Protein AF-A0A8T0ZNR1-F1 (afdb_monomer_lite)

pLDDT: mean 70.71, std 19.86, range [31.72, 97.38]

Secondary structure (DSSP, 8-state):
-HHHHHHHHHHHHHHHTT-----HHHHHHHHHHHHHHHHHS---S---HHHHHHHHHHHHHHH--------------------SS-HHHHHHHHHHHHHHHHHHHHHHHHHHHHHHHHHHHHHHHHHHHHHHHHHHHHHHHTT-----S---S----S-S-HHHHHHHHHHHHHHHHHHHHHHHHHHHHHHHHHHHHHHHHHHHHHHHHHHHHHHHHHHHHHHHHHHHHHHHHHHHHHHHTS----S-----HHHHHHHHHHHHHHHHHHHHHHHHHHHHHHHHHHHHHHHHHHHHHHHHHHHHHHHHHHHHHHHHHHHHHHHSPPP-HHHHHHHHHHHHHHHTS-HHHHHHHHHHHTTT---TTHHHHHHHHHHHHHHHHHS---HHHHHHHHHHHHHHHHHHHHSSHHHHHHHHHHHHHHHHHHHHHHHHHHHHHS---

Foldseek 3Di:
DVVVVVVVVVVVVVVVVVDPPDDLVNLVVVLVVLVVVVVVPPDPDDPPPVSVVVNVVSCCSNPPDDPDDDDDDDDDDDDDDDDPDDVVNVVVVVVVVVVVVVVVVVVVVVVVVVVVVVVVCVVVVVVVVVVVVVVVVVCVVVVNPPPDDDDDDDDDDDDPDPPVVVVVVVVVVVVVVVVVVVVVVVVVVVVVVVVVVVVVVVVVVVVVVVVVVVVVVVVVVVVVVVVVVVVVVVVVVVVVPPDPDDDDDDDPPVNVVVVVVNVVVVVVVVVVVVVVVVVVVVVVVVVVVVVVVVVVVVVVVVVVVVVVVVVVVVVVVVVCVVPPPDPPVVVVVVVVVVVVVVVVPDPVVVVVVVVVVVVVDPCPPVVVVVVVLVVQLVCLVPDPDDPVVSVVSNVVSVVVVCCVVPPDPVVVVVVVVVVVVVVVVVVVVVVVVVVVPDDDD

Structure (mmCIF, N/CA/C/O backbone):
data_AF-A0A8T0ZNR1-F1
#
_entry.id   AF-A0A8T0ZNR1-F1
#
loop_
_atom_site.group_PDB
_atom_site.id
_atom_site.type_symbol
_atom_site.label_atom_id
_atom_site.label_alt_id
_atom_site.label_comp_id
_atom_site.label_asym_id
_atom_site.label_entity_id
_atom_site.label_seq_id
_atom_site.pdbx_PDB_ins_code
_atom_site.Cartn_x
_atom_site.Cartn_y
_atom_site.Cartn_z
_atom_site.occupancy
_atom_site.B_iso_or_equiv
_atom_site.auth_seq_id
_atom_site.auth_comp_id
_atom_site.auth_asym_id
_atom_site.auth_atom_id
_atom_site.pdbx_PDB_model_num
ATOM 1 N N . MET A 1 1 ? -52.649 -24.348 -21.344 1.00 48.81 1 MET A N 1
ATOM 2 C CA . MET A 1 1 ? -52.124 -25.465 -20.521 1.00 48.81 1 MET A CA 1
ATOM 3 C C . MET A 1 1 ? -50.754 -25.939 -21.011 1.00 48.81 1 MET A C 1
ATOM 5 O O . MET A 1 1 ? -49.906 -26.199 -20.173 1.00 48.81 1 MET A O 1
ATOM 9 N N . GLU A 1 2 ? -50.481 -25.982 -22.322 1.00 47.03 2 GLU A N 1
ATOM 10 C CA . GLU A 1 2 ? -49.165 -26.406 -22.851 1.00 47.03 2 GLU A CA 1
ATOM 11 C C . GLU A 1 2 ? -48.021 -25.394 -22.640 1.00 47.03 2 GLU A C 1
ATOM 13 O O . GLU A 1 2 ? -46.884 -25.802 -22.407 1.00 47.03 2 GLU A O 1
ATOM 18 N N . GLU A 1 3 ? -48.298 -24.085 -22.625 1.00 44.84 3 GLU A N 1
ATOM 19 C CA . GLU A 1 3 ? -47.256 -23.066 -22.389 1.00 44.84 3 GLU A CA 1
ATOM 20 C C . GLU A 1 3 ? -46.730 -23.054 -20.944 1.00 44.84 3 GLU A C 1
ATOM 22 O O . GLU A 1 3 ? -45.540 -22.843 -20.722 1.00 44.84 3 GLU A O 1
ATOM 27 N N . VAL A 1 4 ? -47.574 -23.364 -19.953 1.00 48.25 4 VAL A N 1
ATOM 28 C CA . VAL A 1 4 ? -47.161 -23.430 -18.536 1.00 48.25 4 VAL A CA 1
ATOM 29 C C . VAL A 1 4 ? -46.252 -24.640 -18.296 1.00 48.25 4 VAL A C 1
ATOM 31 O O . VAL A 1 4 ? -45.213 -24.513 -17.651 1.00 48.25 4 VAL A O 1
ATOM 34 N N . ALA A 1 5 ? -46.557 -25.778 -18.927 1.00 50.22 5 ALA A N 1
ATOM 35 C CA . ALA A 1 5 ? -45.730 -26.982 -18.856 1.00 50.22 5 ALA A CA 1
ATOM 36 C C . ALA A 1 5 ? -44.346 -26.799 -19.516 1.00 50.22 5 ALA A C 1
ATOM 38 O O . ALA A 1 5 ? -43.355 -27.378 -19.065 1.00 50.22 5 ALA A O 1
ATOM 39 N N . GLN A 1 6 ? -44.241 -25.972 -20.565 1.00 50.59 6 GLN A N 1
ATOM 40 C CA . GLN A 1 6 ? -42.950 -25.632 -21.177 1.00 50.59 6 GLN A CA 1
ATOM 41 C C . GLN A 1 6 ? -42.121 -24.658 -20.330 1.00 50.59 6 GLN A C 1
ATOM 43 O O . GLN A 1 6 ? -40.892 -24.775 -20.304 1.00 50.59 6 GLN A O 1
ATOM 48 N N . VAL A 1 7 ? -42.761 -23.727 -19.618 1.00 51.62 7 VAL A N 1
ATOM 49 C CA . VAL A 1 7 ? -42.075 -22.798 -18.705 1.00 51.62 7 VAL A CA 1
ATOM 50 C C . VAL A 1 7 ? -41.575 -23.522 -17.452 1.00 51.62 7 VAL A C 1
ATOM 52 O O . VAL A 1 7 ? -40.447 -23.265 -17.026 1.00 51.62 7 VAL A O 1
ATOM 55 N N . GLU A 1 8 ? -42.333 -24.488 -16.926 1.00 49.97 8 GLU A N 1
ATOM 56 C CA . GLU A 1 8 ? -41.901 -25.345 -15.812 1.00 49.97 8 GLU A CA 1
ATOM 57 C C . GLU A 1 8 ? -40.755 -26.283 -16.210 1.00 49.97 8 GLU A C 1
ATOM 59 O O . GLU A 1 8 ? -39.782 -26.400 -15.465 1.00 49.97 8 GLU A O 1
ATOM 64 N N . LYS A 1 9 ? -40.781 -26.863 -17.421 1.00 52.44 9 LYS A N 1
ATOM 65 C CA . LYS A 1 9 ? -39.648 -27.651 -17.945 1.00 52.44 9 LYS A CA 1
ATOM 66 C C . LYS A 1 9 ? -38.381 -26.817 -18.136 1.00 52.44 9 LYS A C 1
ATOM 68 O O . LYS A 1 9 ? -37.293 -27.312 -17.852 1.00 52.44 9 LYS A O 1
ATOM 73 N N . LYS A 1 10 ? -38.502 -25.564 -18.597 1.00 51.03 10 LYS A N 1
ATOM 74 C CA . LYS A 1 10 ? -37.365 -24.628 -18.715 1.00 51.03 10 LYS A CA 1
ATOM 75 C C . LYS A 1 10 ? -36.845 -24.163 -17.349 1.00 51.03 10 LYS A C 1
ATOM 77 O O . LYS A 1 10 ? -35.641 -23.988 -17.195 1.00 51.03 10 LYS A O 1
ATOM 82 N N . HIS A 1 11 ? -37.716 -24.008 -16.350 1.00 45.06 11 HIS A N 1
ATOM 83 C CA . HIS A 1 11 ? -37.299 -23.698 -14.979 1.00 45.06 11 HIS A CA 1
ATOM 84 C C . HIS A 1 11 ? -36.642 -24.894 -14.282 1.00 45.06 11 HIS A C 1
ATOM 86 O O . HIS A 1 11 ? -35.654 -24.710 -13.576 1.00 45.06 11 HIS A O 1
ATOM 92 N N . GLN A 1 12 ? -37.120 -26.120 -14.515 1.00 44.03 12 GLN A N 1
ATOM 93 C CA . GLN A 1 12 ? -36.501 -27.333 -13.970 1.00 44.03 12 GLN A CA 1
ATOM 94 C C . GLN A 1 12 ? -35.120 -27.608 -14.574 1.00 44.03 12 GLN A C 1
ATOM 96 O O . GLN A 1 12 ? -34.208 -27.956 -13.827 1.00 44.03 12 GLN A O 1
ATOM 101 N N . THR A 1 13 ? -34.916 -27.381 -15.877 1.00 47.59 13 THR A N 1
ATOM 102 C CA . THR A 1 13 ? -33.581 -27.509 -16.491 1.00 47.59 13 THR A CA 1
ATOM 103 C C . THR A 1 13 ? -32.620 -26.397 -16.062 1.00 47.59 13 THR A C 1
ATOM 105 O O . THR A 1 13 ? -31.439 -26.676 -15.853 1.00 47.59 13 THR A O 1
ATOM 108 N N . ALA A 1 14 ? -33.110 -25.174 -15.828 1.00 37.44 14 ALA A N 1
ATOM 109 C CA . ALA A 1 14 ? -32.304 -24.077 -15.283 1.00 37.44 14 ALA A CA 1
ATOM 110 C C . ALA A 1 14 ? -31.905 -24.297 -13.807 1.00 37.44 14 ALA A C 1
ATOM 112 O O . ALA A 1 14 ? -30.776 -23.997 -13.423 1.00 37.44 14 ALA A O 1
ATOM 113 N N . LEU A 1 15 ? -32.787 -24.885 -12.987 1.00 37.12 15 LEU A N 1
ATOM 114 C CA . LEU A 1 15 ? -32.496 -25.240 -11.589 1.00 37.12 15 LEU A CA 1
ATOM 115 C C . LEU A 1 15 ? -31.599 -26.483 -11.455 1.00 37.12 15 LEU A C 1
ATOM 117 O O . LEU A 1 15 ? -30.812 -26.562 -10.512 1.00 37.12 15 LEU A O 1
ATOM 121 N N . GLN A 1 16 ? -31.662 -27.432 -12.397 1.00 38.00 16 GLN A N 1
ATOM 122 C CA . GLN A 1 16 ? -30.753 -28.586 -12.424 1.00 38.00 16 GLN A CA 1
ATOM 123 C C . GLN A 1 16 ? -29.330 -28.216 -12.859 1.00 38.00 16 GLN A C 1
ATOM 125 O O . GLN A 1 16 ? -28.379 -28.764 -12.307 1.00 38.00 16 GLN A O 1
ATOM 130 N N . GLN A 1 17 ? -29.150 -27.245 -13.763 1.00 37.50 17 GLN A N 1
ATOM 131 C CA . GLN A 1 17 ? -27.810 -26.757 -14.129 1.00 37.50 17 GLN A CA 1
ATOM 132 C C . GLN A 1 17 ? -27.098 -25.999 -12.995 1.00 37.50 17 GLN A C 1
ATOM 134 O O . GLN A 1 17 ? -25.883 -25.822 -13.050 1.00 37.50 17 GLN A O 1
ATOM 139 N N . GLN A 1 18 ? -27.820 -25.600 -11.942 1.00 38.25 18 GLN A N 1
ATOM 140 C CA . GLN A 1 18 ? -27.259 -24.896 -10.786 1.00 38.25 18 GLN A CA 1
ATOM 141 C C . GLN A 1 18 ? -26.906 -25.814 -9.600 1.00 38.25 18 GLN A C 1
ATOM 143 O O . GLN A 1 18 ? -26.426 -25.335 -8.573 1.00 38.25 18 GLN A O 1
ATOM 148 N N . ARG A 1 19 ? -27.106 -27.133 -9.730 1.00 39.09 19 ARG A N 1
ATOM 149 C CA . ARG A 1 19 ? -26.689 -28.141 -8.743 1.00 39.09 19 ARG A CA 1
ATOM 150 C C . ARG A 1 19 ? -25.649 -29.086 -9.339 1.00 39.09 19 ARG A C 1
ATOM 152 O O . ARG A 1 19 ? -25.860 -30.292 -9.412 1.00 39.09 19 ARG A O 1
ATOM 159 N N . SER A 1 20 ? -24.497 -28.555 -9.735 1.00 39.94 20 SER A N 1
ATOM 160 C CA . SER A 1 20 ? -23.291 -29.380 -9.755 1.00 39.94 20 SER A CA 1
ATOM 161 C C . SER A 1 20 ? -22.900 -29.640 -8.300 1.00 39.94 20 SER A C 1
ATOM 163 O O . SER A 1 20 ? -22.406 -28.757 -7.600 1.00 39.94 20 SER A O 1
ATOM 165 N N . SER A 1 21 ? -23.200 -30.841 -7.803 1.00 45.31 21 SER A N 1
ATOM 166 C CA . SER A 1 21 ? -22.662 -31.316 -6.531 1.00 45.31 21 SER A CA 1
ATOM 167 C C . SER A 1 21 ? -21.142 -31.388 -6.673 1.00 45.31 21 SER A C 1
ATOM 169 O O . SER A 1 21 ? -20.616 -32.335 -7.252 1.00 45.31 21 SER A O 1
ATOM 171 N N . MET A 1 22 ? -20.446 -30.349 -6.217 1.00 44.75 22 MET A N 1
ATOM 172 C CA . MET A 1 22 ? -18.992 -30.369 -6.118 1.00 44.75 22 MET A CA 1
ATOM 173 C C . MET A 1 22 ? -18.576 -31.425 -5.102 1.00 44.75 22 MET A C 1
ATOM 175 O O . MET A 1 22 ? -19.174 -31.534 -4.027 1.00 44.75 22 MET A O 1
ATOM 179 N N . THR A 1 23 ? -17.535 -32.183 -5.429 1.00 52.84 23 THR A N 1
ATOM 180 C CA . THR A 1 23 ? -16.924 -33.095 -4.463 1.00 52.84 23 THR A CA 1
ATOM 181 C C . THR A 1 23 ? -16.218 -32.286 -3.362 1.00 52.84 23 THR A C 1
ATOM 183 O O . THR A 1 23 ? -15.810 -31.140 -3.593 1.00 52.84 23 THR A O 1
ATOM 186 N N . PRO A 1 24 ? -16.061 -32.837 -2.145 1.00 51.47 24 PRO A N 1
ATOM 187 C CA . PRO A 1 24 ? -15.398 -32.136 -1.044 1.00 51.47 24 PRO A CA 1
ATOM 188 C C . PRO A 1 24 ? -13.992 -31.654 -1.422 1.00 51.47 24 PRO A C 1
ATOM 190 O O . PRO A 1 24 ? -13.612 -30.530 -1.109 1.00 51.47 24 PRO A O 1
ATOM 193 N N . GLU A 1 25 ? -13.250 -32.466 -2.174 1.00 49.19 25 GLU A N 1
ATOM 194 C CA . GLU A 1 25 ? -11.897 -32.161 -2.650 1.00 49.19 25 GLU A CA 1
ATOM 195 C C . GLU A 1 25 ? -11.872 -30.981 -3.633 1.00 49.19 25 GLU A C 1
ATOM 197 O O . GLU A 1 25 ? -10.998 -30.118 -3.541 1.00 49.19 25 GLU A O 1
ATOM 202 N N . GLU A 1 26 ? -12.867 -30.868 -4.516 1.00 54.69 26 GLU A N 1
ATOM 203 C CA . GLU A 1 26 ? -13.018 -29.710 -5.402 1.00 54.69 26 GLU A CA 1
ATOM 204 C C . GLU A 1 26 ? -13.392 -28.440 -4.624 1.00 54.69 26 GLU A C 1
ATOM 206 O O . GLU A 1 26 ? -12.942 -27.344 -4.972 1.00 54.69 26 GLU A O 1
ATOM 211 N N . ALA A 1 27 ? -14.187 -28.564 -3.555 1.00 55.56 27 ALA A N 1
ATOM 212 C CA . ALA A 1 27 ? -14.527 -27.446 -2.671 1.00 55.56 27 ALA A CA 1
ATOM 213 C C . ALA A 1 27 ? -13.299 -26.939 -1.906 1.00 55.56 27 ALA A C 1
ATOM 215 O O . ALA A 1 27 ? -13.061 -25.728 -1.860 1.00 55.56 27 ALA A O 1
ATOM 216 N N . PHE A 1 28 ? -12.466 -27.851 -1.401 1.00 54.41 28 PHE A N 1
ATOM 217 C CA . PHE A 1 28 ? -11.188 -27.512 -0.775 1.00 54.41 28 PHE A CA 1
ATOM 218 C C . PHE A 1 28 ? -10.182 -26.934 -1.775 1.00 54.41 28 PHE A C 1
ATOM 220 O O . PHE A 1 28 ? -9.506 -25.956 -1.458 1.00 54.41 28 PHE A O 1
ATOM 227 N N . GLY A 1 29 ? -10.122 -27.460 -3.001 1.00 56.66 29 GLY A N 1
ATOM 228 C CA . GLY A 1 29 ? -9.283 -26.919 -4.073 1.00 56.66 29 GLY A CA 1
ATOM 229 C C . GLY A 1 29 ? -9.642 -25.474 -4.433 1.00 56.66 29 GLY A C 1
ATOM 230 O O . GLY A 1 29 ? -8.751 -24.630 -4.567 1.00 56.66 29 GLY A O 1
ATOM 231 N N . LYS A 1 30 ? -10.942 -25.154 -4.506 1.00 61.22 30 LYS A N 1
ATOM 232 C CA . LYS A 1 30 ? -11.409 -23.776 -4.729 1.00 61.22 30 LYS A CA 1
ATOM 233 C C . LYS A 1 30 ? -11.136 -22.869 -3.531 1.00 61.22 30 LYS A C 1
ATOM 235 O O . LYS A 1 30 ? -10.663 -21.757 -3.732 1.00 61.22 30 LYS A O 1
ATOM 240 N N . LEU A 1 31 ? -11.337 -23.344 -2.301 1.00 56.12 31 LEU A N 1
ATOM 241 C CA . LEU A 1 31 ? -11.024 -22.581 -1.086 1.00 56.12 31 LEU A CA 1
ATOM 242 C C . LEU A 1 31 ? -9.518 -22.276 -0.973 1.00 56.12 31 LEU A C 1
ATOM 244 O O . LEU A 1 31 ? -9.135 -21.155 -0.637 1.00 56.12 31 LEU A O 1
ATOM 248 N N . ARG A 1 32 ? -8.663 -23.234 -1.352 1.00 58.75 32 ARG A N 1
ATOM 249 C CA . ARG A 1 32 ? -7.205 -23.069 -1.453 1.00 58.75 32 ARG A CA 1
ATOM 250 C C . ARG A 1 32 ? -6.818 -22.050 -2.526 1.00 58.75 32 ARG A C 1
ATOM 252 O O . ARG A 1 32 ? -5.959 -21.211 -2.274 1.00 58.75 32 ARG A O 1
ATOM 259 N N . GLN A 1 33 ? -7.458 -22.079 -3.698 1.00 58.22 33 GLN A N 1
ATOM 260 C CA . GLN A 1 33 ? -7.250 -21.062 -4.737 1.00 58.22 33 GLN A CA 1
ATOM 261 C C . GLN A 1 33 ? -7.695 -19.670 -4.277 1.00 58.22 33 GLN A C 1
ATOM 263 O O . GLN A 1 33 ? -6.950 -18.716 -4.476 1.00 58.22 33 GLN A O 1
ATOM 268 N N . SER A 1 34 ? -8.845 -19.545 -3.614 1.00 56.38 34 SER A N 1
ATOM 269 C CA . SER A 1 34 ? -9.330 -18.267 -3.080 1.00 56.38 34 SER A CA 1
ATOM 270 C C . SER A 1 34 ? -8.390 -17.694 -2.013 1.00 56.38 34 SER A C 1
ATOM 272 O O . SER A 1 34 ? -8.054 -16.513 -2.070 1.00 56.38 34 SER A O 1
ATOM 274 N N . LEU A 1 35 ? -7.883 -18.527 -1.095 1.00 54.31 35 LEU A N 1
ATOM 275 C CA . LEU A 1 35 ? -6.893 -18.114 -0.092 1.00 54.31 35 LEU A CA 1
ATOM 276 C C . LEU A 1 35 ? -5.544 -17.723 -0.715 1.00 54.31 35 LEU A C 1
ATOM 278 O O . LEU A 1 35 ? -4.953 -16.729 -0.302 1.00 54.31 35 LEU A O 1
ATOM 282 N N . LEU A 1 36 ? -5.080 -18.449 -1.737 1.00 55.59 36 LEU A N 1
ATOM 283 C CA . LEU A 1 36 ? -3.852 -18.117 -2.472 1.00 55.59 36 LEU A CA 1
ATOM 284 C C . LEU A 1 36 ? -3.979 -16.821 -3.291 1.00 55.59 36 LEU A C 1
ATOM 286 O O . LEU A 1 36 ? -3.011 -16.074 -3.423 1.00 55.59 36 LEU A O 1
ATOM 290 N N . VAL A 1 37 ? -5.159 -16.530 -3.842 1.00 54.59 37 VAL A N 1
ATOM 291 C CA . VAL A 1 37 ? -5.432 -15.265 -4.547 1.00 54.59 37 VAL A CA 1
ATOM 292 C C . VAL A 1 37 ? -5.454 -14.088 -3.563 1.00 54.59 37 VAL A C 1
ATOM 294 O O . VAL A 1 37 ? -4.914 -13.024 -3.871 1.00 54.59 37 VAL A O 1
ATOM 297 N N . LEU A 1 38 ? -5.987 -14.295 -2.355 1.00 50.62 38 LEU A N 1
ATOM 298 C CA . LEU A 1 38 ? -5.972 -13.321 -1.258 1.00 50.62 38 LEU A CA 1
ATOM 299 C C . LEU A 1 38 ? -4.554 -13.011 -0.747 1.00 50.62 38 LEU A C 1
ATOM 301 O O . LEU A 1 38 ? -4.254 -11.853 -0.471 1.00 50.62 38 LEU A O 1
ATOM 305 N N . THR A 1 39 ? -3.663 -14.003 -0.654 1.00 50.41 39 THR A N 1
ATOM 306 C CA . THR A 1 39 ? -2.281 -13.795 -0.175 1.00 50.41 39 THR A CA 1
ATOM 307 C C . THR A 1 39 ? -1.339 -13.235 -1.241 1.00 50.41 39 THR A C 1
ATOM 309 O O . THR A 1 39 ? -0.391 -12.524 -0.908 1.00 50.41 39 THR A O 1
ATOM 312 N N . ARG A 1 40 ? -1.594 -13.502 -2.530 1.00 47.47 40 ARG A N 1
ATOM 313 C CA . ARG A 1 40 ? -0.764 -13.007 -3.644 1.00 47.47 40 ARG A CA 1
ATOM 314 C C . ARG A 1 40 ? -1.063 -11.552 -4.021 1.00 47.47 40 ARG A C 1
ATOM 316 O O . ARG A 1 40 ? -0.169 -10.850 -4.494 1.00 47.47 40 ARG A O 1
ATOM 323 N N . ASN A 1 41 ? -2.278 -11.074 -3.753 1.00 44.91 41 ASN A N 1
ATOM 324 C CA . ASN A 1 41 ? -2.653 -9.666 -3.887 1.00 44.91 41 ASN A CA 1
ATOM 325 C C . ASN A 1 41 ? -2.182 -8.877 -2.658 1.00 44.91 41 ASN A C 1
ATOM 327 O O . ASN A 1 41 ? -2.971 -8.434 -1.829 1.00 44.91 41 ASN A O 1
ATOM 331 N N . GLY A 1 42 ? -0.862 -8.724 -2.537 1.00 42.41 42 GLY A N 1
ATOM 332 C CA . GLY A 1 42 ? -0.187 -8.013 -1.454 1.00 42.41 42 GLY A CA 1
ATOM 333 C C . GLY A 1 42 ? -0.530 -6.522 -1.375 1.00 42.41 42 GLY A C 1
ATOM 334 O O . GLY A 1 42 ? 0.284 -5.669 -1.722 1.00 42.41 42 GLY A O 1
ATOM 335 N N . LYS A 1 43 ? -1.708 -6.195 -0.844 1.00 37.56 43 LYS A N 1
ATOM 336 C CA . LYS A 1 43 ? -1.986 -4.922 -0.180 1.00 37.56 43 LYS A CA 1
ATOM 337 C C . LYS A 1 43 ? -2.504 -5.228 1.215 1.00 37.56 43 LYS A C 1
ATOM 339 O O . LYS A 1 43 ? -3.680 -5.497 1.420 1.00 37.56 43 LYS A O 1
ATOM 344 N N . GLY A 1 44 ? -1.591 -5.170 2.181 1.00 41.44 44 GLY A N 1
ATOM 345 C CA . GLY A 1 44 ? -1.941 -5.036 3.587 1.00 41.44 44 GLY A CA 1
ATOM 346 C C . GLY A 1 44 ? -2.651 -3.703 3.807 1.00 41.44 44 GLY A C 1
ATOM 347 O O . GLY A 1 44 ? -2.011 -2.705 4.113 1.00 41.44 44 GLY A O 1
ATOM 348 N N . ALA A 1 45 ? -3.960 -3.678 3.593 1.00 38.56 45 ALA A N 1
ATOM 349 C CA . ALA A 1 45 ? -4.858 -2.626 4.036 1.00 38.56 45 ALA A CA 1
ATOM 350 C C . ALA A 1 45 ? -6.277 -3.199 4.014 1.00 38.56 45 ALA A C 1
ATOM 352 O O . ALA A 1 45 ? -6.852 -3.381 2.951 1.00 38.56 45 ALA A O 1
ATOM 353 N N . ASN A 1 46 ? -6.800 -3.453 5.213 1.00 38.06 46 ASN A N 1
ATOM 354 C CA . ASN A 1 46 ? -8.163 -3.874 5.530 1.00 38.06 46 ASN A CA 1
ATOM 355 C C . ASN A 1 46 ? -8.553 -5.295 5.090 1.00 38.06 46 ASN A C 1
ATOM 357 O O . ASN A 1 46 ? -8.533 -5.666 3.924 1.00 38.06 46 ASN A O 1
ATOM 361 N N . PHE A 1 47 ? -8.978 -6.088 6.077 1.00 43.31 47 PHE A N 1
ATOM 362 C CA . PHE A 1 47 ? -9.910 -7.189 5.855 1.00 43.31 47 PHE A CA 1
ATOM 363 C C . PHE A 1 47 ? -11.179 -6.595 5.227 1.00 43.31 47 PHE A C 1
ATOM 365 O O . PHE A 1 47 ? -12.095 -6.185 5.941 1.00 43.31 47 PHE A O 1
ATOM 372 N N . ASP A 1 48 ? -11.215 -6.482 3.902 1.00 48.16 48 ASP A N 1
ATOM 373 C CA . ASP A 1 48 ? -12.422 -6.062 3.210 1.00 48.16 48 ASP A CA 1
ATOM 374 C C . ASP A 1 48 ? -13.509 -7.108 3.462 1.00 48.16 48 ASP A C 1
ATOM 376 O O . ASP A 1 48 ? -13.299 -8.322 3.351 1.00 48.16 48 ASP A O 1
ATOM 380 N N . THR A 1 49 ? -14.693 -6.621 3.822 1.00 47.41 49 THR A N 1
ATOM 381 C CA . THR A 1 49 ? -15.881 -7.421 4.133 1.00 47.41 49 THR A CA 1
ATOM 382 C C . THR A 1 49 ? -16.219 -8.421 3.025 1.00 47.41 49 THR A C 1
ATOM 384 O O . THR A 1 49 ? -16.742 -9.486 3.335 1.00 47.41 49 THR A O 1
ATOM 387 N N . MET A 1 50 ? -15.843 -8.144 1.769 1.00 45.34 50 MET A N 1
ATOM 388 C CA . MET A 1 50 ? -15.990 -9.076 0.643 1.00 45.34 50 MET A CA 1
ATOM 389 C C . MET A 1 50 ? -15.082 -10.311 0.733 1.00 45.34 50 MET A C 1
ATOM 391 O O . MET A 1 50 ? -15.570 -11.416 0.516 1.00 45.34 50 MET A O 1
ATOM 395 N N . GLY A 1 51 ? -13.805 -10.171 1.107 1.00 47.53 51 GLY A N 1
ATOM 396 C CA . GLY A 1 51 ? -12.883 -11.313 1.212 1.00 47.53 51 GLY A CA 1
ATOM 397 C C . GLY A 1 51 ? -13.247 -12.248 2.369 1.00 47.53 51 GLY A C 1
ATOM 398 O O . GLY A 1 51 ? -13.228 -13.471 2.232 1.00 47.53 51 GLY A O 1
ATOM 399 N N . ALA A 1 52 ? -13.688 -11.677 3.494 1.00 50.22 52 ALA A N 1
ATOM 400 C CA . ALA A 1 52 ? -14.235 -12.449 4.610 1.00 50.22 52 ALA A CA 1
ATOM 401 C C . ALA A 1 52 ? -15.547 -13.159 4.231 1.00 50.22 52 ALA A C 1
ATOM 403 O O . ALA A 1 52 ? -15.797 -14.277 4.679 1.00 50.22 52 ALA A O 1
ATOM 404 N N . GLN A 1 53 ? -16.375 -12.538 3.389 1.00 48.38 53 GLN A N 1
ATOM 405 C CA . GLN A 1 53 ? -17.654 -13.086 2.944 1.00 48.38 53 GLN A CA 1
ATOM 406 C C . GLN A 1 53 ? -17.490 -14.205 1.907 1.00 48.38 53 GLN A C 1
ATOM 408 O O . GLN A 1 53 ? -18.253 -15.164 1.957 1.00 48.38 53 GLN A O 1
ATOM 413 N N . GLU A 1 54 ? -16.474 -14.154 1.043 1.00 54.97 54 GLU A N 1
ATOM 414 C CA . GLU A 1 54 ? -16.121 -15.252 0.128 1.00 54.97 54 GLU A CA 1
ATOM 415 C C . GLU A 1 54 ? -15.536 -16.462 0.868 1.00 54.97 54 GLU A C 1
ATOM 417 O O . GLU A 1 54 ? -15.931 -17.597 0.601 1.00 54.97 54 GLU A O 1
ATOM 422 N N . VAL A 1 55 ? -14.669 -16.237 1.861 1.00 55.66 55 VAL A N 1
ATOM 423 C CA . VAL A 1 55 ? -14.134 -17.312 2.717 1.00 55.66 55 VAL A CA 1
ATOM 424 C C . VAL A 1 55 ? -15.240 -17.929 3.581 1.00 55.66 55 VAL A C 1
ATOM 426 O O . VAL A 1 55 ? -15.341 -19.152 3.673 1.00 55.66 55 VAL A O 1
ATOM 429 N N . LEU A 1 56 ? -16.132 -17.111 4.156 1.00 54.25 56 LEU A N 1
ATOM 430 C CA . LEU A 1 56 ? -17.315 -17.586 4.884 1.00 54.25 56 LEU A CA 1
ATOM 431 C C . LEU A 1 56 ? -18.333 -18.277 3.972 1.00 54.25 56 LEU A C 1
ATOM 433 O O . LEU A 1 56 ? -19.014 -19.190 4.428 1.00 54.25 56 LEU A O 1
ATOM 437 N N . ALA A 1 57 ? -18.451 -17.876 2.705 1.00 54.91 57 ALA A N 1
ATOM 438 C CA . ALA A 1 57 ? -19.287 -18.559 1.723 1.00 54.91 57 ALA A CA 1
ATOM 439 C C . ALA A 1 57 ? -18.696 -19.926 1.351 1.00 54.91 57 ALA A C 1
ATOM 441 O O . ALA A 1 57 ? -19.427 -20.912 1.359 1.00 54.91 57 ALA A O 1
ATOM 442 N N . GLY A 1 58 ? -17.381 -20.016 1.125 1.00 55.44 58 GLY A N 1
ATOM 443 C CA . GLY A 1 58 ? -16.679 -21.283 0.900 1.00 55.44 58 GLY A CA 1
ATOM 444 C C . GLY A 1 58 ? -16.792 -22.236 2.092 1.00 55.44 58 GLY A C 1
ATOM 445 O O . GLY A 1 58 ? -17.121 -23.407 1.918 1.00 55.44 58 GLY A O 1
ATOM 446 N N . LEU A 1 59 ? -16.636 -21.717 3.314 1.00 56.69 59 LEU A N 1
ATOM 447 C CA . LEU A 1 59 ? -16.848 -22.471 4.555 1.00 56.69 59 LEU A CA 1
ATOM 448 C C . LEU A 1 59 ? -18.315 -22.858 4.770 1.00 56.69 59 LEU A C 1
ATOM 450 O O . LEU A 1 59 ? -18.590 -23.975 5.187 1.00 56.69 59 LEU A O 1
ATOM 454 N N . ARG A 1 60 ? -19.283 -21.988 4.457 1.00 52.94 60 ARG A N 1
ATOM 455 C CA . ARG A 1 60 ? -20.716 -22.332 4.529 1.00 52.94 60 ARG A CA 1
ATOM 456 C C . ARG A 1 60 ? -21.094 -23.433 3.547 1.00 52.94 60 ARG A C 1
ATOM 458 O O . ARG A 1 60 ? -21.893 -24.293 3.897 1.00 52.94 60 ARG A O 1
ATOM 465 N N . VAL A 1 61 ? -20.523 -23.417 2.346 1.00 55.00 61 VAL A N 1
ATOM 466 C CA . VAL A 1 61 ? -20.750 -24.450 1.329 1.00 55.00 61 VAL A CA 1
ATOM 467 C C . VAL A 1 61 ? -20.095 -25.773 1.733 1.00 55.00 61 VAL A C 1
ATOM 469 O O . VAL A 1 61 ? -20.719 -26.816 1.576 1.00 55.00 61 VAL A O 1
ATOM 472 N N . ALA A 1 62 ? -18.886 -25.736 2.301 1.00 52.66 62 ALA A N 1
ATOM 473 C CA . ALA A 1 62 ? -18.158 -26.932 2.727 1.00 52.66 62 ALA A CA 1
ATOM 474 C C . ALA A 1 62 ? -18.669 -27.533 4.050 1.00 52.66 62 ALA A C 1
ATOM 476 O O . ALA A 1 62 ? -18.604 -28.745 4.238 1.00 52.66 62 ALA A O 1
ATOM 477 N N . CYS A 1 63 ? -19.168 -26.706 4.975 1.00 50.66 63 CYS A N 1
ATOM 478 C CA . CYS A 1 63 ? -19.500 -27.139 6.333 1.00 50.66 63 CYS A CA 1
ATOM 479 C C . CYS A 1 63 ? -21.003 -27.146 6.650 1.00 50.66 63 CYS A C 1
ATOM 481 O O . CYS A 1 63 ? -21.389 -27.863 7.567 1.00 50.66 63 CYS A O 1
ATOM 483 N N . TRP A 1 64 ? -21.854 -26.383 5.944 1.00 50.91 64 TRP A N 1
ATOM 484 C CA . TRP A 1 64 ? -23.258 -26.139 6.338 1.00 50.91 64 TRP A CA 1
ATOM 485 C C . TRP A 1 64 ? -24.301 -26.318 5.217 1.00 50.91 64 TRP A C 1
ATOM 487 O O . TRP A 1 64 ? -25.347 -25.664 5.240 1.00 50.91 64 TRP A O 1
ATOM 497 N N . GLN A 1 65 ? -24.103 -27.234 4.263 1.00 45.66 65 GLN A N 1
ATOM 498 C CA . GLN A 1 65 ? -25.267 -27.735 3.519 1.00 45.66 65 GLN A CA 1
ATOM 499 C C . GLN A 1 65 ? -26.162 -28.573 4.446 1.00 45.66 65 GLN A C 1
ATOM 501 O O . GLN A 1 65 ? -25.693 -29.429 5.194 1.00 45.66 65 GLN A O 1
ATOM 506 N N . SER A 1 66 ? -27.467 -28.294 4.421 1.00 35.22 66 SER A N 1
ATOM 507 C CA . SER A 1 66 ? -28.473 -28.970 5.238 1.00 35.22 66 SER A CA 1
ATOM 508 C C . SER A 1 66 ? -28.596 -30.447 4.860 1.00 35.22 66 SER A C 1
ATOM 510 O O . SER A 1 66 ? -29.064 -30.768 3.766 1.00 35.22 66 SER A O 1
ATOM 512 N N . PHE A 1 67 ? -28.269 -31.337 5.797 1.00 42.91 67 PHE A N 1
ATOM 513 C CA . PHE A 1 67 ? -28.690 -32.735 5.765 1.00 42.91 67 PHE A CA 1
ATOM 514 C C . PHE A 1 67 ? -30.206 -32.792 5.973 1.00 42.91 67 PHE A C 1
ATOM 516 O O . PHE A 1 67 ? -30.691 -32.834 7.100 1.00 42.91 67 PHE A O 1
ATOM 523 N N . THR A 1 68 ? -30.968 -32.755 4.884 1.00 34.06 68 THR A N 1
ATOM 524 C CA . THR A 1 68 ? -32.366 -33.193 4.909 1.00 34.06 68 THR A CA 1
ATOM 525 C C . THR A 1 68 ? -32.485 -34.416 4.008 1.00 34.06 68 THR A C 1
ATOM 527 O O . THR A 1 68 ? -32.069 -34.347 2.849 1.00 34.06 68 THR A O 1
ATOM 530 N N . PRO A 1 69 ? -32.980 -35.554 4.528 1.00 38.72 69 PRO A N 1
ATOM 531 C CA . PRO A 1 69 ? -33.212 -36.727 3.710 1.00 38.72 69 PRO A CA 1
ATOM 532 C C . PRO A 1 69 ? -34.377 -36.414 2.773 1.00 38.72 69 PRO A C 1
ATOM 534 O O . PRO A 1 69 ? -35.443 -35.972 3.205 1.00 38.72 69 PRO A O 1
ATOM 537 N N . VAL A 1 70 ? -34.162 -36.629 1.479 1.00 34.75 70 VAL A N 1
ATOM 538 C CA . VAL A 1 70 ? -35.249 -36.703 0.506 1.00 34.75 70 VAL A CA 1
ATOM 539 C C . VAL A 1 70 ? -36.129 -37.874 0.938 1.00 34.75 70 VAL A C 1
ATOM 541 O O . VAL A 1 70 ? -35.679 -39.016 0.974 1.00 34.75 70 VAL A O 1
ATOM 544 N N . SER A 1 71 ? -37.363 -37.577 1.335 1.00 44.09 71 SER A N 1
ATOM 545 C CA . SER A 1 71 ? -38.390 -38.588 1.533 1.00 44.09 71 SER A CA 1
ATOM 546 C C . SER A 1 71 ? -38.824 -39.089 0.163 1.00 44.09 71 SER A C 1
ATOM 548 O O . SER A 1 71 ? -39.552 -38.419 -0.565 1.00 44.09 71 SER A O 1
ATOM 550 N N . THR A 1 72 ? -38.375 -40.284 -0.188 1.00 36.22 72 THR A N 1
ATOM 551 C CA . THR A 1 72 ? -39.070 -41.121 -1.160 1.00 36.22 72 THR A CA 1
ATOM 552 C C . THR A 1 72 ? -39.341 -42.454 -0.500 1.00 36.22 72 THR A C 1
ATOM 554 O O . THR A 1 72 ? -38.443 -43.100 0.034 1.00 36.22 72 THR A O 1
ATOM 557 N N . THR A 1 73 ? -40.625 -42.772 -0.484 1.00 39.03 73 THR A N 1
ATOM 558 C CA . THR A 1 73 ? -41.234 -44.045 -0.132 1.00 39.03 73 THR A CA 1
ATOM 559 C C . THR A 1 73 ? -40.489 -45.245 -0.714 1.00 39.03 73 THR A C 1
ATOM 561 O O . THR A 1 73 ? -40.110 -45.238 -1.882 1.00 39.03 73 THR A O 1
ATOM 564 N N . ASP A 1 74 ? -40.410 -46.253 0.149 1.00 33.47 74 ASP A N 1
ATOM 565 C CA . ASP A 1 74 ? -40.251 -47.689 -0.065 1.00 33.47 74 ASP A CA 1
ATOM 566 C C . ASP A 1 74 ? -38.877 -48.302 -0.409 1.00 33.47 74 ASP A C 1
ATOM 568 O O . ASP A 1 74 ? -38.218 -48.012 -1.403 1.00 33.47 74 ASP A O 1
ATOM 572 N N . ASP A 1 75 ? -38.562 -49.244 0.485 1.00 32.94 75 ASP A N 1
ATOM 573 C CA . ASP A 1 75 ? -37.725 -50.438 0.423 1.00 32.94 75 ASP A CA 1
ATOM 574 C C . ASP A 1 75 ? -36.190 -50.392 0.584 1.00 32.94 75 ASP A C 1
ATOM 576 O O . ASP A 1 75 ? -35.404 -50.130 -0.319 1.00 32.94 75 ASP A O 1
ATOM 580 N N . ILE A 1 76 ? -35.807 -50.812 1.802 1.00 39.59 76 ILE A N 1
ATOM 581 C CA . ILE A 1 76 ? -34.730 -51.752 2.154 1.00 39.59 76 ILE A CA 1
ATOM 582 C C . ILE A 1 76 ? -33.332 -51.417 1.607 1.00 39.59 76 ILE A C 1
ATOM 584 O O . ILE A 1 76 ? -32.910 -51.924 0.577 1.00 39.59 76 ILE A O 1
ATOM 588 N N . CYS A 1 77 ? -32.555 -50.675 2.406 1.00 32.31 77 CYS A N 1
ATOM 589 C CA . CYS A 1 77 ? -31.213 -51.084 2.853 1.00 32.31 77 CYS A CA 1
ATOM 590 C C . CYS A 1 77 ? -30.632 -50.038 3.820 1.00 32.31 77 CYS A C 1
ATOM 592 O O . CYS A 1 77 ? -30.441 -48.874 3.474 1.00 32.31 77 CYS A O 1
ATOM 594 N N . GLN A 1 78 ? -30.318 -50.464 5.046 1.00 44.12 78 GLN A N 1
ATOM 595 C CA . GLN A 1 78 ? -29.512 -49.689 5.988 1.00 44.12 78 GLN A CA 1
ATOM 596 C C . GLN A 1 78 ? -28.103 -49.497 5.409 1.00 44.12 78 GLN A C 1
ATOM 598 O O . GLN A 1 78 ? -27.330 -50.449 5.351 1.00 44.12 78 GLN A O 1
ATOM 603 N N . VAL A 1 79 ? -27.746 -48.273 5.016 1.00 32.31 79 VAL A N 1
ATOM 604 C CA . VAL A 1 79 ? -26.351 -47.901 4.744 1.00 32.31 79 VAL A CA 1
ATOM 605 C C . VAL A 1 79 ? -26.040 -46.591 5.462 1.00 32.31 79 VAL A C 1
ATOM 607 O O . VAL A 1 79 ? -26.425 -45.509 5.034 1.00 32.31 79 VAL A O 1
ATOM 610 N N . ASN A 1 80 ? -25.386 -46.751 6.614 1.00 36.91 80 ASN A N 1
ATOM 611 C CA . ASN A 1 80 ? -24.491 -45.824 7.308 1.00 36.91 80 ASN A CA 1
ATOM 612 C C . ASN A 1 80 ? -24.626 -44.330 6.974 1.00 36.91 80 ASN A C 1
ATOM 614 O O . ASN A 1 80 ? -23.951 -43.797 6.095 1.00 36.91 80 ASN A O 1
ATOM 618 N N . GLN A 1 81 ? -25.397 -43.627 7.801 1.00 45.62 81 GLN A N 1
ATOM 619 C CA . GLN A 1 81 ? -25.247 -42.188 7.981 1.00 45.62 81 GLN A CA 1
ATOM 620 C C . GLN A 1 81 ? -23.976 -41.924 8.805 1.00 45.62 81 GLN A C 1
ATOM 622 O O . GLN A 1 81 ? -23.997 -41.990 10.033 1.00 45.62 81 GLN A O 1
ATOM 627 N N . GLN A 1 82 ? -22.860 -41.630 8.138 1.00 40.91 82 GLN A N 1
ATOM 628 C CA . GLN A 1 82 ? -21.729 -40.933 8.751 1.00 40.91 82 GLN A CA 1
ATOM 629 C C . GLN A 1 82 ? -21.474 -39.624 7.995 1.00 40.91 82 GLN A C 1
ATOM 631 O O . GLN A 1 82 ? -21.527 -39.616 6.765 1.00 40.91 82 GLN A O 1
ATOM 636 N N . PRO A 1 83 ? -21.194 -38.511 8.695 1.00 44.88 83 PRO A N 1
ATOM 637 C CA . PRO A 1 83 ? -20.738 -37.291 8.047 1.00 44.88 83 PRO A CA 1
ATOM 638 C C . PRO A 1 83 ? -19.377 -37.556 7.387 1.00 44.88 83 PRO A C 1
ATOM 640 O O . PRO A 1 83 ? -18.407 -37.895 8.060 1.00 44.88 83 PRO A O 1
ATOM 643 N N . THR A 1 84 ? -19.302 -37.396 6.066 1.00 54.22 84 THR A N 1
ATOM 644 C CA . THR A 1 84 ? -18.136 -37.729 5.221 1.00 54.22 84 THR A CA 1
ATOM 645 C C . THR A 1 84 ? -16.919 -36.814 5.421 1.00 54.22 84 THR A C 1
ATOM 647 O O . THR A 1 84 ? -15.903 -36.990 4.759 1.00 54.22 84 THR A O 1
ATOM 650 N N . LEU A 1 85 ? -16.998 -35.843 6.334 1.00 51.44 85 LEU A N 1
ATOM 651 C CA . LEU A 1 85 ? -15.865 -35.041 6.788 1.00 51.44 85 LEU A CA 1
ATOM 652 C C . LEU A 1 85 ? -15.805 -35.103 8.309 1.00 51.44 85 LEU A C 1
ATOM 654 O O . LEU A 1 85 ? -16.476 -34.356 9.023 1.00 51.44 85 LEU A O 1
ATOM 658 N N . LEU A 1 86 ? -14.985 -36.023 8.805 1.00 63.44 86 LEU A N 1
ATOM 659 C CA . LEU A 1 86 ? -14.637 -36.072 10.214 1.00 63.44 86 LEU A CA 1
ATOM 660 C C . LEU A 1 86 ? -13.757 -34.860 10.535 1.00 63.44 86 LEU A C 1
ATOM 662 O O . LEU A 1 86 ? -12.777 -34.583 9.845 1.00 63.44 86 LEU A O 1
ATOM 666 N N . TYR A 1 87 ? -14.071 -34.157 11.622 1.00 56.38 87 TYR A N 1
ATOM 667 C CA . TYR A 1 87 ? -13.266 -33.043 12.141 1.00 56.38 87 TYR A CA 1
ATOM 668 C C . TYR A 1 87 ? -11.777 -33.412 12.305 1.00 56.38 87 TYR A C 1
ATOM 670 O O . TYR A 1 87 ? -10.900 -32.575 12.121 1.00 56.38 87 TYR A O 1
ATOM 678 N N . SER A 1 88 ? -11.482 -34.689 12.562 1.00 63.28 88 SER A N 1
ATOM 679 C CA . SER A 1 88 ? -10.123 -35.232 12.636 1.00 63.28 88 SER A CA 1
ATOM 680 C C . SER A 1 88 ? -9.366 -35.237 11.301 1.00 63.28 88 SER A C 1
ATOM 682 O O . SER A 1 88 ? -8.141 -35.178 11.307 1.00 63.28 88 SER A O 1
ATOM 684 N N . GLN A 1 89 ? -10.061 -35.296 10.163 1.00 67.69 89 GLN A N 1
ATOM 685 C CA . GLN A 1 89 ? -9.468 -35.172 8.827 1.00 67.69 89 GLN A CA 1
ATOM 686 C C . GLN A 1 89 ? -9.175 -33.708 8.486 1.00 67.69 89 GLN A C 1
ATOM 688 O O . GLN A 1 89 ? -8.106 -33.407 7.962 1.00 67.69 89 GLN A O 1
ATOM 693 N N . LEU A 1 90 ? -10.082 -32.797 8.861 1.00 62.50 90 LEU A N 1
ATOM 694 C CA . LEU A 1 90 ? -9.861 -31.354 8.743 1.00 62.50 90 LEU A CA 1
ATOM 695 C C . LEU A 1 90 ? -8.646 -30.930 9.577 1.00 62.50 90 LEU A C 1
ATOM 697 O O . LEU A 1 90 ? -7.729 -30.319 9.040 1.00 62.50 90 LEU A O 1
ATOM 701 N N . LEU A 1 91 ? -8.609 -31.326 10.853 1.00 67.94 91 LEU A N 1
ATOM 702 C CA . LEU A 1 91 ? -7.512 -31.010 11.765 1.00 67.94 91 LEU A CA 1
ATOM 703 C C . LEU A 1 91 ? -6.165 -31.497 11.213 1.00 67.94 91 LEU A C 1
ATOM 705 O O . LEU A 1 91 ? -5.228 -30.710 11.116 1.00 67.94 91 LEU A O 1
ATOM 709 N N . ARG A 1 92 ? -6.105 -32.747 10.741 1.00 71.50 92 ARG A N 1
ATOM 710 C CA . ARG A 1 92 ? -4.887 -33.330 10.165 1.00 71.50 92 ARG A CA 1
ATOM 711 C C . ARG A 1 92 ? -4.414 -32.582 8.920 1.00 71.50 92 ARG A C 1
ATOM 713 O O . ARG A 1 92 ? -3.243 -32.247 8.822 1.00 71.50 92 ARG A O 1
ATOM 720 N N . SER A 1 93 ? -5.330 -32.239 8.012 1.00 68.00 93 SER A N 1
ATOM 721 C CA . SER A 1 93 ? -4.981 -31.461 6.815 1.00 68.00 93 SER A CA 1
ATOM 722 C C . SER A 1 93 ? -4.490 -30.048 7.155 1.00 68.00 93 SER A C 1
ATOM 724 O O . SER A 1 93 ? -3.584 -29.528 6.510 1.00 68.00 93 SER A O 1
ATOM 726 N N . THR A 1 94 ? -5.041 -29.422 8.201 1.00 71.25 94 THR A N 1
ATOM 727 C CA . THR A 1 94 ? -4.574 -28.111 8.668 1.00 71.25 94 THR A CA 1
ATOM 728 C C . THR A 1 94 ? -3.227 -28.179 9.382 1.00 71.25 94 THR A C 1
ATOM 730 O O . THR A 1 94 ? -2.433 -27.255 9.239 1.00 71.25 94 THR A O 1
ATOM 733 N N . GLU A 1 95 ? -2.945 -29.266 10.102 1.00 75.69 95 GLU A N 1
ATOM 734 C CA . GLU A 1 95 ? -1.644 -29.529 10.730 1.00 75.69 95 GLU A CA 1
ATOM 735 C C . GLU A 1 95 ? -0.560 -29.789 9.675 1.00 75.69 95 GLU A C 1
ATOM 737 O O . GLU A 1 95 ? 0.524 -29.215 9.759 1.00 75.69 95 GLU A O 1
ATOM 742 N N . GLU A 1 96 ? -0.871 -30.569 8.636 1.00 77.06 96 GLU A N 1
ATOM 743 C CA . GLU A 1 96 ? 0.020 -30.801 7.492 1.00 77.06 96 GLU A CA 1
ATOM 744 C C . GLU A 1 96 ? 0.346 -29.487 6.762 1.00 77.06 96 GLU A C 1
ATOM 746 O O . GLU A 1 96 ? 1.517 -29.193 6.525 1.00 77.06 96 GLU A O 1
ATOM 751 N N . MET A 1 97 ? -0.655 -28.633 6.506 1.00 69.44 97 MET A N 1
ATOM 752 C CA . MET A 1 97 ? -0.425 -27.296 5.934 1.00 69.44 97 MET A CA 1
ATOM 753 C C . MET A 1 97 ? 0.430 -26.405 6.839 1.00 69.44 97 MET A C 1
ATOM 755 O O . MET A 1 97 ? 1.265 -25.644 6.349 1.00 69.44 97 MET A O 1
ATOM 759 N N . PHE A 1 98 ? 0.230 -26.477 8.157 1.00 76.38 98 PHE A N 1
ATOM 760 C CA . PHE A 1 98 ? 1.015 -25.692 9.102 1.00 76.38 98 PHE A CA 1
ATOM 761 C C . PHE A 1 98 ? 2.485 -26.127 9.097 1.00 76.38 98 PHE A C 1
ATOM 763 O O . PHE A 1 98 ? 3.373 -25.277 9.100 1.00 76.38 98 PHE A O 1
ATOM 770 N N . HIS A 1 99 ? 2.750 -27.433 9.015 1.00 84.62 99 HIS A N 1
ATOM 771 C CA . HIS A 1 99 ? 4.108 -27.954 8.879 1.00 84.62 99 HIS A CA 1
ATOM 772 C C . HIS A 1 99 ? 4.750 -27.603 7.533 1.00 84.62 99 HIS A C 1
ATOM 774 O O . HIS A 1 99 ? 5.921 -27.225 7.509 1.00 84.62 99 HIS A O 1
ATOM 780 N N . GLU A 1 100 ? 4.014 -27.655 6.421 1.00 84.38 100 GLU A N 1
ATOM 781 C CA . GLU A 1 100 ? 4.529 -27.213 5.117 1.00 84.38 100 GLU A CA 1
ATOM 782 C C . GLU A 1 100 ? 4.948 -25.732 5.155 1.00 84.38 100 GLU A C 1
ATOM 784 O O . GLU A 1 100 ? 6.076 -25.397 4.784 1.00 84.38 100 GLU A O 1
ATOM 789 N N . GLU A 1 101 ? 4.103 -24.851 5.695 1.00 78.06 101 GLU A N 1
ATOM 790 C CA . GLU A 1 101 ? 4.424 -23.425 5.856 1.00 78.06 101 GLU A CA 1
ATOM 791 C C . GLU A 1 101 ? 5.582 -23.185 6.835 1.00 78.06 101 GLU A C 1
ATOM 793 O O . GLU A 1 101 ? 6.442 -22.333 6.598 1.00 78.06 101 GLU A O 1
ATOM 798 N N . GLU A 1 102 ? 5.670 -23.963 7.914 1.00 87.12 102 GLU A N 1
ATOM 799 C CA . GLU A 1 102 ? 6.786 -23.898 8.855 1.00 87.12 102 GLU A CA 1
ATOM 800 C C . GLU A 1 102 ? 8.117 -24.271 8.181 1.00 87.12 102 GLU A C 1
ATOM 802 O O . GLU A 1 102 ? 9.120 -23.571 8.366 1.00 87.12 102 GLU A O 1
ATOM 807 N N . THR A 1 103 ? 8.133 -25.305 7.331 1.00 88.56 103 THR A N 1
ATOM 808 C CA . THR A 1 103 ? 9.331 -25.678 6.560 1.00 88.56 103 THR A CA 1
ATOM 809 C C . THR A 1 103 ? 9.708 -24.624 5.519 1.00 88.56 103 THR A C 1
ATOM 811 O O . THR A 1 103 ? 10.887 -24.277 5.409 1.00 88.56 103 THR A O 1
ATOM 814 N N . ALA A 1 104 ? 8.731 -24.036 4.822 1.00 84.00 104 ALA A N 1
ATOM 815 C CA . ALA A 1 104 ? 8.959 -22.941 3.880 1.00 84.00 104 ALA A CA 1
ATOM 816 C C . ALA A 1 104 ? 9.513 -21.689 4.584 1.00 84.00 104 ALA A C 1
ATOM 818 O O . ALA A 1 104 ? 10.474 -21.068 4.119 1.00 84.00 104 ALA A O 1
ATOM 819 N N . CYS A 1 105 ? 8.973 -21.350 5.757 1.00 81.88 105 CYS A N 1
ATOM 820 C CA . CYS A 1 105 ? 9.473 -20.260 6.590 1.00 81.88 105 CYS A CA 1
ATOM 821 C C . CYS A 1 105 ? 10.897 -20.529 7.090 1.00 81.88 105 CYS A C 1
ATOM 823 O O . CYS A 1 105 ? 11.725 -19.613 7.150 1.00 81.88 105 CYS A O 1
ATOM 825 N N . GLN A 1 106 ? 11.209 -21.775 7.442 1.00 89.75 106 GLN A N 1
ATOM 826 C CA . GLN A 1 106 ? 12.547 -22.161 7.870 1.00 89.75 106 GLN A CA 1
ATOM 827 C C . GLN A 1 106 ? 13.559 -22.083 6.718 1.00 89.75 106 GLN A C 1
ATOM 829 O O . GLN A 1 106 ? 14.680 -21.608 6.918 1.00 89.75 106 GLN A O 1
ATOM 834 N N . GLU A 1 107 ? 13.153 -22.453 5.507 1.00 90.94 107 GLU A N 1
ATOM 835 C CA . GLU A 1 107 ? 13.977 -22.324 4.306 1.00 90.94 107 GLU A CA 1
ATOM 836 C C . GLU A 1 107 ? 14.249 -20.852 3.963 1.00 90.94 107 GLU A C 1
ATOM 838 O O . GLU A 1 107 ? 15.400 -20.454 3.765 1.00 90.94 107 GLU A O 1
ATOM 843 N N . LEU A 1 108 ? 13.229 -19.991 4.029 1.00 87.81 108 LEU A N 1
ATOM 844 C CA . LEU A 1 108 ? 13.406 -18.543 3.873 1.00 87.81 108 LEU A CA 1
ATOM 845 C C . LEU A 1 108 ? 14.353 -17.960 4.932 1.00 87.81 108 LEU A C 1
ATOM 847 O O . LEU A 1 108 ? 15.218 -17.141 4.612 1.00 87.81 108 LEU A O 1
ATOM 851 N N . ARG A 1 109 ? 14.264 -18.408 6.191 1.00 90.19 109 ARG A N 1
ATOM 852 C CA . ARG A 1 109 ? 15.218 -18.014 7.245 1.00 90.19 109 ARG A CA 1
ATOM 853 C C . ARG A 1 109 ? 16.645 -18.449 6.921 1.00 90.19 109 ARG A C 1
ATOM 855 O O . ARG A 1 109 ? 17.578 -17.679 7.167 1.00 90.19 109 ARG A O 1
ATOM 862 N N . ASN A 1 110 ? 16.836 -19.645 6.368 1.00 90.81 110 ASN A N 1
ATOM 863 C CA . ASN A 1 110 ? 18.151 -20.126 5.946 1.00 90.81 110 ASN A CA 1
ATOM 864 C C . ASN A 1 110 ? 18.722 -19.266 4.810 1.00 90.81 110 ASN A C 1
ATOM 866 O O . ASN A 1 110 ? 19.885 -18.859 4.878 1.00 90.81 110 ASN A O 1
ATOM 870 N N . GLN A 1 111 ? 17.896 -18.908 3.825 1.00 89.88 111 GLN A N 1
ATOM 871 C CA . GLN A 1 111 ? 18.285 -18.027 2.722 1.00 89.88 111 GLN A CA 1
ATOM 872 C C . GLN A 1 111 ? 18.658 -16.625 3.218 1.00 89.88 111 GLN A C 1
ATOM 874 O O . GLN A 1 111 ? 19.722 -16.112 2.863 1.00 89.88 111 GLN A O 1
ATOM 879 N N . ILE A 1 112 ? 17.862 -16.035 4.117 1.00 87.50 112 ILE A N 1
ATOM 880 C CA . ILE A 1 112 ? 18.172 -14.742 4.749 1.00 87.50 112 ILE A CA 1
ATOM 881 C C . ILE A 1 112 ? 19.504 -14.817 5.501 1.00 87.50 112 ILE A C 1
ATOM 883 O O . ILE A 1 112 ? 20.339 -13.921 5.368 1.00 87.50 112 ILE A O 1
ATOM 887 N N . ARG A 1 113 ? 19.754 -15.897 6.250 1.00 91.62 113 ARG A N 1
ATOM 888 C CA . ARG A 1 113 ? 21.018 -16.092 6.975 1.00 91.62 113 ARG A CA 1
ATOM 889 C C . ARG A 1 113 ? 22.209 -16.212 6.017 1.00 91.62 113 ARG A C 1
ATOM 891 O O . ARG A 1 113 ? 23.271 -15.655 6.294 1.00 91.62 113 ARG A O 1
ATOM 898 N N . GLN A 1 114 ? 22.039 -16.884 4.878 1.00 89.94 114 GLN A N 1
ATOM 899 C CA . GLN A 1 114 ? 23.076 -16.999 3.850 1.00 89.94 114 GLN A CA 1
ATOM 900 C C . GLN A 1 114 ? 23.370 -15.646 3.186 1.00 89.94 114 GLN A C 1
ATOM 902 O O . GLN A 1 114 ? 24.534 -15.290 2.999 1.00 89.94 114 GLN A O 1
ATOM 907 N N . VAL A 1 115 ? 22.333 -14.864 2.874 1.00 87.44 115 VAL A N 1
ATOM 908 C CA . VAL A 1 115 ? 22.473 -13.504 2.330 1.00 87.44 115 VAL A CA 1
ATOM 909 C C . VAL A 1 115 ? 23.140 -12.581 3.346 1.00 87.44 115 VAL A C 1
ATOM 911 O O . VAL A 1 115 ? 24.060 -11.854 2.983 1.00 87.44 115 VAL A O 1
ATOM 914 N N . ALA A 1 116 ? 22.764 -12.657 4.624 1.00 87.38 116 ALA A N 1
ATOM 915 C CA . ALA A 1 116 ? 23.407 -11.897 5.692 1.00 87.38 116 ALA A CA 1
ATOM 916 C C . ALA A 1 116 ? 24.899 -12.245 5.818 1.00 87.38 116 ALA A C 1
ATOM 918 O O . ALA A 1 116 ? 25.732 -11.349 5.937 1.00 87.38 116 ALA A O 1
ATOM 919 N N . LYS A 1 117 ? 25.262 -13.532 5.714 1.00 87.38 117 LYS A N 1
ATOM 920 C CA . LYS A 1 117 ? 26.666 -13.965 5.716 1.00 87.38 117 LYS A CA 1
ATOM 921 C C . LYS A 1 117 ? 27.442 -13.390 4.526 1.00 87.38 117 LYS A C 1
ATOM 923 O O . LYS A 1 117 ? 28.489 -12.785 4.737 1.00 87.38 117 LYS A O 1
ATOM 928 N N . ARG A 1 118 ? 26.897 -13.480 3.305 1.00 84.19 118 ARG A N 1
ATOM 929 C CA . ARG A 1 118 ? 27.508 -12.869 2.107 1.00 84.19 118 ARG A CA 1
ATOM 930 C C . ARG A 1 118 ? 27.642 -11.351 2.240 1.00 84.19 118 ARG A C 1
ATOM 932 O O . ARG A 1 118 ? 28.660 -10.788 1.857 1.00 84.19 118 ARG A O 1
ATOM 939 N N . ASN A 1 119 ? 26.642 -10.691 2.821 1.00 89.44 119 ASN A N 1
ATOM 940 C CA . ASN A 1 119 ? 26.669 -9.250 3.058 1.00 89.44 119 ASN A CA 1
ATOM 941 C C . ASN A 1 119 ? 27.729 -8.859 4.103 1.00 89.44 119 ASN A C 1
ATOM 943 O O . ASN A 1 119 ? 28.359 -7.823 3.970 1.00 89.44 119 ASN A O 1
ATOM 947 N N . ASN A 1 120 ? 28.007 -9.712 5.092 1.00 87.75 120 ASN A N 1
ATOM 948 C CA . ASN A 1 120 ? 29.098 -9.496 6.049 1.00 87.75 120 ASN A CA 1
ATOM 949 C C . ASN A 1 120 ? 30.496 -9.765 5.451 1.00 87.75 120 ASN A C 1
ATOM 951 O O . ASN A 1 120 ? 31.485 -9.194 5.910 1.00 87.75 120 ASN A O 1
ATOM 955 N N . GLU A 1 121 ? 30.599 -10.629 4.437 1.00 88.56 121 GLU A N 1
ATOM 956 C CA . GLU A 1 121 ? 31.849 -10.936 3.722 1.00 88.56 121 GLU A CA 1
ATOM 957 C C . GLU A 1 121 ? 32.193 -9.879 2.657 1.00 88.56 121 GLU A C 1
ATOM 959 O O . GLU A 1 121 ? 33.367 -9.591 2.418 1.00 88.56 121 GLU A O 1
ATOM 964 N N . LEU A 1 122 ? 31.183 -9.240 2.061 1.00 87.81 122 LEU A N 1
ATOM 965 C CA . LEU A 1 122 ? 31.357 -8.252 0.996 1.00 87.81 122 LEU A CA 1
ATOM 966 C C . LEU A 1 122 ? 32.218 -7.034 1.412 1.00 87.81 122 LEU A C 1
ATOM 968 O O . LEU A 1 122 ? 33.108 -6.667 0.645 1.00 87.81 122 LEU A O 1
ATOM 972 N N . PRO A 1 123 ? 32.063 -6.432 2.612 1.00 86.62 123 PRO A N 1
ATOM 973 C CA . PRO A 1 123 ? 32.952 -5.380 3.100 1.00 86.62 123 PRO A CA 1
ATOM 974 C C . PRO A 1 123 ? 34.415 -5.813 3.192 1.00 86.62 123 PRO A C 1
ATOM 976 O O . PRO A 1 123 ? 35.292 -5.020 2.859 1.00 86.62 123 PRO A O 1
ATOM 979 N N . LYS A 1 124 ? 34.683 -7.065 3.592 1.00 86.00 124 LYS A N 1
ATOM 980 C CA . LYS A 1 124 ? 36.051 -7.598 3.672 1.00 86.00 124 LYS A CA 1
ATOM 981 C C . LYS A 1 124 ? 36.669 -7.710 2.283 1.00 86.00 124 LYS A C 1
ATOM 983 O O . LYS A 1 124 ? 37.766 -7.206 2.074 1.00 86.00 124 LYS A O 1
ATOM 988 N N . MET A 1 125 ? 35.928 -8.248 1.312 1.00 82.12 125 MET A N 1
ATOM 989 C CA . MET A 1 125 ? 36.398 -8.306 -0.078 1.00 82.12 125 MET A CA 1
ATOM 990 C C . MET A 1 125 ? 36.605 -6.912 -0.678 1.00 82.12 125 MET A C 1
ATOM 992 O O . MET A 1 125 ? 37.592 -6.672 -1.364 1.00 82.12 125 MET A O 1
ATOM 996 N N . ILE A 1 126 ? 35.716 -5.957 -0.388 1.00 82.94 126 ILE A N 1
ATOM 997 C CA . ILE A 1 126 ? 35.885 -4.564 -0.823 1.00 82.94 126 ILE A CA 1
ATOM 998 C C . ILE A 1 126 ? 37.159 -3.966 -0.214 1.00 82.94 126 ILE A C 1
ATOM 1000 O O . ILE A 1 126 ? 37.907 -3.291 -0.921 1.00 82.94 126 ILE A O 1
ATOM 1004 N N . GLN A 1 127 ? 37.431 -4.225 1.065 1.00 89.50 127 GLN A N 1
ATOM 1005 C CA . GLN A 1 127 ? 38.635 -3.756 1.746 1.00 89.50 127 GLN A CA 1
ATOM 1006 C C . GLN A 1 127 ? 39.906 -4.398 1.167 1.00 89.50 127 GLN A C 1
ATOM 1008 O O . GLN A 1 127 ? 40.899 -3.704 0.951 1.00 89.50 127 GLN A O 1
ATOM 1013 N N . GLU A 1 128 ? 39.872 -5.689 0.839 1.00 88.62 128 GLU A N 1
ATOM 1014 C CA . GLU A 1 128 ? 40.964 -6.399 0.163 1.00 88.62 128 GLU A CA 1
ATOM 1015 C C . GLU A 1 128 ? 41.212 -5.863 -1.252 1.00 88.62 128 GLU A C 1
ATOM 1017 O O . GLU A 1 128 ? 42.364 -5.615 -1.616 1.00 88.62 128 GLU A O 1
ATOM 1022 N N . CYS A 1 129 ? 40.157 -5.600 -2.028 1.00 82.81 129 CYS A N 1
ATOM 1023 C CA . CYS A 1 129 ? 40.259 -4.962 -3.340 1.00 82.81 129 CYS A CA 1
ATOM 1024 C C . CYS A 1 129 ? 40.830 -3.543 -3.231 1.00 82.81 129 CYS A C 1
ATOM 1026 O O . CYS A 1 129 ? 41.710 -3.171 -4.004 1.00 82.81 129 CYS A O 1
ATOM 1028 N N . GLN A 1 130 ? 40.391 -2.753 -2.248 1.00 84.31 130 GLN A N 1
ATOM 1029 C CA . GLN A 1 130 ? 40.943 -1.420 -1.991 1.00 84.31 130 GLN A CA 1
ATOM 1030 C C . GLN A 1 130 ? 42.422 -1.488 -1.594 1.00 84.31 130 GLN A C 1
ATOM 1032 O O . GLN A 1 130 ? 43.221 -0.683 -2.078 1.00 84.31 130 GLN A O 1
ATOM 1037 N N . ALA A 1 131 ? 42.809 -2.468 -0.773 1.00 84.19 131 ALA A N 1
ATOM 1038 C CA . ALA A 1 131 ? 44.197 -2.722 -0.391 1.00 84.19 131 ALA A CA 1
ATOM 1039 C C . ALA A 1 131 ? 45.052 -3.192 -1.582 1.00 84.19 131 ALA A C 1
ATOM 1041 O O . ALA A 1 131 ? 46.219 -2.818 -1.696 1.00 84.19 131 ALA A O 1
ATOM 1042 N N . ALA A 1 132 ? 44.485 -3.998 -2.482 1.00 81.56 132 ALA A N 1
ATOM 1043 C CA . ALA A 1 132 ? 45.143 -4.444 -3.705 1.00 81.56 132 ALA A CA 1
ATOM 1044 C C . ALA A 1 132 ? 45.352 -3.284 -4.686 1.00 81.56 132 ALA A C 1
ATOM 1046 O O . ALA A 1 132 ? 46.453 -3.129 -5.205 1.00 81.56 132 ALA A O 1
ATOM 1047 N N . VAL A 1 133 ? 44.348 -2.422 -4.869 1.00 83.00 133 VAL A N 1
ATOM 1048 C CA . VAL A 1 133 ? 44.448 -1.224 -5.716 1.00 83.00 133 VAL A CA 1
ATOM 1049 C C . VAL A 1 133 ? 45.454 -0.233 -5.142 1.00 83.00 133 VAL A C 1
ATOM 1051 O O . VAL A 1 133 ? 46.294 0.270 -5.878 1.00 83.00 133 VAL A O 1
ATOM 1054 N N . THR A 1 134 ? 45.449 0.011 -3.830 1.00 82.56 134 THR A N 1
ATOM 1055 C CA . THR A 1 134 ? 46.464 0.881 -3.208 1.00 82.56 134 THR A CA 1
ATOM 1056 C C . THR A 1 134 ? 47.870 0.290 -3.293 1.00 82.56 134 THR A C 1
ATOM 1058 O O . THR A 1 134 ? 48.816 1.046 -3.505 1.00 82.56 134 THR A O 1
ATOM 1061 N N . ARG A 1 135 ? 48.039 -1.037 -3.197 1.00 79.81 135 ARG A N 1
ATOM 1062 C CA . ARG A 1 135 ? 49.326 -1.704 -3.474 1.00 79.81 135 ARG A CA 1
ATOM 1063 C C . ARG A 1 135 ? 49.749 -1.565 -4.934 1.00 79.81 135 ARG A C 1
ATOM 1065 O O . ARG A 1 135 ? 50.897 -1.214 -5.178 1.00 79.81 135 ARG A O 1
ATOM 1072 N N . ALA A 1 136 ? 48.841 -1.789 -5.880 1.00 77.00 136 ALA A N 1
ATOM 1073 C CA . ALA A 1 136 ? 49.111 -1.656 -7.309 1.00 77.00 136 ALA A CA 1
ATOM 1074 C C . ALA A 1 136 ? 49.462 -0.208 -7.686 1.00 77.00 136 ALA A C 1
ATOM 1076 O O . ALA A 1 136 ? 50.444 0.020 -8.381 1.00 77.00 136 ALA A O 1
ATOM 1077 N N . MET A 1 137 ? 48.741 0.781 -7.147 1.00 76.25 137 MET A N 1
ATOM 1078 C CA . MET A 1 137 ? 49.058 2.200 -7.335 1.00 76.25 137 MET A CA 1
ATOM 1079 C C . MET A 1 137 ? 50.408 2.568 -6.712 1.00 76.25 137 MET A C 1
ATOM 1081 O O . MET A 1 137 ? 51.200 3.239 -7.360 1.00 76.25 137 MET A O 1
ATOM 1085 N N . LYS A 1 138 ? 50.719 2.105 -5.492 1.00 71.62 138 LYS A N 1
ATOM 1086 C CA . LYS A 1 138 ? 52.041 2.334 -4.875 1.00 71.62 138 LYS A CA 1
ATOM 1087 C C . LYS A 1 138 ? 53.176 1.665 -5.658 1.00 71.62 138 LYS A C 1
ATOM 1089 O O . LYS A 1 138 ? 54.245 2.246 -5.781 1.00 71.62 138 LYS A O 1
ATOM 1094 N N . SER A 1 139 ? 52.947 0.473 -6.204 1.00 65.06 139 SER A N 1
ATOM 1095 C CA . SER A 1 139 ? 53.902 -0.252 -7.054 1.00 65.06 139 SER A CA 1
ATOM 1096 C C . SER A 1 139 ? 54.121 0.449 -8.401 1.00 65.06 139 SER A C 1
ATOM 1098 O O . SER A 1 139 ? 55.265 0.572 -8.832 1.00 65.06 139 SER A O 1
ATOM 1100 N N . ALA A 1 140 ? 53.063 0.997 -9.006 1.00 63.41 140 ALA A N 1
ATOM 1101 C CA . ALA A 1 140 ? 53.142 1.794 -10.229 1.00 63.41 140 ALA A CA 1
ATOM 1102 C C . ALA A 1 140 ? 53.847 3.147 -10.015 1.00 63.41 140 ALA A C 1
ATOM 1104 O O . ALA A 1 140 ? 54.620 3.573 -10.866 1.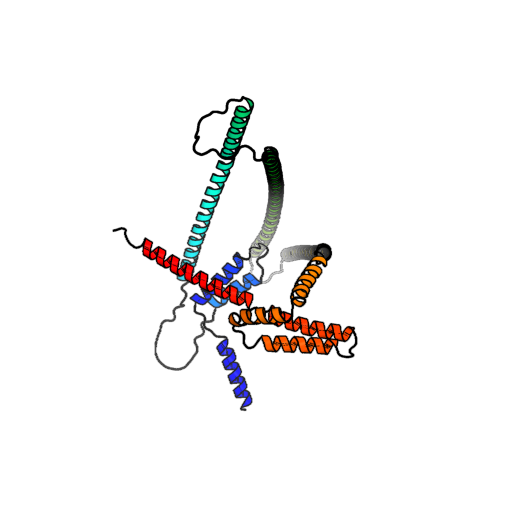00 63.41 140 ALA A O 1
ATOM 1105 N N . VAL A 1 141 ? 53.625 3.804 -8.869 1.00 65.94 141 VAL A N 1
ATOM 1106 C CA . VAL A 1 141 ? 54.286 5.072 -8.501 1.00 65.94 141 VAL A CA 1
ATOM 1107 C C . VAL A 1 141 ? 55.760 4.867 -8.135 1.00 65.94 141 VAL A C 1
ATOM 1109 O O . VAL A 1 141 ? 56.590 5.704 -8.472 1.00 65.94 141 VAL A O 1
ATOM 1112 N N . ASN A 1 142 ? 56.109 3.745 -7.500 1.00 58.91 142 ASN A N 1
ATOM 1113 C CA . ASN A 1 142 ? 57.489 3.437 -7.110 1.00 58.91 142 ASN A CA 1
ATOM 1114 C C . ASN A 1 142 ? 58.297 2.719 -8.211 1.00 58.91 142 ASN A C 1
ATOM 1116 O O . ASN A 1 142 ? 59.418 2.292 -7.948 1.00 58.91 142 ASN A O 1
ATOM 1120 N N . GLY A 1 143 ? 57.744 2.537 -9.417 1.00 52.34 143 GLY A N 1
ATOM 1121 C CA . GLY A 1 143 ? 58.450 1.950 -10.565 1.00 52.34 143 GLY A CA 1
ATOM 1122 C C . GLY A 1 143 ? 58.839 0.470 -10.436 1.00 52.34 143 GLY A C 1
ATOM 1123 O O . GLY A 1 143 ? 59.427 -0.081 -11.360 1.00 52.34 143 GLY A O 1
ATOM 1124 N N . ASN A 1 144 ? 58.486 -0.206 -9.342 1.00 46.03 144 ASN A N 1
ATOM 1125 C CA . ASN A 1 144 ? 58.689 -1.644 -9.199 1.00 46.03 144 ASN A CA 1
ATOM 1126 C C . ASN A 1 144 ? 57.419 -2.365 -9.632 1.00 46.03 144 ASN A C 1
ATOM 1128 O O . ASN A 1 144 ? 56.575 -2.721 -8.806 1.00 46.03 144 ASN A O 1
ATOM 1132 N N . VAL A 1 145 ? 57.297 -2.591 -10.942 1.00 48.75 145 VAL A N 1
ATOM 1133 C CA . VAL A 1 145 ? 56.444 -3.654 -11.475 1.00 48.75 145 VAL A CA 1
ATOM 1134 C C . VAL A 1 145 ? 56.971 -4.948 -10.869 1.00 48.75 145 VAL A C 1
ATOM 1136 O O . VAL A 1 145 ? 58.046 -5.421 -11.231 1.00 48.75 145 VAL A O 1
ATOM 1139 N N . SER A 1 146 ? 56.248 -5.497 -9.893 1.00 42.00 146 SER A N 1
ATOM 1140 C CA . SER A 1 146 ? 56.528 -6.840 -9.402 1.00 42.00 146 SER A CA 1
ATOM 1141 C C . SER A 1 146 ? 56.206 -7.799 -10.547 1.00 42.00 146 SER A C 1
ATOM 1143 O O . SER A 1 146 ? 55.054 -8.146 -10.804 1.00 42.00 146 SER A O 1
ATOM 1145 N N . LEU A 1 147 ? 57.261 -8.113 -11.298 1.00 46.25 147 LEU A N 1
ATOM 1146 C CA . LEU A 1 147 ? 57.365 -9.058 -12.402 1.00 46.25 147 LEU A CA 1
ATOM 1147 C C . LEU A 1 147 ? 57.153 -10.491 -11.907 1.00 46.25 147 LEU A C 1
ATOM 1149 O O . LEU A 1 147 ? 57.984 -11.361 -12.110 1.00 46.25 147 LEU A O 1
ATOM 1153 N N . GLU A 1 148 ? 56.033 -10.776 -11.262 1.00 42.59 148 GLU A N 1
ATOM 1154 C CA . GLU A 1 148 ? 55.666 -12.146 -10.942 1.00 42.59 148 GLU A CA 1
ATOM 1155 C C . GLU A 1 148 ? 54.163 -12.296 -11.098 1.00 42.59 148 GLU A C 1
ATOM 1157 O O . GLU A 1 148 ? 53.392 -12.116 -10.159 1.00 42.59 148 GLU A O 1
ATOM 1162 N N . ARG A 1 149 ? 53.732 -12.633 -12.317 1.00 42.88 149 ARG A N 1
ATOM 1163 C CA . ARG A 1 149 ? 53.069 -13.919 -12.594 1.00 42.88 149 ARG A CA 1
ATOM 1164 C C . ARG A 1 149 ? 52.368 -13.860 -13.959 1.00 42.88 149 ARG A C 1
ATOM 1166 O O . ARG A 1 149 ? 51.259 -13.361 -14.094 1.00 42.88 149 ARG A O 1
ATOM 1173 N N . LYS A 1 150 ? 53.043 -14.510 -14.915 1.00 36.03 150 LYS A N 1
ATOM 1174 C CA . LYS A 1 150 ? 52.551 -15.097 -16.176 1.00 36.03 150 LYS A CA 1
ATOM 1175 C C . LYS A 1 150 ? 52.418 -14.185 -17.398 1.00 36.03 150 LYS A C 1
ATOM 1177 O O . LYS A 1 150 ? 51.338 -13.886 -17.890 1.00 36.03 150 LYS A O 1
ATOM 1182 N N . LEU A 1 151 ? 53.587 -13.959 -17.996 1.00 42.31 151 LEU A N 1
ATOM 1183 C CA . LEU A 1 151 ? 53.795 -14.131 -19.434 1.00 42.31 151 LEU A CA 1
ATOM 1184 C C . LEU A 1 151 ? 53.207 -15.472 -19.904 1.00 42.31 151 LEU A C 1
ATOM 1186 O O . LEU A 1 151 ? 53.736 -16.530 -19.576 1.00 42.31 151 LEU A O 1
ATOM 1190 N N . SER A 1 152 ? 52.122 -15.419 -20.671 1.00 38.31 152 SER A N 1
ATOM 1191 C CA . SER A 1 152 ? 51.824 -16.401 -21.722 1.00 38.31 152 SER A CA 1
ATOM 1192 C C . SER A 1 152 ? 50.701 -15.863 -22.606 1.00 38.31 152 SER A C 1
ATOM 1194 O O . SER A 1 152 ? 49.535 -16.156 -22.382 1.00 38.31 152 SER A O 1
ATOM 1196 N N . CYS A 1 153 ? 51.068 -15.009 -23.562 1.00 31.72 153 CYS A N 1
ATOM 1197 C CA . CYS A 1 153 ? 50.706 -15.117 -24.982 1.00 31.72 153 CYS A CA 1
ATOM 1198 C C . CYS A 1 153 ? 50.893 -13.767 -25.687 1.00 31.72 153 CYS A C 1
ATOM 1200 O O . CYS A 1 153 ? 50.247 -12.788 -25.340 1.00 31.72 153 CYS A O 1
ATOM 1202 N N . ALA A 1 154 ? 51.791 -13.795 -26.675 1.00 32.47 154 ALA A N 1
ATOM 1203 C CA . ALA A 1 154 ? 51.781 -13.070 -27.947 1.00 32.47 154 ALA A CA 1
ATOM 1204 C C . ALA A 1 154 ? 51.434 -11.564 -27.916 1.00 32.47 154 ALA A C 1
ATOM 1206 O O . ALA A 1 154 ? 50.294 -11.167 -27.729 1.00 32.47 154 ALA A O 1
ATOM 1207 N N . SER A 1 155 ? 52.398 -10.658 -28.114 1.00 44.12 155 SER A N 1
ATOM 1208 C CA . SER A 1 155 ? 52.825 -10.235 -29.462 1.00 44.12 155 SER A CA 1
ATOM 1209 C C . SER A 1 155 ? 51.643 -10.105 -30.429 1.00 44.12 155 SER A C 1
ATOM 1211 O O . SER A 1 155 ? 51.304 -11.101 -31.056 1.00 44.12 155 SER A O 1
ATOM 1213 N N . ILE A 1 156 ? 51.083 -8.896 -30.571 1.00 42.88 156 ILE A N 1
ATOM 1214 C CA . ILE A 1 156 ? 50.689 -8.252 -31.843 1.00 42.88 156 ILE A CA 1
ATOM 1215 C C . ILE A 1 156 ? 50.377 -6.761 -31.568 1.00 42.88 156 ILE A C 1
ATOM 1217 O O . ILE A 1 156 ? 49.622 -6.432 -30.662 1.00 42.88 156 ILE A O 1
ATOM 1221 N N . ALA A 1 157 ? 50.950 -5.897 -32.414 1.00 35.09 157 ALA A N 1
ATOM 1222 C CA . ALA A 1 157 ? 50.591 -4.501 -32.702 1.00 35.09 157 ALA A CA 1
ATOM 1223 C C . ALA A 1 157 ? 50.935 -3.392 -31.680 1.00 35.09 157 ALA A C 1
ATOM 1225 O O . ALA A 1 157 ? 50.138 -2.976 -30.843 1.00 35.09 157 ALA A O 1
ATOM 1226 N N . ASN A 1 158 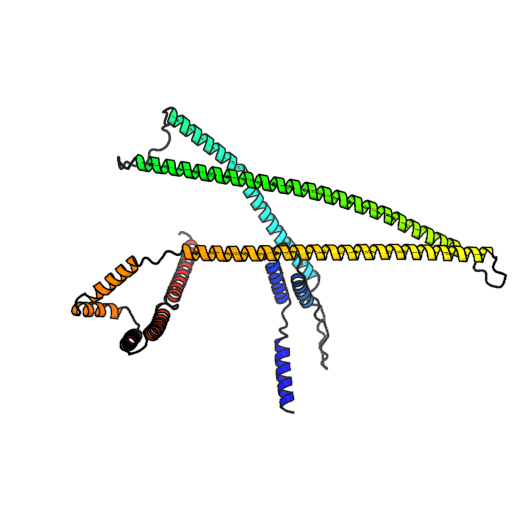? 52.104 -2.784 -31.905 1.00 41.34 158 ASN A N 1
ATOM 1227 C CA . ASN A 1 158 ? 52.326 -1.359 -31.660 1.00 41.34 158 ASN A CA 1
ATOM 1228 C C . ASN A 1 158 ? 51.310 -0.519 -32.461 1.00 41.34 158 ASN A C 1
ATOM 1230 O O . ASN A 1 158 ? 51.144 -0.754 -33.657 1.00 41.34 158 ASN A O 1
ATOM 1234 N N . GLY A 1 159 ? 50.706 0.495 -31.828 1.00 42.44 159 GLY A N 1
ATOM 1235 C CA . GLY A 1 159 ? 50.105 1.639 -32.535 1.00 42.44 159 GLY A CA 1
ATOM 1236 C C . GLY A 1 159 ? 48.599 1.882 -32.384 1.00 42.44 159 GLY A C 1
ATOM 1237 O O . GLY A 1 159 ? 48.090 2.778 -33.050 1.00 42.44 159 GLY A O 1
ATOM 1238 N N . ALA A 1 160 ? 47.871 1.158 -31.528 1.00 47.84 160 ALA A N 1
ATOM 1239 C CA . ALA A 1 160 ? 46.470 1.484 -31.235 1.00 47.84 160 ALA A CA 1
ATOM 1240 C C . ALA A 1 160 ? 46.368 2.536 -30.112 1.00 47.84 160 ALA A C 1
ATOM 1242 O O . ALA A 1 160 ? 46.333 2.222 -28.926 1.00 47.84 160 ALA A O 1
ATOM 1243 N N . ASP A 1 161 ? 46.397 3.794 -30.541 1.00 53.09 161 ASP A N 1
ATOM 1244 C CA . ASP A 1 161 ? 45.851 5.002 -29.917 1.00 53.09 161 ASP A CA 1
ATOM 1245 C C . ASP A 1 161 ? 45.813 5.062 -28.368 1.00 53.09 161 ASP A C 1
ATOM 1247 O O . ASP A 1 161 ? 44.807 4.796 -27.700 1.00 53.09 161 ASP A O 1
ATOM 1251 N N . VAL A 1 162 ? 46.930 5.500 -27.775 1.00 59.97 162 VAL A N 1
ATOM 1252 C CA . VAL A 1 162 ? 47.055 5.819 -26.336 1.00 59.97 162 VAL A CA 1
ATOM 1253 C C . VAL A 1 162 ? 45.997 6.852 -25.893 1.00 59.97 162 VAL A C 1
ATOM 1255 O O . VAL A 1 162 ? 45.581 6.888 -24.733 1.00 59.97 162 VAL A O 1
ATOM 1258 N N . SER A 1 163 ? 45.503 7.671 -26.826 1.00 61.38 163 SER A N 1
ATOM 1259 C CA . SER A 1 163 ? 44.421 8.631 -26.595 1.00 61.38 163 SER A CA 1
ATOM 1260 C C . SER A 1 163 ? 43.075 7.937 -26.335 1.00 61.38 163 SER A C 1
ATOM 1262 O O . SER A 1 163 ? 42.370 8.277 -25.386 1.00 61.38 163 SER A O 1
ATOM 1264 N N . ALA A 1 164 ? 42.746 6.894 -27.103 1.00 57.34 164 ALA A N 1
ATOM 1265 C CA . ALA A 1 164 ? 41.506 6.131 -26.939 1.00 57.34 164 ALA A CA 1
ATOM 1266 C C . ALA A 1 164 ? 41.507 5.280 -25.655 1.00 57.34 164 ALA A C 1
ATOM 1268 O O . ALA A 1 164 ? 40.506 5.205 -24.937 1.00 57.34 164 ALA A O 1
ATOM 1269 N N . THR A 1 165 ? 42.652 4.686 -25.308 1.00 65.00 165 THR A N 1
ATOM 1270 C CA . THR A 1 165 ? 42.812 3.938 -24.046 1.00 65.00 165 THR A CA 1
ATOM 1271 C C . THR A 1 165 ? 42.801 4.855 -22.819 1.00 65.00 165 THR A C 1
ATOM 1273 O O . THR A 1 165 ? 42.228 4.511 -21.789 1.00 65.00 165 THR A O 1
ATOM 1276 N N . THR A 1 166 ? 43.348 6.069 -22.905 1.00 66.50 166 THR A N 1
ATOM 1277 C CA . THR A 1 166 ? 43.230 7.039 -21.801 1.00 66.50 166 THR A CA 1
ATOM 1278 C C . THR A 1 166 ? 41.833 7.657 -21.689 1.00 66.50 166 THR A C 1
ATOM 1280 O O . THR A 1 166 ? 41.404 7.959 -20.573 1.00 66.50 166 THR A O 1
ATOM 1283 N N . ALA A 1 167 ? 41.098 7.816 -22.794 1.00 66.06 167 ALA A N 1
ATOM 1284 C CA . ALA A 1 167 ? 39.708 8.277 -22.787 1.00 66.06 167 ALA A CA 1
ATOM 1285 C C . ALA A 1 167 ? 38.764 7.257 -22.129 1.00 66.06 167 ALA A C 1
ATOM 1287 O O . ALA A 1 167 ? 38.000 7.625 -21.238 1.00 66.06 167 ALA A O 1
ATOM 1288 N N . THR A 1 168 ? 38.891 5.976 -22.484 1.00 78.06 168 THR A N 1
ATOM 1289 C CA . THR A 1 168 ? 38.118 4.878 -21.871 1.00 78.06 168 THR A CA 1
ATOM 1290 C C . THR A 1 168 ? 38.384 4.756 -20.370 1.00 78.06 168 THR A C 1
ATOM 1292 O O . THR A 1 168 ? 37.443 4.692 -19.584 1.00 78.06 168 THR A O 1
ATOM 1295 N N . ILE A 1 169 ? 39.642 4.865 -19.927 1.00 76.06 169 ILE A N 1
ATOM 1296 C CA . ILE A 1 169 ? 39.969 4.872 -18.490 1.00 76.06 169 ILE A CA 1
ATOM 1297 C C . ILE A 1 169 ? 39.323 6.069 -17.766 1.00 76.06 169 ILE A C 1
ATOM 1299 O O . ILE A 1 169 ? 38.812 5.922 -16.654 1.00 76.06 169 ILE A O 1
ATOM 1303 N N . ARG A 1 170 ? 39.313 7.271 -18.364 1.00 74.69 170 ARG A N 1
ATOM 1304 C CA . ARG A 1 170 ? 38.640 8.440 -17.760 1.00 74.69 170 ARG A CA 1
ATOM 1305 C C . ARG A 1 170 ? 37.132 8.235 -17.658 1.00 74.69 170 ARG A C 1
ATOM 1307 O O . ARG A 1 170 ? 36.539 8.625 -16.650 1.00 74.69 170 ARG A O 1
ATOM 1314 N N . GLU A 1 171 ? 36.532 7.627 -18.673 1.00 78.38 171 GLU A N 1
ATOM 1315 C CA . GLU A 1 171 ? 35.112 7.298 -18.694 1.00 78.38 171 GLU A CA 1
ATOM 1316 C C . GLU A 1 171 ? 34.764 6.289 -17.592 1.00 78.38 171 GLU A C 1
ATOM 1318 O O . GLU A 1 171 ? 33.900 6.578 -16.761 1.00 78.38 171 GLU A O 1
ATOM 1323 N N . GLU A 1 172 ? 35.522 5.198 -17.458 1.00 82.69 172 GLU A N 1
ATOM 1324 C CA . GLU A 1 172 ? 35.360 4.219 -16.374 1.00 82.69 172 GLU A CA 1
ATOM 1325 C C . GLU A 1 172 ? 35.539 4.849 -14.979 1.00 82.69 172 GLU A C 1
ATOM 1327 O O . GLU A 1 172 ? 34.786 4.564 -14.039 1.00 82.69 172 GLU A O 1
ATOM 1332 N N . VAL A 1 173 ? 36.497 5.767 -14.814 1.00 84.69 173 VAL A N 1
ATOM 1333 C CA . VAL A 1 173 ? 36.686 6.515 -13.557 1.00 84.69 173 VAL A CA 1
ATOM 1334 C C . VAL A 1 173 ? 35.486 7.424 -13.261 1.00 84.69 173 VAL A C 1
ATOM 1336 O O . VAL A 1 173 ? 35.058 7.546 -12.108 1.00 84.69 173 VAL A O 1
ATOM 1339 N N . SER A 1 174 ? 34.905 8.054 -14.281 1.00 83.44 174 SER A N 1
ATOM 1340 C CA . SER A 1 174 ? 33.709 8.884 -14.120 1.00 83.44 174 SER A CA 1
ATOM 1341 C C . SER A 1 174 ? 32.480 8.042 -13.760 1.00 83.44 174 SER A C 1
ATOM 1343 O O . SER A 1 174 ? 31.717 8.403 -12.856 1.00 83.44 174 SER A O 1
ATOM 1345 N N . GLU A 1 175 ? 32.336 6.869 -14.375 1.00 88.19 175 GLU A N 1
ATOM 1346 C CA . GLU A 1 175 ? 31.230 5.958 -14.123 1.00 88.19 175 GLU A CA 1
ATOM 1347 C C . GLU A 1 175 ? 31.331 5.345 -12.723 1.00 88.19 175 GLU A C 1
ATOM 1349 O O . GLU A 1 175 ? 30.358 5.321 -11.965 1.00 88.19 175 GLU A O 1
ATOM 1354 N N . THR A 1 176 ? 32.525 4.922 -12.310 1.00 88.44 176 THR A N 1
ATOM 1355 C CA . THR A 1 176 ? 32.762 4.426 -10.947 1.00 88.44 176 THR A CA 1
ATOM 1356 C C . THR A 1 176 ? 32.526 5.511 -9.899 1.00 88.44 176 THR A C 1
ATOM 1358 O O . THR A 1 176 ? 31.926 5.226 -8.856 1.00 88.44 176 THR A O 1
ATOM 1361 N N . ARG A 1 177 ? 32.898 6.769 -10.177 1.00 87.56 177 ARG A N 1
ATOM 1362 C CA . ARG A 1 177 ? 32.560 7.917 -9.322 1.00 87.56 177 ARG A CA 1
ATOM 1363 C C . ARG A 1 177 ? 31.047 8.113 -9.230 1.00 87.56 177 ARG A C 1
ATOM 1365 O O . ARG A 1 177 ? 30.533 8.258 -8.123 1.00 87.56 177 ARG A O 1
ATOM 1372 N N . ARG A 1 178 ? 30.321 8.039 -10.350 1.00 86.94 178 ARG A N 1
ATOM 1373 C CA . ARG A 1 178 ? 28.852 8.126 -10.374 1.00 86.94 178 ARG A CA 1
ATOM 1374 C C . ARG A 1 178 ? 28.204 6.997 -9.571 1.00 86.94 178 ARG A C 1
ATOM 1376 O O . ARG A 1 178 ? 27.354 7.264 -8.724 1.00 86.94 178 ARG A O 1
ATOM 1383 N N . ARG A 1 179 ? 28.646 5.749 -9.763 1.00 88.19 179 ARG A N 1
ATOM 1384 C CA . ARG A 1 179 ? 28.175 4.585 -8.990 1.00 88.19 179 ARG A CA 1
ATOM 1385 C C . ARG A 1 179 ? 28.449 4.761 -7.495 1.00 88.19 179 ARG A C 1
ATOM 1387 O O . ARG A 1 179 ? 27.593 4.430 -6.680 1.00 88.19 179 ARG A O 1
ATOM 1394 N N . LYS A 1 180 ? 29.610 5.309 -7.114 1.00 91.88 180 LYS A N 1
ATOM 1395 C CA . LYS A 1 180 ? 29.925 5.639 -5.715 1.00 91.88 180 LYS A CA 1
ATOM 1396 C C . LYS A 1 180 ? 28.942 6.669 -5.155 1.00 91.88 180 LYS A C 1
ATOM 1398 O O . LYS A 1 180 ? 28.369 6.407 -4.104 1.00 91.88 180 LYS A O 1
ATOM 1403 N N . SER A 1 181 ? 28.708 7.777 -5.859 1.00 87.81 181 SER A N 1
ATOM 1404 C CA . SER A 1 181 ? 27.767 8.817 -5.422 1.00 87.81 181 SER A CA 1
ATOM 1405 C C . SER A 1 181 ? 26.348 8.277 -5.240 1.00 87.81 181 SER A C 1
ATOM 1407 O O . SER A 1 181 ? 25.725 8.553 -4.220 1.00 87.81 181 SER A O 1
ATOM 1409 N N . LEU A 1 182 ? 25.863 7.446 -6.169 1.00 92.31 182 LEU A N 1
ATOM 1410 C CA . LEU A 1 182 ? 24.544 6.812 -6.063 1.00 92.31 182 LEU A CA 1
ATOM 1411 C C . LEU A 1 182 ? 24.442 5.881 -4.852 1.00 92.31 182 LEU A C 1
ATOM 1413 O O . LEU A 1 182 ? 23.452 5.922 -4.130 1.00 92.31 182 LEU A O 1
ATOM 1417 N N . ARG A 1 183 ? 25.479 5.079 -4.577 1.00 93.50 183 ARG A N 1
ATOM 1418 C CA . ARG A 1 183 ? 25.512 4.239 -3.368 1.00 93.50 183 ARG A CA 1
ATOM 1419 C C . ARG A 1 183 ? 25.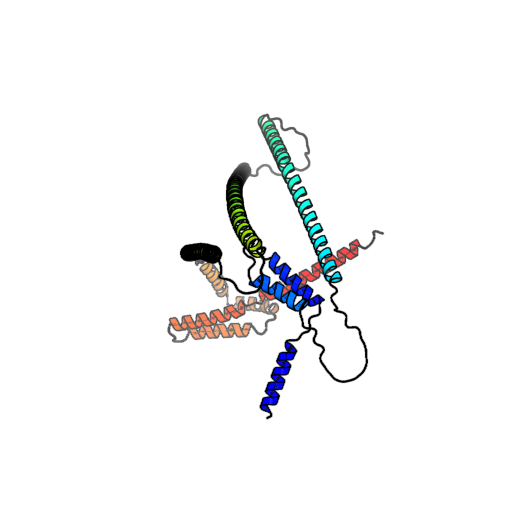546 5.079 -2.096 1.00 93.50 183 ARG A C 1
ATOM 1421 O O . ARG A 1 183 ? 24.861 4.746 -1.139 1.00 93.50 183 ARG A O 1
ATOM 1428 N N . THR A 1 184 ? 26.319 6.165 -2.070 1.00 92.69 184 THR A N 1
ATOM 1429 C CA . THR A 1 184 ? 26.345 7.088 -0.926 1.00 92.69 184 THR A CA 1
ATOM 1430 C C . THR A 1 184 ? 24.974 7.716 -0.693 1.00 92.69 184 THR A C 1
ATOM 1432 O O . THR A 1 184 ? 24.537 7.775 0.455 1.00 92.69 184 THR A O 1
ATOM 1435 N N . TRP A 1 185 ? 24.288 8.118 -1.764 1.00 95.31 185 TRP A N 1
ATOM 1436 C CA . TRP A 1 185 ? 22.929 8.642 -1.697 1.00 95.31 185 TRP A CA 1
ATOM 1437 C C . TRP A 1 185 ? 21.948 7.593 -1.159 1.00 95.31 185 TRP A C 1
ATOM 1439 O O . TRP A 1 185 ? 21.297 7.853 -0.155 1.00 95.31 185 TRP A O 1
ATOM 1449 N N . ALA A 1 186 ? 21.941 6.376 -1.712 1.00 87.69 186 ALA A N 1
ATOM 1450 C CA . ALA A 1 186 ? 21.084 5.287 -1.237 1.00 87.69 186 ALA A CA 1
ATOM 1451 C C . ALA A 1 186 ? 21.347 4.937 0.241 1.00 87.69 186 ALA A C 1
ATOM 1453 O O . ALA A 1 186 ? 20.419 4.744 1.016 1.00 87.69 186 ALA A O 1
ATOM 1454 N N . CYS A 1 187 ? 22.611 4.918 0.677 1.00 87.88 187 CYS A N 1
ATOM 1455 C CA . CYS A 1 187 ? 22.953 4.716 2.087 1.00 87.88 187 CYS A CA 1
ATOM 1456 C C . CYS A 1 187 ? 22.487 5.868 2.989 1.00 87.88 187 CYS A C 1
ATOM 1458 O O . CYS A 1 187 ? 22.199 5.638 4.164 1.00 87.88 187 CYS A O 1
ATOM 1460 N N . SER A 1 188 ? 22.477 7.103 2.481 1.00 91.50 188 SER A N 1
ATOM 1461 C CA . SER A 1 188 ? 21.965 8.264 3.212 1.00 91.50 188 SER A CA 1
ATOM 1462 C C . SER A 1 188 ? 20.447 8.199 3.347 1.00 91.50 188 SER A C 1
ATOM 1464 O O . SER A 1 188 ? 19.929 8.430 4.435 1.00 91.50 188 SER A O 1
ATOM 1466 N N . ASP A 1 189 ? 19.758 7.828 2.271 1.00 94.12 189 ASP A N 1
ATOM 1467 C CA . ASP A 1 189 ? 18.307 7.663 2.224 1.00 94.12 189 ASP A CA 1
ATOM 1468 C C . ASP A 1 189 ? 17.834 6.544 3.163 1.00 94.12 189 ASP A C 1
ATOM 1470 O O . ASP A 1 189 ? 16.994 6.762 4.032 1.00 94.12 189 ASP A O 1
ATOM 1474 N N . LEU A 1 190 ? 18.490 5.378 3.123 1.00 94.94 190 LEU A N 1
ATOM 1475 C CA . LEU A 1 190 ? 18.217 4.283 4.061 1.00 94.94 190 LEU A CA 1
ATOM 1476 C C . LEU A 1 190 ? 18.462 4.683 5.524 1.00 94.94 190 LEU A C 1
ATOM 1478 O O . LEU A 1 190 ? 17.731 4.247 6.413 1.00 94.94 190 LEU A O 1
ATOM 1482 N N . ARG A 1 191 ? 19.472 5.521 5.797 1.00 95.81 191 ARG A N 1
ATOM 1483 C CA . ARG A 1 191 ? 19.709 6.064 7.145 1.00 95.81 191 ARG A CA 1
ATOM 1484 C C . ARG A 1 191 ? 18.608 7.027 7.579 1.00 95.81 191 ARG A C 1
ATOM 1486 O O . ARG A 1 191 ? 18.198 6.965 8.735 1.00 95.81 191 ARG A O 1
ATOM 1493 N N . ALA A 1 192 ? 18.133 7.888 6.682 1.00 91.81 192 ALA A N 1
ATOM 1494 C CA . ALA A 1 192 ? 17.003 8.769 6.957 1.00 91.81 192 ALA A CA 1
ATOM 1495 C C . ALA A 1 192 ? 15.736 7.950 7.254 1.00 91.81 192 ALA A C 1
ATOM 1497 O O . ALA A 1 192 ? 15.133 8.128 8.308 1.00 91.81 192 ALA A O 1
ATOM 1498 N N . GLY A 1 193 ? 15.426 6.956 6.416 1.00 93.69 193 GLY A N 1
ATOM 1499 C CA . GLY A 1 193 ? 14.302 6.045 6.639 1.00 93.69 193 GLY A CA 1
ATOM 1500 C C . GLY A 1 193 ? 14.405 5.260 7.953 1.00 93.69 193 GLY A C 1
ATOM 1501 O O . GLY A 1 193 ? 13.410 5.100 8.658 1.00 93.69 193 GLY A O 1
ATOM 1502 N N . LEU A 1 194 ? 15.606 4.816 8.341 1.00 95.38 194 LEU A N 1
ATOM 1503 C CA . LEU A 1 194 ? 15.826 4.176 9.642 1.00 95.38 194 LEU A CA 1
ATOM 1504 C C . LEU A 1 194 ? 15.533 5.135 10.805 1.00 95.38 194 LEU A C 1
ATOM 1506 O O . LEU A 1 194 ? 14.868 4.743 11.763 1.00 95.38 194 LEU A O 1
ATOM 1510 N N . ASN A 1 195 ? 15.994 6.384 10.719 1.00 95.06 195 ASN A N 1
ATOM 1511 C CA . ASN A 1 195 ? 15.721 7.394 11.740 1.00 95.06 195 ASN A CA 1
ATOM 1512 C C . ASN A 1 195 ? 14.219 7.686 11.857 1.00 95.06 195 ASN A C 1
ATOM 1514 O O . ASN A 1 195 ? 13.705 7.761 12.971 1.00 95.06 195 ASN A O 1
ATOM 1518 N N . ASP A 1 196 ? 13.500 7.761 10.739 1.00 95.88 196 ASP A N 1
ATOM 1519 C CA . ASP A 1 196 ? 12.045 7.943 10.729 1.00 95.88 196 ASP A CA 1
ATOM 1520 C C . ASP A 1 196 ? 11.302 6.762 11.368 1.00 95.88 196 ASP A C 1
ATOM 1522 O O . ASP A 1 196 ? 10.311 6.936 12.080 1.00 95.88 196 ASP A O 1
ATOM 1526 N N . LEU A 1 197 ? 11.780 5.534 11.162 1.00 95.62 197 LEU A N 1
ATOM 1527 C CA . LEU A 1 197 ? 11.215 4.366 11.836 1.00 95.62 197 LEU A CA 1
ATOM 1528 C C . LEU A 1 197 ? 11.495 4.386 13.342 1.00 95.62 197 LEU A C 1
ATOM 1530 O O . LEU A 1 197 ? 10.611 4.044 14.129 1.00 95.62 197 LEU A O 1
ATOM 1534 N N . ILE A 1 198 ? 12.686 4.824 13.759 1.00 94.62 198 ILE A N 1
ATOM 1535 C CA . ILE A 1 198 ? 13.037 4.981 15.177 1.00 94.62 198 ILE A CA 1
ATOM 1536 C C . ILE A 1 198 ? 12.143 6.037 15.839 1.00 94.62 198 ILE A C 1
ATOM 1538 O O . ILE A 1 198 ? 11.608 5.791 16.925 1.00 94.62 198 ILE A O 1
ATOM 1542 N N . THR A 1 199 ? 11.925 7.186 15.193 1.00 94.50 199 THR A N 1
ATOM 1543 C CA . THR A 1 199 ? 11.045 8.234 15.732 1.00 94.50 199 THR A CA 1
ATOM 1544 C C . THR A 1 199 ? 9.601 7.745 15.821 1.00 94.50 199 THR A C 1
ATOM 1546 O O . THR A 1 199 ? 8.997 7.855 16.891 1.00 94.50 199 THR A O 1
ATOM 1549 N N . ARG A 1 200 ? 9.068 7.087 14.782 1.00 94.56 200 ARG A N 1
ATOM 1550 C CA . ARG A 1 200 ? 7.728 6.468 14.825 1.00 94.56 200 ARG A CA 1
ATOM 1551 C C . ARG A 1 200 ? 7.602 5.408 15.913 1.00 94.56 200 ARG A C 1
ATOM 1553 O O . ARG A 1 200 ? 6.590 5.376 16.607 1.00 94.56 200 ARG A O 1
ATOM 1560 N N . HIS A 1 201 ? 8.617 4.567 16.108 1.00 94.81 201 HIS A N 1
ATOM 1561 C CA . HIS A 1 201 ? 8.620 3.606 17.207 1.00 94.81 201 HIS A CA 1
ATOM 1562 C C . HIS A 1 201 ? 8.555 4.332 18.558 1.00 94.81 201 HIS A C 1
ATOM 1564 O O . HIS A 1 201 ? 7.772 3.939 19.429 1.00 94.81 201 HIS A O 1
ATOM 1570 N N . SER A 1 202 ? 9.363 5.374 18.762 1.00 95.00 202 SER A N 1
ATOM 1571 C CA . SER A 1 202 ? 9.360 6.128 20.020 1.00 95.00 202 SER A CA 1
ATOM 1572 C C . SER A 1 202 ? 7.998 6.774 20.303 1.00 95.00 202 SER A C 1
ATOM 1574 O O . SER A 1 202 ? 7.508 6.717 21.433 1.00 95.00 202 SER A O 1
ATOM 1576 N N . GLU A 1 203 ? 7.334 7.271 19.260 1.00 96.06 203 GLU A N 1
ATOM 1577 C CA . GLU A 1 203 ? 6.001 7.857 19.335 1.00 96.06 203 GLU A CA 1
ATOM 1578 C C . GLU A 1 203 ? 4.928 6.802 19.635 1.00 96.06 203 GLU A C 1
ATOM 1580 O O . GLU A 1 203 ? 4.121 6.987 20.543 1.00 96.06 203 GLU A O 1
ATOM 1585 N N . LEU A 1 204 ? 4.963 5.643 18.972 1.00 96.12 204 LEU A N 1
ATOM 1586 C CA . LEU A 1 204 ? 4.068 4.523 19.283 1.00 96.12 204 LEU A CA 1
ATOM 1587 C C . LEU A 1 204 ? 4.247 4.042 20.724 1.00 96.12 204 LEU A C 1
ATOM 1589 O O . LEU A 1 204 ? 3.269 3.806 21.429 1.00 96.12 204 LEU A O 1
ATOM 1593 N N . LYS A 1 205 ? 5.490 3.951 21.207 1.00 97.31 205 LYS A N 1
ATOM 1594 C CA . LYS A 1 205 ? 5.778 3.599 22.603 1.00 97.31 205 LYS A CA 1
ATOM 1595 C C . LYS A 1 205 ? 5.172 4.623 23.570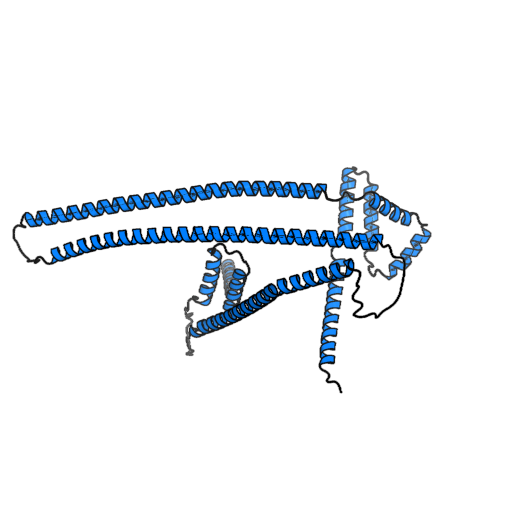 1.00 97.31 205 LYS A C 1
ATOM 1597 O O . LYS A 1 205 ? 4.625 4.235 24.604 1.00 97.31 205 LYS A O 1
ATOM 1602 N N . ARG A 1 206 ? 5.227 5.916 23.228 1.00 95.50 206 ARG A N 1
ATOM 1603 C CA . ARG A 1 206 ? 4.577 6.996 23.986 1.00 95.50 206 ARG A CA 1
ATOM 1604 C C . ARG A 1 206 ? 3.056 6.835 23.987 1.00 95.50 206 ARG A C 1
ATOM 1606 O O . ARG A 1 206 ? 2.457 6.867 25.058 1.00 95.50 206 ARG A O 1
ATOM 1613 N N . GLN A 1 207 ? 2.447 6.590 22.829 1.00 93.19 207 GLN A N 1
ATOM 1614 C CA . GLN A 1 207 ? 1.001 6.385 22.695 1.00 93.19 207 GLN A CA 1
ATOM 1615 C C . GLN A 1 207 ? 0.514 5.164 23.483 1.00 93.19 207 GLN A C 1
ATOM 1617 O O . GLN A 1 207 ? -0.467 5.263 24.216 1.00 93.19 207 GLN A O 1
ATOM 1622 N N . VAL A 1 208 ? 1.237 4.042 23.428 1.00 93.56 208 VAL A N 1
ATOM 1623 C CA . VAL A 1 208 ? 0.932 2.846 24.229 1.00 93.56 208 VAL A CA 1
ATOM 1624 C C . VAL A 1 208 ? 1.022 3.149 25.725 1.00 93.56 208 VAL A C 1
ATOM 1626 O O . VAL A 1 208 ? 0.147 2.735 26.483 1.00 93.56 208 VAL A O 1
ATOM 1629 N N . SER A 1 209 ? 2.033 3.902 26.168 1.00 94.88 209 SER A N 1
ATOM 1630 C CA . SER A 1 209 ? 2.154 4.314 27.574 1.00 94.88 209 SER A CA 1
ATOM 1631 C C . SER A 1 209 ? 0.955 5.158 28.028 1.00 94.88 209 SER A C 1
ATOM 1633 O O . SER A 1 209 ? 0.365 4.886 29.078 1.00 94.88 209 SER A O 1
ATOM 1635 N N . ILE A 1 210 ? 0.534 6.126 27.204 1.00 95.06 210 ILE A N 1
ATOM 1636 C CA . ILE A 1 210 ? -0.642 6.969 27.466 1.00 95.06 210 ILE A CA 1
ATOM 1637 C C . ILE A 1 210 ? -1.906 6.107 27.549 1.00 95.06 210 ILE A C 1
ATOM 1639 O O . ILE A 1 210 ? -2.590 6.149 28.574 1.00 95.06 210 ILE A O 1
ATOM 1643 N N . ALA A 1 211 ? -2.160 5.257 26.552 1.00 92.06 211 ALA A N 1
ATOM 1644 C CA . ALA A 1 211 ? -3.315 4.362 26.527 1.00 92.06 211 ALA A CA 1
ATOM 1645 C C . ALA A 1 211 ? -3.338 3.415 27.740 1.00 92.06 211 ALA A C 1
ATOM 1647 O O . ALA A 1 211 ? -4.372 3.221 28.375 1.00 92.06 211 ALA A O 1
ATOM 1648 N N . THR A 1 212 ? -2.181 2.880 28.139 1.00 93.62 212 THR A N 1
ATOM 1649 C CA . THR A 1 212 ? -2.073 2.021 29.328 1.00 93.62 212 THR A CA 1
ATOM 1650 C C . THR A 1 212 ? -2.415 2.795 30.606 1.00 93.62 212 THR A C 1
ATOM 1652 O O . THR A 1 212 ? -3.069 2.262 31.504 1.00 93.62 212 THR A O 1
ATOM 1655 N N . SER A 1 213 ? -2.004 4.063 30.705 1.00 92.75 213 SER A N 1
ATOM 1656 C CA . SER A 1 213 ? -2.351 4.926 31.841 1.00 92.75 213 SER A CA 1
ATOM 1657 C C . SER A 1 213 ? -3.847 5.272 31.885 1.00 92.75 213 SER A C 1
ATOM 1659 O O . SER A 1 213 ? -4.431 5.343 32.967 1.00 92.75 213 SER A O 1
ATOM 1661 N N . GLU A 1 214 ? -4.481 5.437 30.721 1.00 91.38 214 GLU A N 1
ATOM 1662 C CA . GLU A 1 214 ? -5.921 5.667 30.582 1.00 91.38 214 GLU A CA 1
ATOM 1663 C C . GLU A 1 214 ? -6.731 4.447 30.995 1.00 91.38 214 GLU A C 1
ATOM 1665 O O . GLU A 1 214 ? -7.644 4.577 31.807 1.00 91.38 214 GLU A O 1
ATOM 1670 N N . VAL A 1 215 ? -6.342 3.258 30.527 1.00 92.56 215 VAL A N 1
ATOM 1671 C CA . VAL A 1 215 ? -6.971 1.993 30.926 1.00 92.56 215 VAL A CA 1
ATOM 1672 C C . VAL A 1 215 ? -6.889 1.807 32.439 1.00 92.56 215 VAL A C 1
ATOM 1674 O O . VAL A 1 215 ? -7.899 1.491 33.059 1.00 92.56 215 VAL A O 1
ATOM 1677 N N . LYS A 1 216 ? -5.733 2.078 33.064 1.00 94.00 216 LYS A N 1
ATOM 1678 C CA . LYS A 1 216 ? -5.604 2.016 34.531 1.00 94.00 216 LYS A CA 1
ATOM 1679 C C . LYS A 1 216 ? -6.536 3.004 35.234 1.00 94.00 216 LYS A C 1
ATOM 1681 O O . LYS A 1 216 ? -7.178 2.639 36.217 1.00 94.00 216 LYS A O 1
ATOM 1686 N N . ARG A 1 217 ? -6.637 4.247 34.746 1.00 91.12 217 ARG A N 1
ATOM 1687 C CA . ARG A 1 217 ? -7.572 5.244 35.300 1.00 91.12 217 ARG A CA 1
ATOM 1688 C C . ARG A 1 217 ? -9.026 4.786 35.186 1.00 91.12 217 ARG A C 1
ATOM 1690 O O . ARG A 1 217 ? -9.754 4.881 36.173 1.00 91.12 217 ARG A O 1
ATOM 1697 N N . GLU A 1 218 ? -9.431 4.256 34.036 1.00 88.31 218 GLU A N 1
ATOM 1698 C CA . GLU A 1 218 ? -10.797 3.761 33.834 1.00 88.31 218 GLU A CA 1
ATOM 1699 C C . GLU A 1 218 ? -11.074 2.502 34.669 1.00 88.31 218 GLU A C 1
ATOM 1701 O O . GLU A 1 218 ? -12.145 2.367 35.256 1.00 88.31 218 GLU A O 1
ATOM 1706 N N . GLU A 1 219 ? -10.095 1.606 34.815 1.00 91.94 219 GLU A N 1
ATOM 1707 C CA . GLU A 1 219 ? -10.201 0.435 35.687 1.00 91.94 219 GLU A CA 1
ATOM 1708 C C . GLU A 1 219 ? -10.396 0.852 37.153 1.00 91.94 219 GLU A C 1
ATOM 1710 O O . GLU A 1 219 ? -11.243 0.290 37.850 1.00 91.94 219 GLU A O 1
ATOM 1715 N N . HIS A 1 220 ? -9.674 1.873 37.627 1.00 89.81 220 HIS A N 1
ATOM 1716 C CA . HIS A 1 220 ? -9.883 2.435 38.962 1.00 89.81 220 HIS A CA 1
ATOM 1717 C C . HIS A 1 220 ? -11.272 3.067 39.117 1.00 89.81 220 HIS A C 1
ATOM 1719 O O . HIS A 1 220 ? -11.938 2.820 40.127 1.00 89.81 220 HIS A O 1
ATOM 1725 N N . ALA A 1 221 ? -11.741 3.822 38.120 1.00 88.69 221 ALA A N 1
ATOM 1726 C CA . ALA A 1 221 ? -13.092 4.379 38.119 1.00 88.69 221 ALA A CA 1
ATOM 1727 C C . ALA A 1 221 ? -14.159 3.270 38.167 1.00 88.69 221 ALA A C 1
ATOM 1729 O O . ALA A 1 221 ? -15.099 3.342 38.963 1.00 88.69 221 ALA A O 1
ATOM 1730 N N . ASN A 1 222 ? -13.979 2.194 37.397 1.00 87.50 222 ASN A N 1
ATOM 1731 C CA . ASN A 1 222 ? -14.877 1.042 37.395 1.00 87.50 222 ASN A CA 1
ATOM 1732 C C . ASN A 1 222 ? -14.841 0.256 38.704 1.00 87.50 222 ASN A C 1
ATOM 1734 O O . ASN A 1 222 ? -15.904 -0.091 39.212 1.00 87.50 222 ASN A O 1
ATOM 1738 N N . LYS A 1 223 ? -13.669 0.038 39.314 1.00 92.50 223 LYS A N 1
ATOM 1739 C CA . LYS A 1 223 ? -13.571 -0.563 40.657 1.00 92.50 223 LYS A CA 1
ATOM 1740 C C . LYS A 1 223 ? -14.384 0.230 41.680 1.00 92.50 223 LYS A C 1
ATOM 1742 O O . LYS A 1 223 ? -15.052 -0.360 42.524 1.00 92.50 223 LYS A O 1
ATOM 1747 N N . LEU A 1 224 ? -14.369 1.559 41.586 1.00 89.44 224 LEU A N 1
ATOM 1748 C CA . LEU A 1 224 ? -15.124 2.433 42.480 1.00 89.44 224 LEU A CA 1
ATOM 1749 C C . LEU A 1 224 ? -16.638 2.362 42.215 1.00 89.44 224 LEU A C 1
ATOM 1751 O O . LEU A 1 224 ? -17.420 2.294 43.162 1.00 89.44 224 LEU A O 1
ATOM 1755 N N . ARG A 1 225 ? -17.056 2.294 40.943 1.00 87.69 225 ARG A N 1
ATOM 1756 C CA . ARG A 1 225 ? -18.460 2.056 40.553 1.00 87.69 225 ARG A CA 1
ATOM 1757 C C . ARG A 1 225 ? -18.970 0.694 41.036 1.00 87.69 225 ARG A C 1
ATOM 1759 O O . ARG A 1 225 ? -20.064 0.624 41.586 1.00 87.69 225 ARG A O 1
ATOM 1766 N N . VAL A 1 226 ? -18.179 -0.368 40.875 1.00 89.50 226 VAL A N 1
ATOM 1767 C CA . VAL A 1 226 ? -18.527 -1.726 41.329 1.00 89.50 226 VAL A CA 1
ATOM 1768 C C . VAL A 1 226 ? -18.666 -1.770 42.848 1.00 89.50 226 VAL A C 1
ATOM 1770 O O . VAL A 1 226 ? -19.666 -2.287 43.332 1.00 89.50 226 VAL A O 1
ATOM 1773 N N . LYS A 1 227 ? -17.736 -1.161 43.601 1.00 88.25 227 LYS A N 1
ATOM 1774 C CA . LYS A 1 227 ? -17.861 -1.048 45.065 1.00 88.25 227 LYS A CA 1
ATOM 1775 C C . LYS A 1 227 ? -19.164 -0.365 45.481 1.00 88.25 227 LYS A C 1
ATOM 1777 O O . LYS A 1 227 ? -19.897 -0.925 46.280 1.00 88.25 227 LYS A O 1
ATOM 1782 N N . ARG A 1 228 ? -19.514 0.773 44.865 1.00 83.44 228 ARG A N 1
ATOM 1783 C CA . ARG A 1 228 ? -20.789 1.465 45.144 1.00 83.44 228 ARG A CA 1
ATOM 1784 C C . ARG A 1 228 ? -22.014 0.586 44.875 1.00 83.44 228 ARG A C 1
ATOM 1786 O O . ARG A 1 228 ? -22.983 0.647 45.623 1.00 83.44 228 ARG A O 1
ATOM 1793 N N . LEU A 1 229 ? -21.995 -0.217 43.811 1.00 82.81 229 LEU A N 1
ATOM 1794 C CA . LEU A 1 229 ? -23.087 -1.150 43.513 1.00 82.81 229 LEU A CA 1
ATOM 1795 C C . LEU A 1 229 ? -23.175 -2.287 44.538 1.00 82.81 229 LEU A C 1
ATOM 1797 O O . LEU A 1 229 ? -24.279 -2.692 44.900 1.00 82.81 229 LEU A O 1
ATOM 1801 N N . GLU A 1 230 ? -22.036 -2.779 45.017 1.00 82.81 230 GLU A N 1
ATOM 1802 C CA . GLU A 1 230 ? -21.980 -3.823 46.040 1.00 82.81 230 GLU A CA 1
ATOM 1803 C C . GLU A 1 230 ? -22.428 -3.298 47.415 1.00 82.81 230 GLU A C 1
ATOM 1805 O O . GLU A 1 230 ? -23.213 -3.953 48.101 1.00 82.81 230 GLU A O 1
ATOM 1810 N N . ASP A 1 231 ? -22.053 -2.068 47.777 1.00 81.75 231 ASP A N 1
ATOM 1811 C CA . ASP A 1 231 ? -22.543 -1.371 48.975 1.00 81.75 231 ASP A CA 1
ATOM 1812 C C . ASP A 1 231 ? -24.075 -1.187 48.925 1.00 81.75 231 ASP A C 1
ATOM 1814 O O . ASP A 1 231 ? -24.784 -1.395 49.909 1.00 81.75 231 ASP A O 1
ATOM 1818 N N . LEU A 1 232 ? -24.634 -0.871 47.750 1.00 76.06 232 LEU A N 1
ATOM 1819 C CA . LEU A 1 232 ? -26.087 -0.796 47.560 1.00 76.06 232 LEU A CA 1
ATOM 1820 C C . LEU A 1 232 ? -26.771 -2.169 47.651 1.00 76.06 232 LEU A C 1
ATOM 1822 O O . LEU A 1 232 ? -27.878 -2.263 48.187 1.00 76.06 232 LEU A O 1
ATOM 1826 N N . ARG A 1 233 ? -26.138 -3.236 47.144 1.00 75.00 233 ARG A N 1
ATOM 1827 C CA . ARG A 1 233 ? -26.646 -4.610 47.288 1.00 75.00 233 ARG A CA 1
ATOM 1828 C C . ARG A 1 233 ? -26.648 -5.054 48.741 1.00 75.00 233 ARG A C 1
ATOM 1830 O O . ARG A 1 233 ? -27.672 -5.537 49.206 1.00 75.00 233 ARG A O 1
ATOM 1837 N N . THR A 1 234 ? -25.548 -4.861 49.460 1.00 72.75 234 THR A N 1
ATOM 1838 C CA . THR A 1 234 ? -25.437 -5.227 50.880 1.00 72.75 234 THR A CA 1
ATOM 1839 C C . THR A 1 234 ? -26.437 -4.460 51.747 1.00 72.75 234 THR A C 1
ATOM 1841 O O . THR A 1 234 ? -27.063 -5.069 52.614 1.00 72.75 234 THR A O 1
ATOM 1844 N N . LEU A 1 235 ? -26.705 -3.181 51.455 1.00 66.25 235 LEU A N 1
ATOM 1845 C CA . LEU A 1 235 ? -27.793 -2.419 52.085 1.00 66.25 235 LEU A CA 1
ATOM 1846 C C . LEU A 1 235 ? -29.188 -3.005 51.790 1.00 66.25 235 LEU A C 1
ATOM 1848 O O . LEU A 1 235 ? -30.041 -3.043 52.681 1.00 66.25 235 LEU A O 1
ATOM 1852 N N . LEU A 1 236 ? -29.430 -3.494 50.568 1.00 58.28 236 LEU A N 1
ATOM 1853 C CA . LEU A 1 236 ? -30.678 -4.177 50.203 1.00 58.28 236 LEU A CA 1
ATOM 1854 C C . LEU A 1 236 ? -30.842 -5.510 50.952 1.00 58.28 236 LEU A C 1
ATOM 1856 O O . LEU A 1 236 ? -31.928 -5.806 51.450 1.00 58.28 236 LEU A O 1
ATOM 1860 N N . THR A 1 237 ? -29.769 -6.294 51.056 1.00 56.59 237 THR A N 1
ATOM 1861 C CA . THR A 1 237 ? -29.770 -7.604 51.722 1.00 56.59 237 THR A CA 1
ATOM 1862 C C . THR A 1 237 ? -29.889 -7.463 53.241 1.00 56.59 237 THR A C 1
ATOM 1864 O O . THR A 1 237 ? -30.647 -8.200 53.864 1.00 56.59 237 THR A O 1
ATOM 1867 N N . ALA A 1 238 ? -29.243 -6.459 53.843 1.00 53.84 238 ALA A N 1
ATOM 1868 C CA . ALA A 1 238 ? -29.409 -6.128 55.260 1.00 53.84 238 ALA A CA 1
ATOM 1869 C C . ALA A 1 238 ? -30.830 -5.617 55.579 1.00 53.84 238 ALA A C 1
ATOM 1871 O O . ALA A 1 238 ? -31.376 -5.939 56.631 1.00 53.84 238 ALA A O 1
ATOM 1872 N N . SER A 1 239 ? -31.478 -4.899 54.649 1.00 51.84 239 SER A N 1
ATOM 1873 C CA . SER A 1 239 ? -32.907 -4.547 54.756 1.00 51.84 239 SER A CA 1
ATOM 1874 C C . SER A 1 239 ? -33.848 -5.753 54.635 1.00 51.84 239 SER A C 1
ATOM 1876 O O . SER A 1 239 ? -34.952 -5.715 55.175 1.00 51.84 239 SER A O 1
ATOM 1878 N N . SER A 1 240 ? -33.433 -6.819 53.943 1.00 48.31 240 SER A N 1
ATOM 1879 C CA . SER A 1 240 ? -34.223 -8.043 53.741 1.00 48.31 240 SER A CA 1
ATOM 1880 C C . SER A 1 240 ? -34.187 -9.013 54.930 1.00 48.31 240 SER A C 1
ATOM 1882 O O . SER A 1 240 ? -34.988 -9.945 54.960 1.00 48.31 240 SER A O 1
ATOM 1884 N N . LEU A 1 241 ? -33.278 -8.824 55.891 1.00 48.03 241 LEU A N 1
ATOM 1885 C CA . LEU A 1 241 ? -33.161 -9.661 57.094 1.00 48.03 241 LEU A CA 1
ATOM 1886 C C . LEU A 1 241 ? -33.995 -9.149 58.281 1.00 48.03 241 LEU A C 1
ATOM 1888 O O . LEU A 1 241 ? -33.986 -9.761 59.347 1.00 48.03 241 LEU A O 1
ATOM 1892 N N . LEU A 1 242 ? -34.753 -8.059 58.115 1.00 48.81 242 LEU A N 1
ATOM 1893 C CA . LEU A 1 242 ? -35.767 -7.680 59.096 1.00 48.81 242 LEU A CA 1
ATOM 1894 C C . LEU A 1 242 ? -36.983 -8.613 58.950 1.00 48.81 242 LEU A C 1
ATOM 1896 O O . LEU A 1 242 ? -37.479 -8.781 57.830 1.00 48.81 242 LEU A O 1
ATOM 1900 N N . PRO A 1 243 ? -37.472 -9.230 60.045 1.00 42.97 243 PRO A N 1
ATOM 1901 C CA . PRO A 1 243 ? -38.442 -10.309 59.961 1.00 42.97 243 PRO A CA 1
ATOM 1902 C C . PRO A 1 243 ? -39.695 -9.839 59.231 1.00 42.97 243 PRO A C 1
ATOM 1904 O O . PRO A 1 243 ? -40.370 -8.897 59.653 1.00 42.97 243 PRO A O 1
ATOM 1907 N N . THR A 1 244 ? -40.030 -10.527 58.142 1.00 45.09 244 THR A N 1
ATOM 1908 C CA . THR A 1 244 ? -41.326 -10.389 57.475 1.00 45.09 244 THR A CA 1
ATOM 1909 C C . THR A 1 244 ? -42.365 -11.140 58.313 1.00 45.09 244 THR A C 1
ATOM 1911 O O . THR A 1 244 ? -42.850 -12.206 57.948 1.00 45.09 244 THR A O 1
ATOM 1914 N N . GLY A 1 245 ? -42.645 -10.607 59.504 1.00 37.53 245 GLY A N 1
ATOM 1915 C CA . GLY A 1 245 ? -43.720 -11.051 60.380 1.00 37.53 245 GLY A CA 1
ATOM 1916 C C . GLY A 1 245 ? -45.058 -10.583 59.819 1.00 37.53 245 GLY A C 1
ATOM 1917 O O . GLY A 1 245 ? -45.301 -9.390 59.648 1.00 37.53 245 GLY A O 1
ATOM 1918 N N . ARG A 1 246 ? -45.902 -11.552 59.479 1.00 54.75 246 ARG A N 1
ATOM 1919 C CA . ARG A 1 246 ? -47.266 -11.378 58.981 1.00 54.75 246 ARG A CA 1
ATOM 1920 C C . ARG A 1 246 ? -48.144 -10.730 60.065 1.00 54.75 246 ARG A C 1
ATOM 1922 O O . ARG A 1 246 ? -48.027 -11.076 61.232 1.00 54.75 246 ARG A O 1
ATOM 1929 N N . VAL A 1 247 ? -49.108 -9.928 59.607 1.00 42.09 247 VAL A N 1
ATOM 1930 C CA . VAL A 1 247 ? -50.312 -9.454 60.321 1.00 42.09 247 VAL A CA 1
ATOM 1931 C C . VAL A 1 247 ? -50.151 -8.193 61.186 1.00 42.09 247 VAL A C 1
ATOM 1933 O O . VAL A 1 247 ? -49.588 -8.198 62.270 1.00 42.09 247 VAL A O 1
ATOM 1936 N N . GLY A 1 248 ? -50.765 -7.117 60.681 1.00 51.28 248 GLY A N 1
ATOM 1937 C CA . GLY A 1 248 ? -51.561 -6.166 61.459 1.00 51.28 248 GLY A CA 1
ATOM 1938 C C . GLY A 1 248 ? -50.875 -5.429 62.603 1.00 51.28 248 GLY A C 1
ATOM 1939 O O . GLY A 1 248 ? -51.158 -5.713 63.756 1.00 51.28 248 GLY A O 1
ATOM 1940 N N . SER A 1 249 ? -50.096 -4.388 62.311 1.00 48.16 249 SER A N 1
ATOM 1941 C CA . SER A 1 249 ? -50.046 -3.220 63.197 1.00 48.16 249 SER A CA 1
ATOM 1942 C C . SER A 1 249 ? -49.413 -2.032 62.488 1.00 48.16 249 SER A C 1
ATOM 1944 O O . SER A 1 249 ? -48.598 -2.196 61.582 1.00 48.16 249 SER A O 1
ATOM 1946 N N . LYS A 1 250 ? -49.840 -0.836 62.886 1.00 51.53 250 LYS A N 1
ATOM 1947 C CA . LYS A 1 250 ? -49.427 0.483 62.391 1.00 51.53 250 LYS A CA 1
ATOM 1948 C C . LYS A 1 250 ? -47.936 0.482 62.026 1.00 51.53 250 LYS A C 1
ATOM 1950 O O . LYS A 1 250 ? -47.088 0.375 62.908 1.00 51.53 250 LYS A O 1
ATOM 1955 N N . THR A 1 251 ? -47.613 0.580 60.734 1.00 53.75 251 THR A N 1
ATOM 1956 C CA . THR A 1 251 ? -46.220 0.702 60.288 1.00 53.75 251 THR A CA 1
ATOM 1957 C C . THR A 1 251 ? -45.633 1.942 60.942 1.00 53.75 251 THR A C 1
ATOM 1959 O O . THR A 1 251 ? -46.086 3.049 60.650 1.00 53.75 251 THR A O 1
ATOM 1962 N N . SER A 1 252 ? -44.670 1.743 61.841 1.00 65.75 252 SER A N 1
ATOM 1963 C CA . SER A 1 252 ? -43.925 2.811 62.503 1.00 65.75 252 SER A CA 1
ATOM 1964 C C . SER A 1 252 ? -43.508 3.866 61.474 1.00 65.75 252 SER A C 1
ATOM 1966 O O . SER A 1 252 ? -42.990 3.525 60.406 1.00 65.75 252 SER A O 1
ATOM 1968 N N . THR A 1 253 ? -43.738 5.144 61.780 1.00 71.12 253 THR A N 1
ATOM 1969 C CA . THR A 1 253 ? -43.321 6.303 60.969 1.00 71.12 253 THR A CA 1
ATOM 1970 C C . THR A 1 253 ? -41.857 6.198 60.542 1.00 71.12 253 THR A C 1
ATOM 1972 O O . THR A 1 253 ? -41.504 6.561 59.424 1.00 71.12 253 THR A O 1
ATOM 1975 N N . GLN A 1 254 ? -41.016 5.591 61.377 1.00 76.69 254 GLN A N 1
ATOM 1976 C CA . GLN A 1 254 ? -39.608 5.327 61.094 1.00 76.69 254 GLN A CA 1
ATOM 1977 C C . GLN A 1 254 ? -39.394 4.340 59.931 1.00 76.69 254 GLN A C 1
ATOM 1979 O O . GLN A 1 254 ? -38.477 4.511 59.131 1.00 76.69 254 GLN A O 1
ATOM 1984 N N . GLN A 1 255 ? -40.266 3.341 59.773 1.00 78.62 255 GLN A N 1
ATOM 1985 C CA . GLN A 1 255 ? -40.204 2.367 58.679 1.00 78.62 255 GLN A CA 1
ATOM 1986 C C . GLN A 1 255 ? -40.707 2.963 57.353 1.00 78.62 255 GLN A C 1
ATOM 1988 O O . GLN A 1 255 ? -40.188 2.635 56.285 1.00 78.62 255 GLN A O 1
ATOM 1993 N N . GLN A 1 256 ? -41.689 3.869 57.411 1.00 80.50 256 GLN A N 1
ATOM 1994 C CA . GLN A 1 256 ? -42.131 4.639 56.243 1.00 80.50 256 GLN A CA 1
ATOM 1995 C C . GLN A 1 256 ? -41.061 5.646 55.797 1.00 80.50 256 GLN A C 1
ATOM 1997 O O . GLN A 1 256 ? -40.763 5.715 54.606 1.00 80.50 256 GLN A O 1
ATOM 2002 N N . LEU A 1 257 ? -40.417 6.344 56.739 1.00 83.69 257 LEU A N 1
ATOM 2003 C CA . LEU A 1 257 ? -39.290 7.236 56.454 1.00 83.69 257 LEU A CA 1
ATOM 2004 C C . LEU A 1 257 ? -38.109 6.479 55.837 1.00 83.69 257 LEU A C 1
ATOM 2006 O O . LEU A 1 257 ? -37.587 6.915 54.820 1.00 83.69 257 LEU A O 1
ATOM 2010 N N . ALA A 1 258 ? -37.742 5.307 56.364 1.00 82.19 258 ALA A N 1
ATOM 2011 C CA . ALA A 1 258 ? -36.676 4.488 55.784 1.00 82.19 258 ALA A CA 1
ATOM 2012 C C . ALA A 1 258 ? -36.975 4.073 54.329 1.00 82.19 258 ALA A C 1
ATOM 2014 O O . ALA A 1 258 ? -36.097 4.144 53.467 1.00 82.19 258 ALA A O 1
ATOM 2015 N N . ARG A 1 259 ? -38.227 3.696 54.025 1.00 80.12 259 ARG A N 1
ATOM 2016 C CA . ARG A 1 259 ? -38.660 3.382 52.650 1.00 80.12 259 ARG A CA 1
ATOM 2017 C C . ARG A 1 259 ? -38.594 4.601 51.733 1.00 80.12 259 ARG A C 1
ATOM 2019 O O . ARG A 1 259 ? -38.178 4.463 50.585 1.00 80.12 259 ARG A O 1
ATOM 2026 N N . LEU A 1 260 ? -38.977 5.775 52.230 1.00 87.38 260 LEU A N 1
ATOM 2027 C CA . LEU A 1 260 ? -38.968 7.019 51.462 1.00 87.38 260 LEU A CA 1
ATOM 2028 C C . LEU A 1 260 ? -37.532 7.492 51.191 1.00 87.38 260 LEU A C 1
ATOM 2030 O O . LEU A 1 260 ? -37.202 7.791 50.047 1.00 87.38 260 LEU A O 1
ATOM 2034 N N . THR A 1 261 ? -36.644 7.443 52.185 1.00 88.88 261 THR A N 1
ATOM 2035 C CA . THR A 1 261 ? -35.210 7.733 52.018 1.00 88.88 261 THR A CA 1
ATOM 2036 C C . THR A 1 261 ? -34.563 6.793 51.001 1.00 88.88 261 THR A C 1
ATOM 2038 O O . THR A 1 261 ? -33.810 7.235 50.136 1.00 88.88 261 THR A O 1
ATOM 2041 N N . LEU A 1 262 ? -34.903 5.501 51.036 1.00 89.56 262 LEU A N 1
ATOM 2042 C CA . LEU A 1 262 ? -34.400 4.523 50.070 1.00 89.56 262 LEU A CA 1
ATOM 2043 C C . LEU A 1 262 ? -34.960 4.761 48.656 1.00 89.56 262 LEU A C 1
ATOM 2045 O O . LEU A 1 262 ? -34.235 4.602 47.674 1.00 89.56 262 LEU A O 1
ATOM 2049 N N . ALA A 1 263 ? -36.223 5.179 48.532 1.00 87.00 263 ALA A N 1
ATOM 2050 C CA . ALA A 1 263 ? -36.818 5.565 47.253 1.00 87.00 263 ALA A CA 1
ATOM 2051 C C . ALA A 1 263 ? -36.162 6.829 46.668 1.00 87.00 263 ALA A C 1
ATOM 2053 O O . ALA A 1 263 ? -35.858 6.858 45.475 1.00 87.00 263 ALA A O 1
ATOM 2054 N N . LEU A 1 264 ? -35.872 7.832 47.502 1.00 90.81 264 LEU A N 1
ATOM 2055 C CA . LEU A 1 264 ? -35.152 9.041 47.096 1.00 90.81 264 LEU A CA 1
ATOM 2056 C C . LEU A 1 264 ? -33.720 8.727 46.654 1.00 90.81 264 LEU A C 1
ATOM 2058 O O . LEU A 1 264 ? -33.303 9.188 45.594 1.00 90.81 264 LEU A O 1
ATOM 2062 N N . ALA A 1 265 ? -33.000 7.879 47.395 1.00 90.19 265 ALA A N 1
ATOM 2063 C CA . ALA A 1 265 ? -31.659 7.440 47.016 1.00 90.19 265 ALA A CA 1
ATOM 2064 C C . ALA A 1 265 ? -31.662 6.695 45.669 1.00 90.19 265 ALA A C 1
ATOM 2066 O O . ALA A 1 265 ? -30.853 6.987 44.789 1.00 90.19 265 ALA A O 1
ATOM 2067 N N . LYS A 1 266 ? -32.623 5.783 45.454 1.00 88.62 266 LYS A N 1
ATOM 2068 C CA . LYS A 1 266 ? -32.800 5.100 44.160 1.00 88.62 266 LYS A CA 1
ATOM 2069 C C . LYS A 1 266 ? -33.084 6.083 43.028 1.00 88.62 266 LYS A C 1
ATOM 2071 O O . LYS A 1 266 ? -32.496 5.965 41.956 1.00 88.62 266 LYS A O 1
ATOM 2076 N N . HIS A 1 267 ? -33.960 7.056 43.257 1.00 92.06 267 HIS A N 1
ATOM 2077 C CA . HIS A 1 267 ? -34.282 8.071 42.260 1.00 92.06 267 HIS A CA 1
ATOM 2078 C C . HIS A 1 267 ? -33.069 8.950 41.921 1.00 92.06 267 HIS A C 1
ATOM 2080 O O . HIS A 1 267 ? -32.838 9.255 40.753 1.00 92.06 267 HIS A O 1
ATOM 2086 N N . GLN A 1 268 ? -32.247 9.300 42.911 1.00 92.69 268 GLN A N 1
ATOM 2087 C CA . GLN A 1 268 ? -31.020 10.065 42.698 1.00 92.69 268 GLN A CA 1
ATOM 2088 C C . GLN A 1 268 ? -30.000 9.292 41.850 1.00 92.69 268 GLN A C 1
ATOM 2090 O O . GLN A 1 268 ? -29.494 9.834 40.868 1.00 92.69 268 GLN A O 1
ATOM 2095 N N . VAL A 1 269 ? -29.784 8.004 42.141 1.00 92.12 269 VAL A N 1
ATOM 2096 C CA . VAL A 1 269 ? -28.924 7.127 41.323 1.00 92.12 269 VAL A CA 1
ATOM 2097 C C . VAL A 1 269 ? -29.455 7.016 39.889 1.00 92.12 269 VAL A C 1
ATOM 2099 O O . VAL A 1 269 ? -28.693 7.097 38.925 1.00 92.12 269 VAL A O 1
ATOM 2102 N N . LEU A 1 270 ? -30.773 6.892 39.707 1.00 93.00 270 LEU A N 1
ATOM 2103 C CA . LEU A 1 270 ? -31.378 6.873 38.372 1.00 93.00 270 LEU A CA 1
ATOM 2104 C C . LEU A 1 270 ? -31.171 8.196 37.620 1.00 93.00 270 LEU A C 1
ATOM 2106 O O . LEU A 1 270 ? -30.869 8.184 36.428 1.00 93.00 270 LEU A O 1
ATOM 2110 N N . GLN A 1 271 ? -31.263 9.340 38.296 1.00 94.00 271 GLN A N 1
ATOM 2111 C CA . GLN A 1 271 ? -30.963 10.624 37.665 1.00 94.00 271 GLN A CA 1
ATOM 2112 C C . GLN A 1 271 ? -29.490 10.753 37.267 1.00 94.00 271 GLN A C 1
ATOM 2114 O O . GLN A 1 271 ? -29.200 11.261 36.185 1.00 94.00 271 GLN A O 1
ATOM 2119 N N . GLU A 1 272 ? -28.562 10.302 38.110 1.00 92.88 272 GLU A N 1
ATOM 2120 C CA . GLU A 1 272 ? -27.127 10.299 37.803 1.00 92.88 272 GLU A CA 1
ATOM 2121 C C . GLU A 1 272 ? -26.823 9.408 36.596 1.00 92.88 272 GLU A C 1
ATOM 2123 O O . GLU A 1 272 ? -26.253 9.884 35.617 1.00 92.88 272 GLU A O 1
ATOM 2128 N N . THR A 1 273 ? -27.331 8.172 36.576 1.00 91.88 273 THR A N 1
ATOM 2129 C CA . THR A 1 273 ? -27.159 7.270 35.422 1.00 91.88 273 THR A CA 1
ATOM 2130 C C . THR A 1 273 ? -27.772 7.832 34.136 1.00 91.88 273 THR A C 1
ATOM 2132 O O . THR A 1 273 ? -27.206 7.667 33.053 1.00 91.88 273 THR A O 1
ATOM 2135 N N . HIS A 1 274 ? -28.897 8.547 34.224 1.00 91.75 274 HIS A N 1
ATOM 2136 C CA . HIS A 1 274 ? -29.486 9.222 33.071 1.00 91.75 274 HIS A CA 1
ATOM 2137 C C . HIS A 1 274 ? -28.607 10.380 32.569 1.00 91.75 274 HIS A C 1
ATOM 2139 O O . HIS A 1 274 ? -28.442 10.549 31.357 1.00 91.75 274 HIS A O 1
ATOM 2145 N N . ARG A 1 275 ? -28.010 11.171 33.474 1.00 93.94 275 ARG A N 1
ATOM 2146 C CA . ARG A 1 275 ? -27.057 12.236 33.112 1.00 93.94 275 ARG A CA 1
ATOM 2147 C C . ARG A 1 275 ? -25.807 11.656 32.450 1.00 93.94 275 ARG A C 1
ATOM 2149 O O . ARG A 1 275 ? -25.432 12.144 31.383 1.00 93.94 275 ARG A O 1
ATOM 2156 N N . ASP A 1 276 ? -25.247 10.586 33.006 1.00 93.00 276 ASP A N 1
ATOM 2157 C CA . ASP A 1 276 ? -24.069 9.896 32.468 1.00 93.00 276 ASP A CA 1
ATOM 2158 C C . ASP A 1 276 ? -24.345 9.318 31.080 1.00 93.00 276 ASP A C 1
ATOM 2160 O O . ASP A 1 276 ? -23.583 9.540 30.137 1.00 93.00 276 ASP A O 1
ATOM 2164 N N . ARG A 1 277 ? -25.492 8.649 30.903 1.00 93.56 277 ARG A N 1
ATOM 2165 C CA . ARG A 1 277 ? -25.910 8.131 29.595 1.00 93.56 277 ARG A CA 1
ATOM 2166 C C . ARG A 1 277 ? -26.074 9.255 28.576 1.00 93.56 277 ARG A C 1
ATOM 2168 O O . ARG A 1 277 ? -25.653 9.106 27.431 1.00 93.56 277 ARG A O 1
ATOM 2175 N N . LYS A 1 278 ? -26.655 10.391 28.976 1.00 96.56 278 LYS A N 1
ATOM 2176 C CA . LYS A 1 278 ? -26.799 11.561 28.099 1.00 96.56 278 LYS A CA 1
ATOM 2177 C C . LYS A 1 278 ? -25.437 12.151 27.721 1.00 96.56 278 LYS A C 1
ATOM 2179 O O . LYS A 1 278 ? -25.264 12.566 26.580 1.00 96.56 278 LYS A O 1
ATOM 2184 N N . ALA A 1 279 ? -24.477 12.197 28.645 1.00 93.56 279 ALA A N 1
ATOM 2185 C CA . ALA A 1 279 ? -23.115 12.651 28.365 1.00 93.56 279 ALA A CA 1
ATOM 2186 C C . ALA A 1 279 ? -22.394 11.711 27.388 1.00 93.56 279 ALA A C 1
ATOM 2188 O O . ALA A 1 279 ? -21.852 12.176 26.389 1.00 93.56 279 ALA A O 1
ATOM 2189 N N . LEU A 1 280 ? -22.483 10.396 27.607 1.00 94.81 280 LEU A N 1
ATOM 2190 C CA . LEU A 1 280 ? -21.888 9.389 26.725 1.00 94.81 280 LEU A CA 1
ATOM 2191 C C . LEU A 1 280 ? -22.474 9.452 25.312 1.00 94.81 280 LEU A C 1
ATOM 2193 O O . LEU A 1 280 ? -21.734 9.389 24.332 1.00 94.81 280 LEU A O 1
ATOM 2197 N N . LEU A 1 281 ? -23.796 9.612 25.194 1.00 95.81 281 LEU A N 1
ATOM 2198 C CA . LEU A 1 281 ? -24.443 9.772 23.893 1.00 95.81 281 LEU A CA 1
ATOM 2199 C C . LEU A 1 281 ? -23.948 11.024 23.166 1.00 95.81 281 LEU A C 1
ATOM 2201 O O . LEU A 1 281 ? -23.645 10.922 21.983 1.00 95.81 281 LEU A O 1
ATOM 2205 N N . ARG A 1 282 ? -23.799 12.161 23.863 1.00 95.12 282 ARG A N 1
ATOM 2206 C CA . ARG A 1 282 ? -23.250 13.389 23.261 1.00 95.12 282 ARG A CA 1
ATOM 2207 C C . ARG A 1 282 ? -21.813 13.205 22.781 1.00 95.12 282 ARG A C 1
ATOM 2209 O O . ARG A 1 282 ? -21.549 13.447 21.608 1.00 95.12 282 ARG A O 1
ATOM 2216 N N . ALA A 1 283 ? -20.935 12.682 23.635 1.00 93.56 283 ALA A N 1
ATOM 2217 C CA . ALA A 1 283 ? -19.540 12.428 23.278 1.00 93.56 283 ALA A CA 1
ATOM 2218 C C . ALA A 1 283 ? -19.428 11.488 22.066 1.00 93.56 283 ALA A C 1
ATOM 2220 O O . ALA A 1 283 ? -18.641 11.716 21.150 1.00 93.56 283 ALA A O 1
ATOM 2221 N N . ARG A 1 284 ? -20.272 10.448 22.008 1.00 92.38 284 ARG A N 1
ATOM 2222 C CA . ARG A 1 284 ? -20.299 9.528 20.867 1.00 92.38 284 ARG A CA 1
ATOM 2223 C C . ARG A 1 284 ? -20.827 10.194 19.598 1.00 92.38 284 ARG A C 1
ATOM 2225 O O . ARG A 1 284 ? -20.312 9.912 18.522 1.00 92.38 284 ARG A O 1
ATOM 2232 N N . THR A 1 285 ? -21.839 11.058 19.699 1.00 94.50 285 THR A N 1
ATOM 2233 C CA . THR A 1 285 ? -22.323 11.815 18.538 1.00 94.50 285 THR A CA 1
ATOM 2234 C C . THR A 1 285 ? -21.283 12.808 18.032 1.00 94.50 285 THR A C 1
ATOM 2236 O O . THR A 1 285 ? -21.074 12.867 16.827 1.00 94.50 285 THR A O 1
ATOM 2239 N N . GLU A 1 286 ? -20.593 13.521 18.923 1.00 94.31 286 GLU A N 1
ATOM 2240 C CA . GLU A 1 286 ? -19.511 14.451 18.577 1.00 94.31 286 GLU A CA 1
ATOM 2241 C C . GLU A 1 286 ? -18.372 13.718 17.862 1.00 94.31 286 GLU A C 1
ATOM 2243 O O . GLU A 1 286 ? -18.024 14.095 16.748 1.00 94.31 286 GLU A O 1
ATOM 2248 N N . ALA A 1 287 ? -17.922 12.574 18.389 1.00 92.06 287 ALA A N 1
ATOM 2249 C CA . ALA A 1 287 ? -16.911 11.746 17.729 1.00 92.06 287 ALA A CA 1
ATOM 2250 C C . ALA A 1 287 ? -17.333 11.288 16.317 1.00 92.06 287 ALA A C 1
ATOM 2252 O O . ALA A 1 287 ? -16.518 11.251 15.397 1.00 92.06 287 ALA A O 1
ATOM 2253 N N . ILE A 1 288 ? -18.616 10.960 16.108 1.00 93.06 288 ILE A N 1
ATOM 2254 C CA . ILE A 1 288 ? -19.137 10.625 14.771 1.00 93.06 288 ILE A CA 1
ATOM 2255 C C . ILE A 1 288 ? -19.088 11.846 13.842 1.00 93.06 288 ILE A C 1
ATOM 2257 O O . ILE A 1 288 ? -18.769 11.702 12.659 1.00 93.06 288 ILE A O 1
ATOM 2261 N N . PHE A 1 289 ? -19.409 13.040 14.344 1.00 94.88 289 PHE A N 1
ATOM 2262 C CA . PHE A 1 289 ? -19.304 14.272 13.563 1.00 94.88 289 PHE A CA 1
ATOM 2263 C C . PHE A 1 289 ? -17.851 14.613 13.223 1.00 94.88 289 PHE A C 1
ATOM 2265 O O . PHE A 1 289 ? -17.585 14.966 12.075 1.00 94.88 289 PHE A O 1
ATOM 2272 N N . ASP A 1 290 ? -16.913 14.421 14.147 1.00 94.56 290 ASP A N 1
ATOM 2273 C CA . ASP A 1 290 ? -15.486 14.643 13.906 1.00 94.56 290 ASP A CA 1
ATOM 2274 C C . ASP A 1 290 ? -14.948 13.714 12.817 1.00 94.56 290 ASP A C 1
ATOM 2276 O O . ASP A 1 290 ? -14.321 14.176 11.863 1.00 94.56 290 ASP A O 1
ATOM 2280 N N . VAL A 1 291 ? -15.279 12.420 12.878 1.00 94.50 291 VAL A N 1
ATOM 2281 C CA . VAL A 1 291 ? -14.906 11.457 11.828 1.00 94.50 291 VAL A CA 1
ATOM 2282 C C . VAL A 1 291 ? -15.522 11.844 10.481 1.00 94.50 291 VAL A C 1
ATOM 2284 O O . VAL A 1 291 ? -14.858 11.771 9.450 1.00 94.50 291 VAL A O 1
ATOM 2287 N N . ARG A 1 292 ? -16.777 12.312 10.455 1.00 92.25 292 ARG A N 1
ATOM 2288 C CA . ARG A 1 292 ? -17.403 12.811 9.216 1.00 92.25 292 ARG A CA 1
ATOM 2289 C C . ARG A 1 292 ? -16.714 14.061 8.673 1.00 92.25 292 ARG A C 1
ATOM 2291 O O . ARG A 1 292 ? -16.626 14.215 7.458 1.00 92.25 292 ARG A O 1
ATOM 2298 N N . ASN A 1 293 ? -16.238 14.951 9.539 1.00 92.25 293 ASN A N 1
ATOM 2299 C 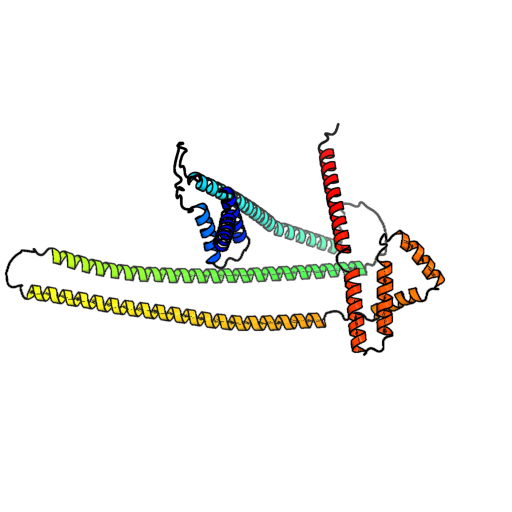CA . ASN A 1 293 ? -15.478 16.132 9.132 1.00 92.25 293 ASN A CA 1
ATOM 2300 C C . ASN A 1 293 ? -14.126 15.732 8.538 1.00 92.25 293 ASN A C 1
ATOM 2302 O O . ASN A 1 293 ? -13.781 16.200 7.458 1.00 92.25 293 ASN A O 1
ATOM 2306 N N . GLN A 1 294 ? -13.421 14.800 9.180 1.00 94.38 294 GLN A N 1
ATOM 2307 C CA . GLN A 1 294 ? -12.167 14.242 8.671 1.00 94.38 294 GLN A CA 1
ATOM 2308 C C . GLN A 1 294 ? -12.361 13.546 7.318 1.00 94.38 294 GLN A C 1
ATOM 2310 O O . GLN A 1 294 ? -11.576 13.761 6.403 1.00 94.38 294 GLN A O 1
ATOM 2315 N N . LEU A 1 295 ? -13.437 12.770 7.149 1.00 93.94 295 LEU A N 1
ATOM 2316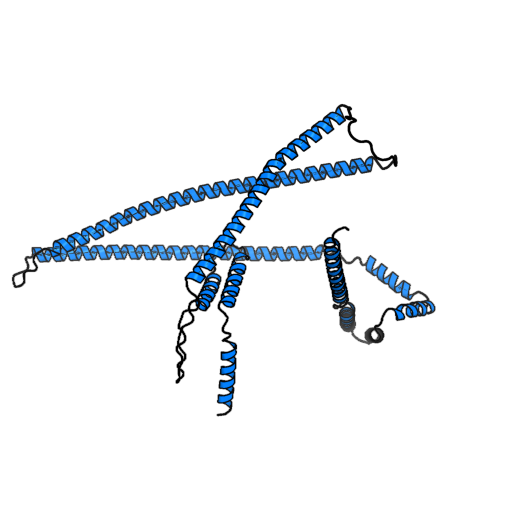 C CA . LEU A 1 295 ? -13.766 12.145 5.864 1.00 93.94 295 LEU A CA 1
ATOM 2317 C C . LEU A 1 295 ? -14.053 13.175 4.769 1.00 93.94 295 LEU A C 1
ATOM 2319 O O . LEU A 1 295 ? -13.637 12.973 3.631 1.00 93.94 295 LEU A O 1
ATOM 2323 N N . ARG A 1 296 ? -14.738 14.280 5.093 1.00 93.81 296 ARG A N 1
ATOM 2324 C CA . ARG A 1 296 ? -14.947 15.378 4.137 1.00 93.81 296 ARG A CA 1
ATOM 2325 C C . ARG A 1 296 ? -13.628 16.016 3.720 1.00 93.81 296 ARG A C 1
ATOM 2327 O O . ARG A 1 296 ? -13.421 16.223 2.531 1.00 93.81 296 ARG A O 1
ATOM 2334 N N . GLU A 1 297 ? -12.737 16.265 4.671 1.00 95.75 297 GLU A N 1
ATOM 2335 C CA . GLU A 1 297 ? -11.418 16.837 4.399 1.00 95.75 297 GLU A CA 1
ATOM 2336 C C . GLU A 1 297 ? -10.559 15.908 3.529 1.00 95.75 297 GLU A C 1
ATOM 2338 O O . GLU A 1 297 ? -10.040 16.326 2.497 1.00 95.75 297 GLU A O 1
ATOM 2343 N N . LEU A 1 298 ? -10.498 14.616 3.864 1.00 95.62 298 LEU A N 1
ATOM 2344 C CA . LEU A 1 298 ? -9.806 13.617 3.045 1.00 95.62 298 LEU A CA 1
ATOM 2345 C C . LEU A 1 298 ? -10.411 13.499 1.644 1.00 95.62 298 LEU A C 1
ATOM 2347 O O . LEU A 1 298 ? -9.685 13.323 0.668 1.00 95.62 298 LEU A O 1
ATOM 2351 N N . ASN A 1 299 ? -11.734 13.613 1.520 1.00 96.94 299 ASN A N 1
ATOM 2352 C CA . ASN A 1 299 ? -12.382 13.608 0.217 1.00 96.94 299 ASN A CA 1
ATOM 2353 C C . ASN A 1 299 ? -12.023 14.858 -0.601 1.00 96.94 299 ASN A C 1
ATOM 2355 O O . ASN A 1 299 ? -11.770 14.736 -1.794 1.00 96.94 299 ASN A O 1
ATOM 2359 N N . ASN A 1 300 ? -11.936 16.035 0.025 1.00 96.31 300 ASN A N 1
ATOM 2360 C CA . ASN A 1 300 ? -11.468 17.250 -0.646 1.00 96.31 300 ASN A CA 1
ATOM 2361 C C . ASN A 1 300 ? -10.019 17.089 -1.128 1.00 96.31 300 ASN A C 1
ATOM 2363 O O . ASN A 1 300 ? -9.729 17.363 -2.288 1.00 96.31 300 ASN A O 1
ATOM 2367 N N . GLN A 1 301 ? -9.134 16.563 -0.277 1.00 96.38 301 GLN A N 1
ATOM 2368 C CA . GLN A 1 301 ? -7.741 16.279 -0.639 1.00 96.38 301 GLN A CA 1
ATOM 2369 C C . GLN A 1 301 ? -7.642 15.276 -1.789 1.00 96.38 301 GLN A C 1
ATOM 2371 O O . GLN A 1 301 ? -6.862 15.478 -2.716 1.00 96.38 301 GLN A O 1
ATOM 2376 N N . ARG A 1 302 ? -8.471 14.226 -1.776 1.00 96.50 302 ARG A N 1
ATOM 2377 C CA . ARG A 1 302 ? -8.561 13.269 -2.882 1.00 96.50 302 ARG A CA 1
ATOM 2378 C C . ARG A 1 302 ? -8.943 13.963 -4.188 1.00 96.50 302 ARG A C 1
ATOM 2380 O O . ARG A 1 302 ? -8.321 13.674 -5.203 1.00 96.50 302 ARG A O 1
ATOM 2387 N N . VAL A 1 303 ? -9.944 14.846 -4.176 1.00 96.75 303 VAL A N 1
ATOM 2388 C CA . VAL A 1 303 ? -10.361 15.579 -5.385 1.00 96.75 303 VAL A CA 1
ATOM 2389 C C . VAL A 1 303 ? -9.228 16.465 -5.905 1.00 96.75 303 VAL A C 1
ATOM 2391 O O . VAL A 1 303 ? -9.001 16.492 -7.111 1.00 96.75 303 VAL A O 1
ATOM 2394 N N . THR A 1 304 ? -8.484 17.135 -5.021 1.00 97.06 304 THR A N 1
ATOM 2395 C CA . THR A 1 304 ? -7.307 17.928 -5.411 1.00 97.06 304 THR A CA 1
ATOM 2396 C C . THR A 1 304 ? -6.235 17.058 -6.065 1.00 97.06 304 THR A C 1
ATOM 2398 O O . THR A 1 304 ? -5.816 17.352 -7.176 1.00 97.06 304 THR A O 1
ATOM 2401 N N . VAL A 1 305 ? -5.860 15.936 -5.442 1.00 96.69 305 VAL A N 1
ATOM 2402 C CA . VAL A 1 305 ? -4.857 15.012 -6.001 1.00 96.69 305 VAL A CA 1
ATOM 2403 C C . VAL A 1 305 ? -5.321 14.406 -7.326 1.00 96.69 305 VAL A C 1
ATOM 2405 O O . VAL A 1 305 ? -4.520 14.227 -8.237 1.00 96.69 305 VAL A O 1
ATOM 2408 N N . GLU A 1 306 ? -6.610 14.089 -7.461 1.00 96.56 306 GLU A N 1
ATOM 2409 C CA . GLU A 1 306 ? -7.163 13.576 -8.717 1.00 96.56 306 GLU A CA 1
ATOM 2410 C C . GLU A 1 306 ? -7.094 14.623 -9.836 1.00 96.56 306 GLU A C 1
ATOM 2412 O O . GLU A 1 306 ? -6.875 14.267 -10.993 1.00 96.56 306 GLU A O 1
ATOM 2417 N N . LYS A 1 307 ? -7.255 15.907 -9.500 1.00 97.38 307 LYS A N 1
ATOM 2418 C CA . LYS A 1 307 ? -7.050 17.002 -10.446 1.00 97.38 307 LYS A CA 1
ATOM 2419 C C . LYS A 1 307 ? -5.578 17.112 -10.848 1.00 97.38 307 LYS A C 1
ATOM 2421 O O . LYS A 1 307 ? -5.294 17.046 -12.036 1.00 97.38 307 LYS A O 1
ATOM 2426 N N . ASP A 1 308 ? -4.663 17.175 -9.882 1.00 97.12 308 ASP A N 1
ATOM 2427 C CA . ASP A 1 308 ? -3.221 17.280 -10.150 1.00 97.12 308 ASP A CA 1
ATOM 2428 C C . ASP A 1 308 ? -2.718 16.098 -10.996 1.00 97.12 308 ASP A C 1
ATOM 2430 O O . ASP A 1 308 ? -1.884 16.252 -11.884 1.00 97.12 308 ASP A O 1
ATOM 2434 N N . PHE A 1 309 ? -3.255 14.899 -10.754 1.00 96.00 309 PHE A N 1
ATOM 2435 C CA . PHE A 1 309 ? -2.941 13.717 -11.547 1.00 96.00 309 PHE A CA 1
ATOM 2436 C C . PHE A 1 309 ? -3.386 13.860 -13.008 1.00 96.00 309 PHE A C 1
ATOM 2438 O O . PHE A 1 309 ? -2.617 13.524 -13.905 1.00 96.00 309 PHE A O 1
ATOM 2445 N N . LYS A 1 310 ? -4.593 14.387 -13.257 1.00 96.62 310 LYS A N 1
ATOM 2446 C CA . LYS A 1 310 ? -5.082 14.656 -14.620 1.00 96.62 310 LYS A CA 1
ATOM 2447 C C . LYS A 1 310 ? -4.237 15.721 -15.314 1.00 96.62 310 LYS A C 1
ATOM 2449 O O . LYS A 1 310 ? -3.850 15.515 -16.459 1.00 96.62 310 LYS A O 1
ATOM 2454 N N . ASP A 1 311 ? -3.883 16.792 -14.608 1.00 96.56 311 ASP A N 1
ATOM 2455 C CA . ASP A 1 311 ? -3.026 17.856 -15.141 1.00 96.56 311 ASP A CA 1
ATOM 2456 C C . ASP A 1 311 ? -1.648 17.283 -15.557 1.00 96.56 311 ASP A C 1
ATOM 2458 O O . ASP A 1 311 ? -1.166 17.527 -16.664 1.00 96.56 311 ASP A O 1
ATOM 2462 N N . LEU A 1 312 ? -1.054 16.408 -14.734 1.00 95.25 312 LEU A N 1
ATOM 2463 C CA . LEU A 1 312 ? 0.198 15.710 -15.063 1.00 95.25 312 LEU A CA 1
ATOM 2464 C C . LEU A 1 312 ? 0.059 14.721 -16.232 1.00 95.25 312 LEU A C 1
ATOM 2466 O O . LEU A 1 312 ? 0.990 14.566 -17.027 1.00 95.25 312 LEU A O 1
ATOM 2470 N N . GLU A 1 313 ? -1.072 14.025 -16.356 1.00 96.19 313 GLU A N 1
ATOM 2471 C CA . GLU A 1 313 ? -1.345 13.165 -17.512 1.00 96.19 313 GLU A CA 1
ATOM 2472 C C . GLU A 1 313 ? -1.443 13.977 -18.810 1.00 96.19 313 GLU A C 1
ATOM 2474 O O . GLU A 1 313 ? -0.920 13.550 -19.847 1.00 96.19 313 GLU A O 1
ATOM 2479 N N . GLU A 1 314 ? -2.063 15.157 -18.757 1.00 95.31 314 GLU A N 1
ATOM 2480 C CA . GLU A 1 314 ? -2.144 16.090 -19.879 1.00 95.31 314 GLU A CA 1
ATOM 2481 C C . GLU A 1 314 ? -0.759 16.620 -20.272 1.00 95.31 314 GLU A C 1
ATOM 2483 O O . GLU A 1 314 ? -0.399 16.561 -21.454 1.00 95.31 314 GLU A O 1
ATOM 2488 N N . GLU A 1 315 ? 0.062 17.034 -19.302 1.00 94.38 315 GLU A N 1
ATOM 2489 C CA . GLU A 1 315 ? 1.455 17.441 -19.529 1.00 94.38 315 GLU A CA 1
ATOM 2490 C C . GLU A 1 315 ? 2.286 16.304 -20.138 1.00 94.38 315 GLU A C 1
ATOM 2492 O O . GLU A 1 315 ? 3.012 16.497 -21.118 1.00 94.38 315 GLU A O 1
ATOM 2497 N N . ALA A 1 316 ? 2.148 15.081 -19.620 1.00 91.19 316 ALA A N 1
ATOM 2498 C CA . ALA A 1 316 ? 2.839 13.913 -20.152 1.00 91.19 316 ALA A CA 1
ATOM 2499 C C . ALA A 1 316 ? 2.394 13.594 -21.588 1.00 91.19 316 ALA A C 1
ATOM 2501 O O . ALA A 1 316 ? 3.220 13.241 -22.437 1.00 91.19 316 ALA A O 1
ATOM 2502 N N . ALA A 1 317 ? 1.102 13.728 -21.895 1.00 89.62 317 ALA A N 1
ATOM 2503 C CA . ALA A 1 317 ? 0.585 13.571 -23.249 1.00 89.62 317 ALA A CA 1
ATOM 2504 C C . ALA A 1 317 ? 1.095 14.679 -24.182 1.00 89.62 317 ALA A C 1
ATOM 2506 O O . ALA A 1 317 ? 1.415 14.409 -25.343 1.00 89.62 317 ALA A O 1
ATOM 2507 N N . GLN A 1 318 ? 1.209 15.915 -23.696 1.00 90.25 318 GLN A N 1
ATOM 2508 C CA . GLN A 1 318 ? 1.773 17.030 -24.449 1.00 90.25 318 GLN A CA 1
ATOM 2509 C C . GLN A 1 318 ? 3.261 16.819 -24.733 1.00 90.25 318 GLN A C 1
ATOM 2511 O O . GLN A 1 318 ? 3.680 16.963 -25.880 1.00 90.25 318 GLN A O 1
ATOM 2516 N N . MET A 1 319 ? 4.039 16.384 -23.740 1.00 85.81 319 MET A N 1
ATOM 2517 C CA . MET A 1 319 ? 5.441 16.012 -23.925 1.00 85.81 319 MET A CA 1
ATOM 2518 C C . MET A 1 319 ? 5.580 14.877 -24.937 1.00 85.81 319 MET A C 1
ATOM 2520 O O . MET A 1 319 ? 6.375 14.985 -25.863 1.00 85.81 319 MET A O 1
ATOM 2524 N N . LYS A 1 320 ? 4.761 13.823 -24.848 1.00 82.88 320 LYS A N 1
ATOM 2525 C CA . LYS A 1 320 ? 4.762 12.752 -25.856 1.00 82.88 320 LYS A CA 1
ATOM 2526 C C . LYS A 1 320 ? 4.501 13.288 -27.263 1.00 82.88 320 LYS A C 1
ATOM 2528 O O . LYS A 1 320 ? 5.197 12.874 -28.175 1.00 82.88 320 LYS A O 1
ATOM 2533 N N . ARG A 1 321 ? 3.563 14.224 -27.447 1.00 80.75 321 ARG A N 1
ATOM 2534 C CA . ARG A 1 321 ? 3.312 14.861 -28.757 1.00 80.75 321 ARG A CA 1
ATOM 2535 C C . ARG A 1 321 ? 4.453 15.773 -29.218 1.00 80.75 321 ARG A C 1
ATOM 2537 O O . ARG A 1 321 ? 4.706 15.866 -30.413 1.00 80.75 321 ARG A O 1
ATOM 2544 N N . ALA A 1 322 ? 5.124 16.459 -28.297 1.00 77.25 322 ALA A N 1
ATOM 2545 C CA . ALA A 1 322 ? 6.246 17.341 -28.614 1.00 77.25 322 ALA A CA 1
ATOM 2546 C C . ALA A 1 322 ? 7.530 16.559 -28.947 1.00 77.25 322 ALA A C 1
ATOM 2548 O O . ALA A 1 322 ? 8.302 16.987 -29.800 1.00 77.25 322 ALA A O 1
ATOM 2549 N N . PHE A 1 323 ? 7.736 15.411 -28.294 1.00 68.62 323 PHE A N 1
ATOM 2550 C CA . PHE A 1 323 ? 8.916 14.557 -28.444 1.00 68.62 323 PHE A CA 1
ATOM 2551 C C . PHE A 1 323 ? 8.692 13.329 -29.331 1.00 68.62 323 PHE A C 1
ATOM 2553 O O . PHE A 1 323 ? 9.640 12.577 -29.550 1.00 68.62 323 PHE A O 1
ATOM 2560 N N . THR A 1 324 ? 7.488 13.104 -29.874 1.00 65.88 324 THR A N 1
ATOM 2561 C CA . THR A 1 324 ? 7.336 12.214 -31.032 1.00 65.88 324 THR A CA 1
ATOM 2562 C C . THR A 1 324 ? 8.163 12.806 -32.168 1.00 65.88 324 THR A C 1
ATOM 2564 O O . THR A 1 324 ? 7.842 13.917 -32.602 1.00 65.88 324 THR A O 1
ATOM 2567 N N . PRO A 1 325 ? 9.224 12.117 -32.633 1.00 62.75 325 PRO A N 1
ATOM 2568 C CA . PRO A 1 325 ? 10.038 12.610 -33.732 1.00 62.75 325 PRO A CA 1
ATOM 2569 C C . PRO A 1 325 ? 9.114 12.931 -34.902 1.00 62.75 325 PRO A C 1
ATOM 2571 O O . PRO A 1 325 ? 8.277 12.101 -35.273 1.00 62.75 325 PRO A O 1
ATOM 2574 N N . ARG A 1 326 ? 9.218 14.146 -35.458 1.00 60.97 326 ARG A N 1
ATOM 2575 C CA . ARG A 1 326 ? 8.578 14.418 -36.747 1.00 60.97 326 ARG A CA 1
ATOM 2576 C C . ARG A 1 326 ? 9.086 13.342 -37.712 1.00 60.97 326 ARG A C 1
ATOM 2578 O O . ARG A 1 326 ? 10.295 13.128 -37.733 1.00 60.97 326 ARG A O 1
ATOM 2585 N N . PRO A 1 327 ? 8.206 12.666 -38.470 1.00 61.22 327 PRO A N 1
ATOM 2586 C CA . PRO A 1 327 ? 8.657 11.775 -39.527 1.00 61.22 327 PRO A CA 1
ATOM 2587 C C . PRO A 1 327 ? 9.633 12.551 -40.406 1.00 61.22 327 PRO A C 1
ATOM 2589 O O . PRO A 1 327 ? 9.292 13.654 -40.850 1.00 61.22 327 PRO A O 1
ATOM 2592 N N . ASP A 1 328 ? 10.840 12.024 -40.599 1.00 61.59 328 ASP A N 1
ATOM 2593 C CA . ASP A 1 328 ? 11.806 12.654 -41.486 1.00 61.59 328 ASP A CA 1
ATOM 2594 C C . ASP A 1 328 ? 11.258 12.533 -42.908 1.00 61.59 328 ASP A C 1
ATOM 2596 O O . ASP A 1 328 ? 11.279 11.481 -43.548 1.00 61.59 328 ASP A O 1
ATOM 2600 N N . TRP A 1 329 ? 10.674 13.629 -43.393 1.00 63.00 329 TRP A N 1
ATOM 2601 C CA . TRP A 1 329 ? 10.112 13.698 -44.739 1.00 63.00 329 TRP A CA 1
ATOM 2602 C C . TRP A 1 329 ? 11.190 13.495 -45.809 1.00 63.00 329 TRP A C 1
ATOM 2604 O O . TRP A 1 329 ? 10.849 13.137 -46.932 1.00 63.00 329 TRP A O 1
ATOM 2614 N N . SER A 1 330 ? 12.468 13.677 -45.458 1.00 63.25 330 SER A N 1
ATOM 2615 C CA . SER A 1 330 ? 13.637 13.304 -46.258 1.00 63.25 330 SER A CA 1
ATOM 2616 C C . SER A 1 330 ? 13.712 11.798 -46.494 1.00 63.25 330 SER A C 1
ATOM 2618 O O . SER A 1 330 ? 13.794 11.398 -47.645 1.00 63.25 330 SER A O 1
ATOM 2620 N N . GLU A 1 331 ? 13.576 10.958 -45.463 1.00 65.00 331 GLU A N 1
ATOM 2621 C CA . GLU A 1 331 ? 13.577 9.495 -45.627 1.00 65.00 331 GLU A CA 1
ATOM 2622 C C . GLU A 1 331 ? 12.365 9.015 -46.435 1.00 65.00 331 GLU A C 1
ATOM 2624 O O . GLU A 1 331 ? 12.470 8.079 -47.226 1.00 65.00 331 GLU A O 1
ATOM 2629 N N . LEU A 1 332 ? 11.213 9.683 -46.298 1.00 65.50 332 LEU A N 1
ATOM 2630 C CA . LEU A 1 332 ? 10.044 9.416 -47.140 1.00 65.50 332 LEU A CA 1
ATOM 2631 C C . LEU A 1 332 ? 10.283 9.852 -48.597 1.00 65.50 332 LEU A C 1
ATOM 2633 O O . LEU A 1 332 ? 9.847 9.173 -49.531 1.00 65.50 332 LEU A O 1
ATOM 2637 N N . HIS A 1 333 ? 10.970 10.976 -48.814 1.00 62.34 333 HIS A N 1
ATOM 2638 C CA . HIS A 1 333 ? 11.329 11.440 -50.150 1.00 62.34 333 HIS A CA 1
ATOM 2639 C C . HIS A 1 333 ? 12.364 10.513 -50.795 1.00 62.34 333 HIS A C 1
ATOM 2641 O O . HIS A 1 333 ? 12.184 10.104 -51.933 1.00 62.34 333 HIS A O 1
ATOM 2647 N N . ASP A 1 334 ? 13.366 10.066 -50.045 1.00 64.56 334 ASP A N 1
ATOM 2648 C CA . ASP A 1 334 ? 14.373 9.115 -50.508 1.00 64.56 334 ASP A CA 1
ATOM 2649 C C . ASP A 1 334 ? 13.753 7.741 -50.779 1.00 64.56 334 ASP A C 1
ATOM 2651 O O . ASP A 1 334 ? 14.020 7.138 -51.817 1.00 64.56 334 ASP A O 1
ATOM 2655 N N . ALA A 1 335 ? 12.834 7.271 -49.930 1.00 61.66 335 ALA A N 1
ATOM 2656 C CA . ALA A 1 335 ? 12.083 6.043 -50.173 1.00 61.66 335 ALA A CA 1
ATOM 2657 C C . ALA A 1 335 ? 11.197 6.149 -51.425 1.00 61.66 335 ALA A C 1
ATOM 2659 O O . ALA A 1 335 ? 11.154 5.213 -52.221 1.00 61.66 335 ALA A O 1
ATOM 2660 N N . THR A 1 336 ? 10.529 7.287 -51.647 1.00 59.75 336 THR A N 1
ATOM 2661 C CA . THR A 1 336 ? 9.730 7.514 -52.866 1.00 59.75 336 THR A CA 1
ATOM 2662 C C . THR A 1 336 ? 10.594 7.712 -54.113 1.00 59.75 336 THR A C 1
ATOM 2664 O O . THR A 1 336 ? 10.211 7.296 -55.205 1.00 59.75 336 THR A O 1
ATOM 2667 N N . VAL A 1 337 ? 11.794 8.276 -53.988 1.00 60.19 337 VAL A N 1
ATOM 2668 C CA . VAL A 1 337 ? 12.777 8.347 -55.077 1.00 60.19 337 VAL A CA 1
ATOM 2669 C C . VAL A 1 337 ? 13.320 6.956 -55.401 1.00 60.19 337 VAL A C 1
ATOM 2671 O O . VAL A 1 337 ? 13.442 6.627 -56.576 1.00 60.19 337 VAL A O 1
ATOM 2674 N N . VAL A 1 338 ? 13.564 6.101 -54.406 1.00 57.78 338 VAL A N 1
ATOM 2675 C CA . VAL A 1 338 ? 13.989 4.706 -54.608 1.00 57.78 338 VAL A CA 1
ATOM 2676 C C . VAL A 1 338 ? 12.878 3.869 -55.250 1.00 57.78 338 VAL A C 1
ATOM 2678 O O . VAL A 1 338 ? 13.156 3.119 -56.186 1.00 57.78 338 VAL A O 1
ATOM 2681 N N . THR A 1 339 ? 11.614 4.021 -54.839 1.00 57.56 339 THR A N 1
ATOM 2682 C CA . THR A 1 339 ? 10.499 3.307 -55.489 1.00 57.56 339 THR A CA 1
ATOM 2683 C C . THR A 1 339 ? 10.218 3.830 -56.897 1.00 57.56 339 THR A C 1
ATOM 2685 O O . THR A 1 339 ? 10.046 3.036 -57.818 1.00 57.56 339 THR A O 1
ATOM 2688 N N . THR A 1 340 ? 10.278 5.145 -57.125 1.00 55.53 340 THR A N 1
ATOM 2689 C CA . THR A 1 340 ? 10.116 5.707 -58.478 1.00 55.53 340 THR A CA 1
ATOM 2690 C C . THR A 1 340 ? 11.333 5.481 -59.376 1.00 55.53 340 THR A C 1
ATOM 2692 O O . THR A 1 340 ? 11.189 5.452 -60.594 1.00 55.53 340 THR A O 1
ATOM 2695 N N . ALA A 1 341 ? 12.534 5.277 -58.826 1.00 53.16 341 ALA A N 1
ATOM 2696 C CA . ALA A 1 341 ? 13.706 4.850 -59.588 1.00 53.16 341 ALA A CA 1
ATOM 2697 C C . ALA A 1 341 ? 13.548 3.408 -60.084 1.00 53.16 341 ALA A C 1
ATOM 2699 O O . ALA A 1 341 ? 13.896 3.130 -61.227 1.00 53.16 341 ALA A O 1
ATOM 2700 N N . VAL A 1 342 ? 12.945 2.521 -59.283 1.00 52.88 342 VAL A N 1
ATOM 2701 C CA . VAL A 1 342 ? 12.545 1.172 -59.724 1.00 52.88 342 VAL A CA 1
ATOM 2702 C C . VAL A 1 342 ? 11.479 1.235 -60.828 1.00 52.88 342 VAL A C 1
ATOM 2704 O O . VAL A 1 342 ? 11.504 0.415 -61.744 1.00 52.88 342 VAL A O 1
ATOM 2707 N N . ASP A 1 343 ? 10.605 2.244 -60.807 1.00 50.81 343 ASP A N 1
ATOM 2708 C CA . ASP A 1 343 ? 9.592 2.462 -61.852 1.00 50.81 343 ASP A CA 1
ATOM 2709 C C . ASP A 1 343 ? 10.134 3.132 -63.126 1.00 50.81 343 ASP A C 1
ATOM 2711 O O . ASP A 1 343 ? 9.516 3.026 -64.186 1.00 50.81 343 ASP A O 1
ATOM 2715 N N . ARG A 1 344 ? 11.293 3.799 -63.045 1.00 52.59 344 ARG A N 1
ATOM 2716 C CA . ARG A 1 344 ? 11.995 4.422 -64.184 1.00 52.59 344 ARG A CA 1
ATOM 2717 C C . ARG A 1 344 ? 12.962 3.477 -64.903 1.00 52.59 344 ARG A C 1
ATOM 2719 O O . ARG A 1 344 ? 13.504 3.850 -65.941 1.00 52.59 344 ARG A O 1
ATOM 2726 N N . VAL A 1 345 ? 13.186 2.273 -64.378 1.00 50.59 345 VAL A N 1
ATOM 2727 C CA . VAL A 1 345 ? 13.931 1.221 -65.080 1.00 50.59 345 VAL A CA 1
ATOM 2728 C C . VAL A 1 345 ? 13.054 0.655 -66.203 1.00 50.59 345 VAL A C 1
ATOM 2730 O O . VAL A 1 345 ? 11.887 0.339 -65.987 1.00 50.59 345 VAL A O 1
ATOM 2733 N N . ASP A 1 346 ? 13.642 0.540 -67.398 1.00 49.62 346 ASP A N 1
ATOM 2734 C CA . ASP A 1 346 ? 13.036 0.096 -68.662 1.00 49.62 346 ASP A CA 1
ATOM 2735 C C . ASP A 1 346 ? 11.864 -0.906 -68.498 1.00 49.62 346 ASP A C 1
ATOM 2737 O O . ASP A 1 346 ? 12.028 -1.936 -67.825 1.00 49.62 346 ASP A O 1
ATOM 2741 N N . PRO A 1 347 ? 10.711 -0.716 -69.175 1.00 53.62 347 PRO A N 1
ATOM 2742 C CA . PRO A 1 347 ? 9.573 -1.645 -69.114 1.00 53.62 347 PRO A CA 1
ATOM 2743 C C . PRO A 1 347 ? 9.954 -3.111 -69.408 1.00 53.62 347 PRO A C 1
ATOM 2745 O O . PRO A 1 347 ? 9.383 -4.048 -68.843 1.00 53.62 347 PRO A O 1
ATOM 2748 N N . SER A 1 348 ? 10.983 -3.315 -70.237 1.00 47.41 348 SER A N 1
ATOM 2749 C CA . SER A 1 348 ? 11.550 -4.623 -70.600 1.00 47.41 348 SER A CA 1
ATOM 2750 C C . SER A 1 348 ? 12.384 -5.296 -69.495 1.00 47.41 348 SER A C 1
ATOM 2752 O O . SER A 1 348 ? 12.604 -6.510 -69.541 1.00 47.41 348 SER A O 1
ATOM 2754 N N . ALA A 1 349 ? 12.851 -4.550 -68.492 1.00 49.44 349 ALA A N 1
ATOM 2755 C CA . ALA A 1 349 ? 13.520 -5.088 -67.306 1.00 49.44 349 ALA A CA 1
ATOM 2756 C C . ALA A 1 349 ? 12.515 -5.408 -66.181 1.00 49.44 349 ALA A C 1
ATOM 2758 O O . ALA A 1 349 ? 12.674 -6.415 -65.485 1.00 49.44 349 ALA A O 1
ATOM 2759 N N . ARG A 1 350 ? 11.410 -4.651 -66.086 1.00 47.69 350 ARG A N 1
ATOM 2760 C CA . ARG A 1 350 ? 10.285 -4.923 -65.166 1.00 47.69 350 ARG A CA 1
ATOM 2761 C C . ARG A 1 350 ? 9.627 -6.286 -65.431 1.00 47.69 350 ARG A C 1
ATOM 2763 O O . ARG A 1 350 ? 9.348 -7.038 -64.499 1.00 47.69 350 ARG A O 1
ATOM 2770 N N . MET A 1 351 ? 9.487 -6.660 -66.705 1.00 47.72 351 MET A N 1
ATOM 2771 C CA . MET A 1 351 ? 8.994 -7.980 -67.137 1.00 47.72 351 MET A CA 1
ATOM 2772 C C . MET A 1 351 ? 9.908 -9.148 -66.717 1.00 47.72 351 MET A C 1
ATOM 2774 O O . MET A 1 351 ? 9.424 -10.253 -66.475 1.00 47.72 351 MET A O 1
ATOM 2778 N N . ARG A 1 352 ? 11.224 -8.926 -66.582 1.00 48.84 352 ARG A N 1
ATOM 2779 C CA . ARG A 1 352 ? 12.189 -9.990 -66.248 1.00 48.84 352 ARG A CA 1
ATOM 2780 C C . ARG A 1 352 ? 12.301 -10.277 -64.748 1.00 48.84 352 ARG A C 1
ATOM 2782 O O . ARG A 1 352 ? 12.523 -11.427 -64.382 1.00 48.84 352 ARG A O 1
ATOM 2789 N N . MET A 1 353 ? 12.076 -9.284 -63.887 1.00 45.00 353 MET A N 1
ATOM 2790 C CA . MET A 1 353 ? 12.068 -9.470 -62.425 1.00 45.00 353 MET A CA 1
ATOM 2791 C C . MET A 1 353 ? 10.715 -9.967 -61.881 1.00 45.00 353 MET A C 1
ATOM 2793 O O . MET A 1 353 ? 10.671 -10.621 -60.840 1.00 45.00 353 MET A O 1
ATOM 2797 N N . GLY A 1 354 ? 9.610 -9.741 -62.603 1.00 46.53 354 GLY A N 1
ATOM 2798 C CA . GLY A 1 354 ? 8.312 -10.351 -62.277 1.00 46.53 354 GLY A CA 1
ATOM 2799 C C . GLY A 1 354 ? 8.284 -11.871 -62.499 1.00 46.53 354 GLY A C 1
ATOM 2800 O O . GLY A 1 354 ? 7.630 -12.605 -61.760 1.00 46.53 354 GLY A O 1
ATOM 2801 N N . ALA A 1 355 ? 9.056 -12.375 -63.467 1.00 44.69 355 ALA A N 1
ATOM 2802 C CA . ALA A 1 355 ? 9.084 -13.798 -63.810 1.00 44.69 355 ALA A CA 1
ATOM 2803 C C . ALA A 1 355 ? 9.788 -14.681 -62.758 1.00 44.69 355 ALA A C 1
ATOM 2805 O O . ALA A 1 355 ? 9.454 -15.860 -62.625 1.00 44.69 355 ALA A O 1
ATOM 2806 N N . THR A 1 356 ? 10.736 -14.137 -61.988 1.00 45.88 356 THR A N 1
ATOM 2807 C CA . THR A 1 356 ? 11.488 -14.893 -60.968 1.00 45.88 356 THR A CA 1
ATOM 2808 C C . THR A 1 356 ? 10.874 -14.804 -59.570 1.00 45.88 356 THR A C 1
ATOM 2810 O O . THR A 1 356 ? 11.037 -15.736 -58.784 1.00 45.88 356 THR A O 1
ATOM 2813 N N . ARG A 1 357 ? 10.082 -13.764 -59.268 1.00 43.66 357 ARG A N 1
ATOM 2814 C CA . ARG A 1 357 ? 9.313 -13.668 -58.010 1.00 43.66 357 ARG A CA 1
ATOM 2815 C C . ARG A 1 357 ? 8.038 -14.529 -58.015 1.00 43.66 357 ARG A C 1
ATOM 2817 O O . ARG A 1 357 ? 7.609 -14.992 -56.959 1.00 43.66 357 ARG A O 1
ATOM 2824 N N . ASN A 1 358 ? 7.503 -14.851 -59.195 1.00 43.03 358 ASN A N 1
ATOM 2825 C CA . ASN A 1 358 ? 6.305 -15.686 -59.374 1.00 43.03 358 ASN A CA 1
ATOM 2826 C C . ASN A 1 358 ? 6.459 -17.168 -58.986 1.00 43.03 358 ASN A C 1
ATOM 2828 O O . ASN A 1 358 ? 5.472 -17.899 -59.000 1.00 43.03 358 ASN A O 1
ATOM 2832 N N . LYS A 1 359 ? 7.663 -17.642 -58.642 1.00 49.09 359 LYS A N 1
ATOM 2833 C CA . LYS A 1 359 ? 7.884 -19.043 -58.234 1.00 49.09 359 LYS A CA 1
ATOM 2834 C C . LYS A 1 359 ? 8.054 -19.247 -56.725 1.00 49.09 359 LYS A C 1
ATOM 2836 O O . LYS A 1 359 ? 8.119 -20.390 -56.291 1.00 49.09 359 LYS A O 1
ATOM 2841 N N . LEU A 1 360 ? 8.107 -18.169 -55.935 1.00 45.06 360 LEU A N 1
ATOM 2842 C CA . LEU A 1 360 ? 8.277 -18.235 -54.473 1.00 45.06 360 LEU A CA 1
ATOM 2843 C C . LEU A 1 360 ? 7.048 -17.754 -53.685 1.00 45.06 360 LEU A C 1
ATOM 2845 O O . LEU A 1 360 ? 6.953 -18.030 -52.493 1.00 45.06 360 LEU A O 1
ATOM 2849 N N . SER A 1 361 ? 6.087 -17.094 -54.337 1.00 43.12 361 SER A N 1
ATOM 2850 C CA . SER A 1 361 ? 4.783 -16.780 -53.748 1.00 43.12 361 SER A CA 1
ATOM 2851 C C . SER A 1 361 ? 3.738 -17.768 -54.262 1.00 43.12 361 SER A C 1
ATOM 2853 O O . SER A 1 361 ? 3.217 -17.635 -55.367 1.00 43.12 361 SER A O 1
ATOM 2855 N N . GLY A 1 362 ? 3.433 -18.789 -53.463 1.00 43.75 362 GLY A N 1
ATOM 2856 C CA . GLY A 1 362 ? 2.326 -19.718 -53.700 1.00 43.75 362 GLY A CA 1
ATOM 2857 C C . GLY A 1 362 ? 0.944 -19.112 -53.420 1.00 43.75 362 GLY A C 1
ATOM 2858 O O . GLY A 1 362 ? 0.082 -19.817 -52.909 1.00 43.75 362 GLY A O 1
ATOM 2859 N N . ALA A 1 363 ? 0.721 -17.828 -53.711 1.00 47.16 363 ALA A N 1
ATOM 2860 C CA . ALA A 1 363 ? -0.547 -17.142 -53.471 1.00 47.16 363 ALA A CA 1
ATOM 2861 C C . ALA A 1 363 ? -1.195 -16.750 -54.805 1.00 47.16 363 ALA A C 1
ATOM 2863 O O . ALA A 1 363 ? -1.075 -15.630 -55.291 1.00 47.16 363 ALA A O 1
ATOM 2864 N N . LYS A 1 364 ? -1.906 -17.703 -55.414 1.00 46.38 364 LYS A N 1
ATOM 2865 C CA . LYS A 1 364 ? -2.609 -17.535 -56.699 1.00 46.38 364 LYS A CA 1
ATOM 2866 C C . LYS A 1 364 ? -3.854 -16.625 -56.619 1.00 46.38 364 LYS A C 1
ATOM 2868 O O . LYS A 1 364 ? -4.585 -16.552 -57.594 1.00 46.38 364 LYS A O 1
ATOM 2873 N N . GLY A 1 365 ? -4.108 -15.980 -55.475 1.00 52.78 365 GLY A N 1
ATOM 2874 C CA . GLY A 1 365 ? -5.280 -15.127 -55.235 1.00 52.78 365 GLY A CA 1
ATOM 2875 C C . GLY A 1 365 ? -4.978 -13.662 -54.903 1.00 52.78 365 GLY A C 1
ATOM 2876 O O . GLY A 1 365 ? -5.911 -12.875 -54.846 1.00 52.78 365 GLY A O 1
ATOM 2877 N N . ASP A 1 366 ? -3.712 -13.279 -54.698 1.00 53.69 366 ASP A N 1
ATOM 2878 C CA . ASP A 1 366 ? -3.372 -11.942 -54.167 1.00 53.69 366 ASP A CA 1
ATOM 2879 C C . ASP A 1 366 ? -3.098 -10.901 -55.274 1.00 53.69 366 ASP A C 1
ATOM 2881 O O . ASP A 1 366 ? -3.371 -9.713 -55.127 1.00 53.69 366 ASP A O 1
ATOM 2885 N N . ILE A 1 367 ? -2.646 -11.364 -56.446 1.00 56.44 367 ILE A N 1
ATOM 2886 C CA . ILE A 1 367 ? -2.259 -10.501 -57.577 1.00 56.44 367 ILE A CA 1
ATOM 2887 C C . ILE A 1 367 ? -3.482 -9.872 -58.274 1.00 56.44 367 ILE A C 1
ATOM 2889 O O . ILE A 1 367 ? -3.402 -8.753 -58.784 1.00 56.44 367 ILE A O 1
ATOM 2893 N N . ASP A 1 368 ? -4.621 -10.568 -58.296 1.00 59.34 368 ASP A N 1
ATOM 2894 C CA . ASP A 1 368 ? -5.846 -10.057 -58.927 1.00 59.34 368 ASP A CA 1
ATOM 2895 C C . ASP A 1 368 ? -6.531 -8.986 -58.059 1.00 59.34 368 ASP A C 1
ATOM 2897 O O . ASP A 1 368 ? -7.062 -8.007 -58.588 1.00 59.34 368 ASP A O 1
ATOM 2901 N N . GLU A 1 369 ? -6.454 -9.114 -56.729 1.00 63.34 369 GLU A N 1
ATOM 2902 C CA . GLU A 1 369 ? -6.913 -8.093 -55.775 1.00 63.34 369 GLU A CA 1
ATOM 2903 C C . GLU A 1 369 ? -6.019 -6.846 -55.809 1.00 63.34 369 GLU A C 1
ATOM 2905 O O . GLU A 1 369 ? -6.543 -5.730 -55.810 1.00 63.34 369 GLU A O 1
ATOM 2910 N N . ASP A 1 370 ? -4.696 -7.012 -55.947 1.00 63.84 370 ASP A N 1
ATOM 2911 C CA . ASP A 1 370 ? -3.753 -5.900 -56.141 1.00 63.84 370 ASP A CA 1
ATOM 2912 C C . ASP A 1 370 ? -4.120 -5.079 -57.375 1.00 63.84 370 ASP A C 1
ATOM 2914 O O . ASP A 1 370 ? -4.330 -3.867 -57.296 1.00 63.84 370 ASP A O 1
ATOM 2918 N N . ARG A 1 371 ? -4.305 -5.752 -58.513 1.00 71.62 371 ARG A N 1
ATOM 2919 C CA . ARG A 1 371 ? -4.637 -5.095 -59.778 1.00 71.62 371 ARG A CA 1
ATOM 2920 C C . ARG A 1 371 ? -6.018 -4.431 -59.739 1.00 71.62 371 ARG A C 1
ATOM 2922 O O . ARG A 1 371 ? -6.208 -3.365 -60.324 1.00 71.62 371 ARG A O 1
ATOM 2929 N N . ALA A 1 372 ? -6.978 -5.031 -59.035 1.00 73.56 372 ALA A N 1
ATOM 2930 C CA . ALA A 1 372 ? -8.298 -4.446 -58.823 1.00 73.56 372 ALA A CA 1
ATOM 2931 C C . ALA A 1 372 ? -8.251 -3.233 -57.877 1.00 73.56 372 ALA A C 1
ATOM 2933 O O . ALA A 1 372 ? -8.966 -2.256 -58.099 1.00 73.56 372 ALA A O 1
ATOM 2934 N N . SER A 1 373 ? -7.403 -3.262 -56.846 1.00 73.81 373 SER A N 1
ATOM 2935 C CA . SER A 1 373 ? -7.206 -2.138 -55.924 1.00 73.81 373 SER A CA 1
ATOM 2936 C C . SER A 1 373 ? -6.544 -0.940 -56.614 1.00 73.81 373 SER A C 1
ATOM 2938 O O . SER A 1 373 ? -7.013 0.188 -56.463 1.00 73.81 373 SER A O 1
ATOM 2940 N N . GLU A 1 374 ? -5.562 -1.180 -57.487 1.00 76.50 374 GLU A N 1
ATOM 2941 C CA . GLU A 1 374 ? -4.949 -0.144 -58.325 1.00 76.50 374 GLU A CA 1
ATOM 2942 C C . GLU A 1 374 ? -5.960 0.477 -59.298 1.00 76.50 374 GLU A C 1
ATOM 2944 O O . GLU A 1 374 ? -6.015 1.699 -59.448 1.00 76.50 374 GLU A O 1
ATOM 2949 N N . GLN A 1 375 ? -6.818 -0.338 -59.920 1.00 79.56 375 GLN A N 1
ATOM 2950 C CA . GLN A 1 375 ? -7.879 0.158 -60.801 1.00 79.56 375 GLN A CA 1
ATOM 2951 C C . GLN A 1 375 ? -8.908 1.010 -60.048 1.00 79.56 375 GLN A C 1
ATOM 2953 O O . GLN A 1 375 ? -9.318 2.053 -60.559 1.00 79.56 375 GLN A O 1
ATOM 2958 N N . ARG A 1 376 ? -9.284 0.624 -58.820 1.00 81.06 376 ARG A N 1
ATOM 2959 C CA . ARG A 1 376 ? -10.183 1.413 -57.959 1.00 81.06 376 ARG A CA 1
ATOM 2960 C C . ARG A 1 376 ? -9.563 2.756 -57.570 1.00 81.06 376 ARG A C 1
ATOM 2962 O O . ARG A 1 376 ? -10.234 3.782 -57.664 1.00 81.06 376 ARG A O 1
ATOM 2969 N N . ILE A 1 377 ? -8.278 2.779 -57.212 1.00 80.62 377 ILE A N 1
ATOM 2970 C CA . ILE A 1 377 ? -7.550 4.019 -56.893 1.00 80.62 377 ILE A CA 1
ATOM 2971 C C . ILE A 1 377 ? -7.469 4.933 -58.124 1.00 80.62 377 ILE A C 1
ATOM 2973 O O . ILE A 1 377 ? -7.766 6.125 -58.031 1.00 80.62 377 ILE A O 1
ATOM 2977 N N . MET A 1 378 ? -7.155 4.380 -59.297 1.00 79.88 378 MET A N 1
ATOM 2978 C CA . MET A 1 378 ? -7.131 5.134 -60.555 1.00 79.88 378 MET A CA 1
ATOM 2979 C C . MET A 1 378 ? -8.510 5.698 -60.917 1.00 79.88 378 MET A C 1
ATOM 2981 O O . MET A 1 378 ? -8.615 6.847 -61.351 1.00 79.88 378 MET A O 1
ATOM 2985 N N . GLN A 1 379 ? -9.580 4.940 -60.672 1.00 81.75 379 GLN A N 1
ATOM 2986 C CA . GLN A 1 379 ? -10.948 5.400 -60.885 1.00 81.75 379 GLN A CA 1
ATOM 2987 C C . GLN A 1 379 ? -11.305 6.574 -59.957 1.00 81.75 379 GLN A C 1
ATOM 2989 O O . GLN A 1 379 ? -11.851 7.568 -60.432 1.00 81.75 379 GLN A O 1
ATOM 2994 N N . ILE A 1 380 ? -10.926 6.518 -58.674 1.00 82.19 380 ILE A N 1
ATOM 2995 C CA . ILE A 1 380 ? -11.120 7.615 -57.704 1.00 82.19 380 ILE A CA 1
ATOM 2996 C C . ILE A 1 380 ? -10.330 8.871 -58.106 1.00 82.19 380 ILE A C 1
ATOM 2998 O O . ILE A 1 380 ? -10.819 9.992 -57.967 1.00 82.19 380 ILE A O 1
ATOM 3002 N N . LEU A 1 381 ? -9.117 8.709 -58.636 1.00 79.69 381 LEU A N 1
ATOM 3003 C CA . LEU A 1 381 ? -8.305 9.836 -59.100 1.00 79.69 381 LEU A CA 1
ATOM 3004 C C . LEU A 1 381 ? -8.895 10.487 -60.357 1.00 79.69 381 LEU A C 1
ATOM 3006 O O . LEU A 1 381 ? -8.928 11.717 -60.448 1.00 79.69 381 LEU A O 1
ATOM 3010 N N . SER A 1 382 ? -9.411 9.671 -61.280 1.00 81.31 382 SER A N 1
ATOM 3011 C CA . SER A 1 382 ? -10.015 10.109 -62.545 1.00 81.31 382 SER A CA 1
ATOM 3012 C C . SER A 1 382 ? -11.444 10.656 -62.429 1.00 81.31 382 SER A C 1
ATOM 3014 O O . SER A 1 382 ? -11.921 11.301 -63.359 1.00 81.31 382 SER A O 1
ATOM 3016 N N . SER A 1 383 ? -12.143 10.416 -61.315 1.00 79.81 383 SER A N 1
ATOM 3017 C CA . SER A 1 383 ? -13.526 10.867 -61.130 1.00 79.81 383 SER A CA 1
ATOM 3018 C C . SER A 1 383 ? -13.605 12.383 -60.914 1.00 79.81 383 SER A C 1
ATOM 3020 O O . SER A 1 383 ? -12.644 13.019 -60.495 1.00 79.81 383 SER A O 1
ATOM 3022 N N . ASN A 1 384 ? -14.764 12.998 -61.148 1.00 85.44 384 ASN A N 1
ATOM 3023 C CA . ASN A 1 384 ? -14.961 14.440 -60.925 1.00 85.44 384 ASN A CA 1
ATOM 3024 C C . ASN A 1 384 ? -15.351 14.779 -59.472 1.00 85.44 384 ASN A C 1
ATOM 3026 O O . ASN A 1 384 ? -16.033 15.770 -59.227 1.00 85.44 384 ASN A O 1
ATOM 3030 N N . TRP A 1 385 ? -14.969 13.939 -58.505 1.00 85.31 385 TRP A N 1
ATOM 3031 C CA . TRP A 1 385 ? -15.298 14.146 -57.093 1.00 85.31 385 TRP A CA 1
ATOM 3032 C C . TRP A 1 385 ? -14.569 15.352 -56.496 1.00 85.31 385 TRP A C 1
ATOM 3034 O O . TRP A 1 385 ? -13.472 15.716 -56.936 1.00 85.31 385 TRP A O 1
ATOM 3044 N N . SER A 1 386 ? -15.168 15.933 -55.454 1.00 82.56 386 SER A N 1
ATOM 3045 C CA . SER A 1 386 ? -14.532 16.960 -54.626 1.00 82.56 386 SER A CA 1
ATOM 3046 C C . SER A 1 386 ? -13.196 16.449 -54.077 1.00 82.56 386 SER A C 1
ATOM 3048 O O . SER A 1 386 ? -13.060 15.272 -53.744 1.00 82.56 386 SER A O 1
ATOM 3050 N N . THR A 1 387 ? -12.198 17.323 -53.934 1.00 79.25 387 THR A N 1
ATOM 3051 C CA . THR A 1 387 ? -10.887 16.967 -53.360 1.00 79.25 387 THR A CA 1
ATOM 3052 C C . THR A 1 387 ? -11.012 16.322 -51.981 1.00 79.25 387 THR A C 1
ATOM 3054 O O . THR A 1 387 ? -10.287 15.375 -51.689 1.00 79.25 387 THR A O 1
ATOM 3057 N N . VAL A 1 388 ? -11.965 16.769 -51.160 1.00 80.56 388 VAL A N 1
ATOM 3058 C CA . VAL A 1 388 ? -12.220 16.193 -49.830 1.00 80.56 388 VAL A CA 1
ATOM 3059 C C . VAL A 1 388 ? -12.791 14.775 -49.941 1.00 80.56 388 VAL A C 1
ATOM 3061 O O . VAL A 1 388 ? -12.359 13.877 -49.221 1.00 80.56 388 VAL A O 1
ATOM 3064 N N . GLU A 1 389 ? -13.702 14.544 -50.885 1.00 82.06 389 GLU A N 1
ATOM 3065 C CA . GLU A 1 389 ? -14.306 13.226 -51.127 1.00 82.06 389 GLU A CA 1
ATOM 3066 C C . GLU A 1 389 ? -13.305 12.242 -51.742 1.00 82.06 389 GLU A C 1
ATOM 3068 O O . GLU A 1 389 ? -13.252 11.084 -51.330 1.00 82.06 389 GLU A O 1
ATOM 3073 N N . LYS A 1 390 ? -12.445 12.704 -52.660 1.00 85.38 390 LYS A N 1
ATOM 3074 C CA . LYS A 1 390 ? -11.343 11.899 -53.208 1.00 85.38 390 LYS A CA 1
ATOM 3075 C C . LYS A 1 390 ? -10.372 11.471 -52.122 1.00 85.38 390 LYS A C 1
ATOM 3077 O O . LYS A 1 390 ? -10.003 10.303 -52.068 1.00 85.38 390 LYS A O 1
ATOM 3082 N N . VAL A 1 391 ? -9.969 12.394 -51.249 1.00 79.75 391 VAL A N 1
ATOM 3083 C CA . VAL A 1 391 ? -9.074 12.079 -50.130 1.00 79.75 391 VAL A CA 1
ATOM 3084 C C . VAL A 1 391 ? -9.751 11.099 -49.173 1.00 79.75 391 VAL A C 1
ATOM 3086 O O . VAL A 1 391 ? -9.120 10.117 -48.788 1.00 79.75 391 VAL A O 1
ATOM 3089 N N . GLY A 1 392 ? -11.035 11.284 -48.854 1.00 83.19 392 GLY A N 1
ATOM 3090 C CA . GLY A 1 392 ? -11.797 10.339 -48.031 1.00 83.19 392 GLY A CA 1
ATOM 3091 C C . GLY A 1 392 ? -11.834 8.926 -48.624 1.00 83.19 392 GLY A C 1
ATOM 3092 O O . GLY A 1 392 ? -11.485 7.961 -47.944 1.00 83.19 392 GLY A O 1
ATOM 3093 N N . ALA A 1 393 ? -12.171 8.804 -49.909 1.00 83.44 393 ALA A N 1
ATOM 3094 C CA . ALA A 1 393 ? -12.236 7.520 -50.602 1.00 83.44 393 ALA A CA 1
ATOM 3095 C C . ALA A 1 393 ? -10.859 6.858 -50.781 1.00 83.44 393 ALA A C 1
ATOM 3097 O O . ALA A 1 393 ? -10.724 5.654 -50.568 1.00 83.44 393 ALA A O 1
ATOM 3098 N N . MET A 1 394 ? -9.816 7.635 -51.093 1.00 82.75 394 MET A N 1
ATOM 3099 C CA . MET A 1 394 ? -8.440 7.129 -51.144 1.00 82.75 394 MET A CA 1
ATOM 3100 C C . MET A 1 394 ? -7.971 6.632 -49.778 1.00 82.75 394 MET A C 1
ATOM 3102 O O . MET A 1 394 ? -7.330 5.591 -49.687 1.00 82.75 394 MET A O 1
ATOM 3106 N N . THR A 1 395 ? -8.312 7.341 -48.701 1.00 84.12 395 THR A N 1
ATOM 3107 C CA . THR A 1 395 ? -7.930 6.933 -47.344 1.00 84.12 395 THR A CA 1
ATOM 3108 C C . THR A 1 395 ? -8.620 5.626 -46.947 1.00 84.12 395 THR A C 1
ATOM 3110 O O . THR A 1 395 ? -7.994 4.776 -46.315 1.00 84.12 395 THR A O 1
ATOM 3113 N N . ALA A 1 396 ? -9.876 5.424 -47.358 1.00 83.81 396 ALA A N 1
ATOM 3114 C CA . ALA A 1 396 ? -10.606 4.181 -47.126 1.00 83.81 396 ALA A CA 1
ATOM 3115 C C . ALA A 1 396 ? -9.991 2.987 -47.882 1.00 83.81 396 ALA A C 1
ATOM 3117 O O . ALA A 1 396 ? -9.779 1.933 -47.279 1.00 83.81 396 ALA A O 1
ATOM 3118 N N . GLU A 1 397 ? -9.630 3.151 -49.160 1.00 83.00 397 GLU A N 1
ATOM 3119 C CA . GLU A 1 397 ? -8.960 2.084 -49.922 1.00 83.00 397 GLU A CA 1
ATOM 3120 C C . GLU A 1 397 ? -7.547 1.800 -49.384 1.00 83.00 397 GLU A C 1
ATOM 3122 O O . GLU A 1 397 ? -7.170 0.640 -49.235 1.00 83.00 397 GLU A O 1
ATOM 3127 N N . LEU A 1 398 ? -6.786 2.821 -48.971 1.00 79.50 398 LEU A N 1
ATOM 3128 C CA . LEU A 1 398 ? -5.477 2.629 -48.331 1.00 79.50 398 LEU A CA 1
ATOM 3129 C C . LEU A 1 398 ? -5.579 1.927 -46.971 1.00 79.50 398 LEU A C 1
ATOM 3131 O O . LEU A 1 398 ? -4.711 1.125 -46.626 1.00 79.50 398 LEU A O 1
ATOM 3135 N N . ALA A 1 399 ? -6.631 2.198 -46.193 1.00 78.44 399 ALA A N 1
ATOM 3136 C CA . ALA A 1 399 ? -6.897 1.480 -44.949 1.00 78.44 399 ALA A CA 1
ATOM 3137 C C . ALA A 1 399 ? -7.221 0.001 -45.209 1.00 78.44 399 ALA A C 1
ATOM 3139 O O . ALA A 1 399 ? -6.781 -0.860 -44.448 1.00 78.44 399 ALA A O 1
ATOM 3140 N N . LYS A 1 400 ? -7.934 -0.295 -46.302 1.00 78.62 400 LYS A N 1
ATOM 3141 C CA . LYS A 1 400 ? -8.272 -1.656 -46.734 1.00 78.62 400 LYS A CA 1
ATOM 3142 C C . LYS A 1 400 ? -7.055 -2.434 -47.251 1.00 78.62 400 LYS A C 1
ATOM 3144 O O . LYS A 1 400 ? -6.905 -3.609 -46.935 1.00 78.62 400 LYS A O 1
ATOM 3149 N N . ILE A 1 401 ? -6.154 -1.777 -47.982 1.00 74.44 401 ILE A N 1
ATOM 3150 C CA . ILE A 1 401 ? -4.877 -2.370 -48.412 1.00 74.44 401 ILE A CA 1
ATOM 3151 C C . ILE A 1 401 ? -3.986 -2.631 -47.191 1.00 74.44 401 ILE A C 1
ATOM 3153 O O . ILE A 1 401 ? -3.486 -3.737 -47.009 1.00 74.44 401 ILE A O 1
ATOM 3157 N N . ARG A 1 402 ? -3.866 -1.659 -46.274 1.00 70.12 402 ARG A N 1
ATOM 3158 C CA . ARG A 1 402 ? -3.103 -1.845 -45.028 1.00 70.12 402 ARG A CA 1
ATOM 3159 C C . ARG A 1 402 ? -3.656 -2.960 -44.148 1.00 70.12 402 ARG A C 1
ATOM 3161 O O . ARG A 1 402 ? -2.868 -3.668 -43.532 1.00 70.12 402 ARG A O 1
ATOM 3168 N N . SER A 1 403 ? -4.976 -3.114 -44.044 1.00 68.81 403 SER A N 1
ATOM 3169 C CA . SER A 1 403 ? -5.552 -4.198 -43.244 1.00 68.81 403 SER A CA 1
ATOM 3170 C C . SER A 1 403 ? -5.309 -5.568 -43.873 1.00 68.81 403 SER A C 1
ATOM 3172 O O . SER A 1 403 ? -5.114 -6.525 -43.132 1.00 68.81 403 SER A O 1
ATOM 3174 N N . ARG A 1 404 ? -5.250 -5.670 -45.204 1.00 67.19 404 ARG A N 1
ATOM 3175 C CA . ARG A 1 404 ? -4.856 -6.904 -45.892 1.00 67.19 404 ARG A CA 1
ATOM 3176 C C . ARG A 1 404 ? -3.370 -7.224 -45.690 1.00 67.19 404 ARG A C 1
ATOM 3178 O O . ARG A 1 404 ? -3.038 -8.349 -45.339 1.00 67.19 404 ARG A O 1
ATOM 3185 N N . ASP A 1 405 ? -2.492 -6.233 -45.829 1.00 62.22 405 ASP A N 1
ATOM 3186 C CA . ASP A 1 405 ? -1.040 -6.462 -45.861 1.00 62.22 405 ASP A CA 1
ATOM 3187 C C . ASP A 1 405 ? -0.391 -6.505 -44.457 1.00 62.22 405 ASP A C 1
ATOM 3189 O O . ASP A 1 405 ? 0.734 -6.989 -44.292 1.00 62.22 405 ASP A O 1
ATOM 3193 N N . HIS A 1 406 ? -1.073 -6.007 -43.416 1.00 59.91 406 HIS A N 1
ATOM 3194 C CA . HIS A 1 406 ? -0.539 -5.928 -42.046 1.00 59.91 406 HIS A CA 1
ATOM 3195 C C . HIS A 1 406 ? -1.363 -6.648 -40.965 1.00 59.91 406 HIS A C 1
ATOM 3197 O O . HIS A 1 406 ? -1.027 -6.545 -39.782 1.00 59.91 406 HIS A O 1
ATOM 3203 N N . ALA A 1 407 ? -2.397 -7.423 -41.308 1.00 53.41 407 ALA A N 1
ATOM 3204 C CA . ALA A 1 407 ? -3.145 -8.194 -40.313 1.00 53.41 407 ALA A CA 1
ATOM 3205 C C . ALA A 1 407 ? -2.580 -9.616 -40.118 1.00 53.41 407 ALA A C 1
ATOM 3207 O O . ALA A 1 407 ? -2.818 -10.521 -40.904 1.00 53.41 407 ALA A O 1
ATOM 3208 N N . GLY A 1 408 ? -1.871 -9.837 -39.006 1.00 55.12 408 GLY A N 1
ATOM 3209 C CA . GLY A 1 408 ? -1.819 -11.130 -38.300 1.00 55.12 408 GLY A CA 1
ATOM 3210 C C . GLY A 1 408 ? -0.940 -12.260 -38.860 1.00 55.12 408 GLY A C 1
ATOM 3211 O O . GLY A 1 408 ? -0.427 -13.053 -38.065 1.00 55.12 408 GLY A O 1
ATOM 3212 N N . ASP A 1 409 ? -0.703 -12.338 -40.168 1.00 58.28 409 ASP A N 1
ATOM 3213 C CA . ASP A 1 409 ? -0.081 -13.528 -40.771 1.00 58.28 409 ASP A CA 1
ATOM 3214 C C . ASP A 1 409 ? 1.422 -13.654 -40.511 1.00 58.28 409 ASP A C 1
ATOM 3216 O O . ASP A 1 409 ? 1.921 -14.762 -40.307 1.00 58.28 409 ASP A O 1
ATOM 3220 N N . THR A 1 410 ? 2.153 -12.544 -40.408 1.00 60.50 410 THR A N 1
ATOM 3221 C CA . THR A 1 410 ? 3.582 -12.580 -40.057 1.00 60.50 410 THR A CA 1
ATOM 3222 C C . THR A 1 410 ? 3.790 -13.028 -38.612 1.00 60.50 410 THR A C 1
ATOM 3224 O O . THR A 1 410 ? 4.624 -13.892 -38.352 1.00 60.50 410 THR A O 1
ATOM 3227 N N . ILE A 1 411 ? 2.978 -12.541 -37.671 1.00 63.97 411 ILE A N 1
ATOM 3228 C CA . ILE A 1 411 ? 3.063 -12.934 -36.256 1.00 63.97 411 ILE A CA 1
ATOM 3229 C C . ILE A 1 411 ? 2.651 -14.399 -36.076 1.00 63.97 411 ILE A C 1
ATOM 3231 O O . ILE A 1 411 ? 3.329 -15.140 -35.367 1.00 63.97 411 ILE A O 1
ATOM 3235 N N . LEU A 1 412 ? 1.586 -14.857 -36.743 1.00 67.31 412 LEU A N 1
ATOM 3236 C CA . LEU A 1 412 ? 1.159 -16.258 -36.684 1.00 67.31 412 LEU A CA 1
ATOM 3237 C C . LEU A 1 412 ? 2.162 -17.204 -37.361 1.00 67.31 412 LEU A C 1
ATOM 3239 O O . LEU A 1 412 ? 2.381 -18.315 -36.865 1.00 67.31 412 LEU A O 1
ATOM 3243 N N . ALA A 1 413 ? 2.799 -16.786 -38.459 1.00 70.56 413 ALA A N 1
ATOM 3244 C CA . ALA A 1 413 ? 3.865 -17.545 -39.108 1.00 70.56 413 ALA A CA 1
ATOM 3245 C C . ALA A 1 413 ? 5.110 -17.652 -38.213 1.00 70.56 413 ALA A C 1
ATOM 3247 O O . ALA A 1 413 ? 5.626 -18.756 -38.018 1.00 70.56 413 ALA A O 1
ATOM 3248 N N . GLU A 1 414 ? 5.543 -16.552 -37.594 1.00 72.06 414 GLU A N 1
ATOM 3249 C CA . GLU A 1 414 ? 6.651 -16.554 -36.631 1.00 72.06 414 GLU A CA 1
ATOM 3250 C C . GLU A 1 414 ? 6.309 -17.366 -35.371 1.00 72.06 414 GLU A C 1
ATOM 3252 O O . GLU A 1 414 ? 7.128 -18.140 -34.875 1.00 72.06 414 GLU A O 1
ATOM 3257 N N . GLN A 1 415 ? 5.058 -17.327 -34.907 1.00 78.12 415 GLN A N 1
ATOM 3258 C CA . GLN A 1 415 ? 4.600 -18.148 -33.786 1.00 78.12 415 GLN A CA 1
ATOM 3259 C C . GLN A 1 415 ? 4.585 -19.649 -34.127 1.00 78.12 415 GLN A C 1
ATOM 3261 O O . GLN A 1 415 ? 4.900 -20.482 -33.273 1.00 78.12 415 GLN A O 1
ATOM 3266 N N . LYS A 1 416 ? 4.258 -20.026 -35.372 1.00 81.12 416 LYS A N 1
ATOM 3267 C CA . LYS A 1 416 ? 4.372 -21.415 -35.852 1.00 81.12 416 LYS A CA 1
ATOM 3268 C C . LYS A 1 416 ? 5.835 -21.866 -35.924 1.00 81.12 416 LYS A C 1
ATOM 3270 O O . LYS A 1 416 ? 6.127 -22.979 -35.481 1.00 81.12 416 LYS A O 1
ATOM 3275 N N . LYS A 1 417 ? 6.751 -21.011 -36.396 1.00 87.81 417 LYS A N 1
ATOM 3276 C CA . LYS A 1 417 ? 8.201 -21.289 -36.401 1.00 87.81 417 LYS A CA 1
ATOM 3277 C C . LYS A 1 417 ? 8.746 -21.473 -34.982 1.00 87.81 417 LYS A C 1
ATOM 3279 O O . LYS A 1 417 ? 9.414 -22.468 -34.714 1.00 87.81 417 LYS A O 1
ATOM 3284 N N . LEU A 1 418 ? 8.376 -20.600 -34.042 1.00 84.19 418 LEU A N 1
ATOM 3285 C CA . LEU A 1 418 ? 8.774 -20.715 -32.631 1.00 84.19 418 LEU A CA 1
ATOM 3286 C C . LEU A 1 418 ? 8.265 -22.003 -31.971 1.00 84.19 418 LEU A C 1
ATOM 3288 O O . LEU A 1 418 ? 8.995 -22.634 -31.204 1.00 84.19 418 LEU A O 1
ATOM 3292 N N . LYS A 1 419 ? 7.034 -22.426 -32.288 1.00 90.88 419 LYS A N 1
ATOM 3293 C CA . LYS A 1 419 ? 6.482 -23.710 -31.825 1.00 90.88 419 LYS A CA 1
ATOM 3294 C C . LYS A 1 419 ? 7.228 -24.909 -32.414 1.00 90.88 419 LYS A C 1
ATOM 3296 O O . LYS A 1 419 ? 7.369 -25.920 -31.729 1.00 90.88 419 LYS A O 1
ATOM 3301 N N . HIS A 1 420 ? 7.684 -24.823 -33.663 1.00 90.88 420 HIS A N 1
ATOM 3302 C CA . HIS A 1 420 ? 8.484 -25.876 -34.290 1.00 90.88 420 HIS A CA 1
ATOM 3303 C C . HIS A 1 420 ? 9.862 -26.003 -33.626 1.00 90.88 420 HIS A C 1
ATOM 3305 O O . HIS A 1 420 ? 10.209 -27.095 -33.179 1.00 90.88 420 HIS A O 1
ATOM 3311 N N . LEU A 1 421 ? 10.569 -24.884 -33.437 1.00 91.25 421 LEU A N 1
ATOM 3312 C CA . LEU A 1 421 ? 11.869 -24.851 -32.758 1.00 91.25 421 LEU A CA 1
ATOM 3313 C C . LEU A 1 421 ? 11.785 -25.367 -31.313 1.00 91.25 421 LEU A C 1
ATOM 3315 O O . LEU A 1 421 ? 12.637 -26.138 -30.884 1.00 91.25 421 LEU A O 1
ATOM 3319 N N . HIS A 1 422 ? 10.721 -25.032 -30.574 1.00 91.50 422 HIS A N 1
ATOM 3320 C CA . HIS A 1 422 ? 10.505 -25.574 -29.225 1.00 91.50 422 HIS A CA 1
ATOM 3321 C C . HIS A 1 422 ? 10.381 -27.103 -29.201 1.00 91.50 422 HIS A C 1
ATOM 3323 O O . HIS A 1 422 ? 10.921 -27.752 -28.306 1.00 91.50 422 HIS A O 1
ATOM 3329 N N . LYS A 1 423 ? 9.684 -27.696 -30.179 1.00 93.62 423 LYS A N 1
ATOM 3330 C CA . LYS A 1 423 ? 9.561 -29.160 -30.281 1.00 93.62 423 LYS A CA 1
ATOM 3331 C C . LYS A 1 423 ? 10.898 -29.820 -30.606 1.00 93.62 423 LYS A C 1
ATOM 3333 O O . LYS A 1 423 ? 11.166 -30.921 -30.135 1.00 93.62 423 LYS A O 1
ATOM 3338 N N . GLU A 1 424 ? 11.724 -29.159 -31.406 1.00 92.19 424 GLU A N 1
ATOM 3339 C CA . GLU A 1 424 ? 13.037 -29.663 -31.793 1.00 92.19 424 GLU A CA 1
ATOM 3340 C C . GLU A 1 424 ? 14.036 -29.599 -30.632 1.00 92.19 424 GLU A C 1
ATOM 3342 O O . GLU A 1 424 ? 14.718 -30.585 -30.364 1.00 92.19 424 GLU A O 1
ATOM 3347 N N . ILE A 1 425 ? 14.020 -28.511 -29.854 1.00 90.44 425 ILE A N 1
ATOM 3348 C CA . ILE A 1 425 ? 14.781 -28.394 -28.602 1.00 90.44 425 ILE A CA 1
ATOM 3349 C C . ILE A 1 425 ? 14.372 -29.492 -27.615 1.00 90.44 425 ILE A C 1
ATOM 3351 O O . ILE A 1 425 ? 15.238 -30.170 -27.068 1.00 90.44 425 ILE A O 1
ATOM 3355 N N . ALA A 1 426 ? 13.070 -29.724 -27.422 1.00 90.44 426 ALA A N 1
ATOM 3356 C CA . ALA A 1 426 ? 12.589 -30.785 -26.536 1.00 90.44 426 ALA A CA 1
ATOM 3357 C C . ALA A 1 426 ? 13.050 -32.181 -26.994 1.00 90.44 426 ALA A C 1
ATOM 3359 O O . ALA A 1 426 ? 13.489 -32.988 -26.175 1.00 90.44 426 ALA A O 1
ATOM 3360 N N . ARG A 1 427 ? 13.023 -32.451 -28.307 1.00 92.12 427 ARG A N 1
ATOM 3361 C CA . ARG A 1 427 ? 13.540 -33.704 -28.878 1.00 92.12 427 ARG A CA 1
ATOM 3362 C C . ARG A 1 427 ? 15.045 -33.857 -28.638 1.00 92.12 427 ARG A C 1
ATOM 3364 O O . ARG A 1 427 ? 15.480 -34.938 -28.253 1.00 92.12 427 ARG A O 1
ATOM 3371 N N . LEU A 1 428 ? 15.831 -32.799 -28.845 1.00 92.56 428 LEU A N 1
ATOM 3372 C CA . LEU A 1 428 ? 17.280 -32.817 -28.619 1.00 92.56 428 LEU A CA 1
ATOM 3373 C C . LEU A 1 428 ? 17.623 -33.007 -27.138 1.00 92.56 428 LEU A C 1
ATOM 3375 O O . LEU A 1 428 ? 18.538 -33.760 -26.820 1.00 92.56 428 LEU A O 1
ATOM 3379 N N . MET A 1 429 ? 16.869 -32.386 -26.228 1.00 87.44 429 MET A N 1
ATOM 3380 C CA . MET A 1 429 ? 17.023 -32.614 -24.789 1.00 87.44 429 MET A CA 1
ATOM 3381 C C . MET A 1 429 ? 16.756 -34.074 -24.421 1.00 87.44 429 MET A C 1
ATOM 3383 O O . MET A 1 429 ? 17.559 -34.675 -23.715 1.00 87.44 429 MET A O 1
ATOM 3387 N N . GLN A 1 430 ? 15.694 -34.669 -24.965 1.00 88.75 430 GLN A N 1
ATOM 3388 C CA . GLN A 1 430 ? 15.373 -36.076 -24.734 1.00 88.75 430 GLN A CA 1
ATOM 3389 C C . GLN A 1 430 ? 16.453 -37.014 -25.303 1.00 88.75 430 GLN A C 1
ATOM 3391 O O . GLN A 1 430 ? 16.837 -37.984 -24.656 1.00 88.75 430 GLN A O 1
ATOM 3396 N N . GLN A 1 431 ? 17.004 -36.709 -26.482 1.00 87.88 431 GLN A N 1
ATOM 3397 C CA . GLN A 1 431 ? 18.140 -37.451 -27.044 1.00 87.88 431 GLN A CA 1
ATOM 3398 C C . GLN A 1 431 ? 19.398 -37.319 -26.177 1.00 87.88 431 GLN A C 1
ATOM 3400 O O . GLN A 1 431 ? 20.121 -38.294 -25.990 1.00 87.88 431 GLN A O 1
ATOM 3405 N N . LEU A 1 432 ? 19.646 -36.140 -25.610 1.00 81.62 432 LEU A N 1
ATOM 3406 C CA . LEU A 1 432 ? 20.792 -35.885 -24.743 1.00 81.62 432 LEU A CA 1
ATOM 3407 C C . LEU A 1 432 ? 20.661 -36.594 -23.386 1.00 81.62 432 LEU A C 1
ATOM 3409 O O . LEU A 1 432 ? 21.661 -37.057 -22.844 1.00 81.62 432 LEU A O 1
ATOM 3413 N N . GLU A 1 433 ? 19.445 -36.732 -22.858 1.00 83.12 433 GLU A N 1
ATOM 3414 C CA . GLU A 1 433 ? 19.162 -37.568 -21.685 1.00 83.12 433 GLU A CA 1
ATOM 3415 C C . GLU A 1 433 ? 19.381 -39.056 -21.978 1.00 83.12 433 GLU A C 1
ATOM 3417 O O . GLU A 1 433 ? 20.008 -39.741 -21.174 1.00 83.12 433 GLU A O 1
ATOM 3422 N N . VAL A 1 434 ? 18.961 -39.546 -23.150 1.00 79.81 434 VAL A N 1
ATOM 3423 C CA . VAL A 1 434 ? 19.204 -40.936 -23.577 1.00 79.81 434 VAL A CA 1
ATOM 3424 C C . VAL A 1 434 ? 20.700 -41.220 -23.752 1.00 79.81 434 VAL A C 1
ATOM 3426 O O . VAL A 1 434 ? 21.177 -42.256 -23.296 1.00 79.81 434 VAL A O 1
ATOM 3429 N N . VAL A 1 435 ? 21.461 -40.295 -24.345 1.00 75.94 435 VAL A N 1
ATOM 3430 C CA . VAL A 1 435 ? 22.925 -40.420 -24.488 1.00 75.94 435 VAL A CA 1
ATOM 3431 C C . VAL A 1 435 ? 23.629 -40.353 -23.130 1.00 75.94 435 VAL A C 1
ATOM 3433 O O . VAL A 1 435 ? 24.581 -41.089 -22.902 1.00 75.94 435 VAL A O 1
ATOM 3436 N N . LYS A 1 436 ? 23.150 -39.527 -22.190 1.00 75.12 436 LYS A N 1
ATOM 3437 C CA . LYS A 1 436 ? 23.667 -39.509 -20.809 1.00 75.12 436 LYS A CA 1
ATOM 3438 C C . LYS A 1 436 ? 23.323 -40.772 -20.016 1.00 75.12 436 LYS A C 1
ATOM 3440 O O . LYS A 1 436 ? 24.060 -41.114 -19.097 1.00 75.12 436 LYS A O 1
ATOM 3445 N N . ALA A 1 437 ? 22.211 -41.430 -20.336 1.00 69.38 437 ALA A N 1
ATOM 3446 C CA . ALA A 1 437 ? 21.774 -42.665 -19.691 1.00 69.38 437 ALA A CA 1
ATOM 3447 C C . ALA A 1 437 ? 22.450 -43.925 -20.264 1.00 69.38 437 ALA A C 1
ATOM 3449 O O . ALA A 1 437 ? 22.334 -44.993 -19.664 1.00 69.38 437 ALA A O 1
ATOM 3450 N N . GLN A 1 438 ? 23.163 -43.826 -21.392 1.00 66.88 438 GLN A N 1
ATOM 3451 C CA . GLN A 1 438 ? 24.013 -44.910 -21.880 1.00 66.88 438 GLN A CA 1
ATOM 3452 C C . GLN A 1 438 ? 25.303 -44.970 -21.041 1.00 66.88 438 GLN A C 1
ATOM 3454 O O . GLN A 1 438 ? 26.072 -44.007 -21.043 1.00 66.88 438 GLN A O 1
ATOM 3459 N N . PRO A 1 439 ? 25.563 -46.068 -20.305 1.00 50.72 439 PRO A N 1
ATOM 3460 C CA . PRO A 1 439 ? 26.816 -46.226 -19.583 1.00 50.72 439 PRO A CA 1
ATOM 3461 C C . PRO A 1 439 ? 27.962 -46.362 -20.589 1.00 50.72 439 PRO A C 1
ATOM 3463 O O . PRO A 1 439 ? 27.861 -47.123 -21.551 1.00 50.72 439 PRO A O 1
ATOM 3466 N N . ALA A 1 440 ? 29.041 -45.612 -20.358 1.00 52.53 440 ALA A N 1
ATOM 3467 C CA . ALA A 1 440 ? 30.282 -45.744 -21.108 1.00 52.53 440 ALA A CA 1
ATOM 3468 C C . ALA A 1 440 ? 30.774 -47.198 -21.019 1.00 52.53 440 ALA A C 1
ATOM 3470 O O . ALA A 1 440 ? 31.107 -47.670 -19.932 1.00 52.53 440 ALA A O 1
ATOM 3471 N N . THR A 1 441 ? 30.747 -47.902 -22.150 1.00 44.34 441 THR A N 1
ATOM 3472 C CA . THR A 1 441 ? 31.414 -49.197 -22.347 1.00 44.34 441 THR A CA 1
ATOM 3473 C C . THR A 1 441 ? 32.916 -49.029 -22.427 1.00 44.34 441 THR A C 1
ATOM 3475 O O . THR A 1 441 ? 33.335 -48.083 -23.137 1.00 44.34 441 THR A O 1
#

Organism: NCBI:txid29920

Sequence (441 aa):
MEEVAQVEKKHQTALQQQRSSMTPEEAFGKLRQSLLVLTRNGKGANFDTMGAQEVLAGLRVACWQSFTPVSTTDDICQVNQQPTLLYSQLLRSTEEMFHEEETACQELRNQIRQVAKRNNELPKMIQECQAAVTRAMKSAVNGNVSLERKLSCASIANGADVSATTATIREEVSETRRRKSLRTWACSDLRAGLNDLITRHSELKRQVSIATSEVKREEHANKLRVKRLEDLRTLLTASSLLPTGRVGSKTSTQQQLARLTLALAKHQVLQETHRDRKALLRARTEAIFDVRNQLRELNNQRVTVEKDFKDLEEEAAQMKRAFTPRPDWSELHDATVVTTAVDRVDPSARMRMGATRNKLSGAKGDIDEDRASEQRIMQILSSNWSTVEKVGAMTAELAKIRSRDHAGDTILAEQKKLKHLHKEIARLMQQLEVVKAQPAT

Radius of gyration: 44.57 Å; chains: 1; bounding box: 111×70×134 Å